Protein AF-0000000080285054 (afdb_homodimer)

Solvent-accessible surface area (backbone atoms only — not comparable to full-atom values): 35432 Å² total; per-residue (Å²): 67,42,48,35,37,36,25,65,48,66,53,20,56,64,43,50,48,55,40,49,53,50,43,46,70,76,44,43,90,63,37,51,90,66,54,36,36,29,26,28,74,86,53,83,69,51,61,36,87,60,41,44,76,26,66,37,70,66,66,45,46,75,79,51,57,35,92,49,28,40,34,37,41,36,55,52,45,91,51,39,63,63,52,51,50,53,40,44,74,71,53,40,32,43,34,37,32,47,64,53,85,34,81,40,68,69,55,38,53,51,47,54,49,51,31,63,75,65,60,46,41,56,43,64,59,55,33,65,79,52,18,51,66,46,50,52,50,45,48,45,57,73,65,39,81,33,41,60,67,50,35,36,42,34,41,46,29,27,57,41,61,54,53,61,71,71,46,93,68,56,84,34,29,64,60,67,56,44,59,60,48,51,47,50,47,37,71,69,55,39,63,65,44,74,74,48,36,46,63,34,59,27,76,48,89,87,44,74,29,71,35,41,16,16,28,37,41,32,35,43,24,81,78,65,31,36,37,42,38,38,32,35,30,70,30,69,39,35,36,29,36,38,36,39,37,31,75,56,28,38,38,42,35,26,45,48,71,49,93,82,25,49,39,24,37,40,35,40,36,42,92,91,41,76,48,78,44,63,37,78,32,58,16,58,53,51,35,54,52,50,50,52,53,40,60,70,68,62,58,78,65,59,64,59,40,54,52,50,49,51,43,44,52,51,51,44,52,34,52,52,54,42,67,45,74,75,73,63,71,69,70,73,79,75,77,79,70,83,116,67,42,48,34,37,34,25,64,48,66,54,21,56,64,43,50,48,56,40,49,53,50,42,47,70,76,44,45,89,63,37,52,90,66,54,36,35,29,27,28,76,85,53,82,68,52,62,36,87,60,44,44,75,26,64,37,71,66,66,44,45,74,80,50,58,35,92,48,29,40,34,36,42,36,55,52,45,91,51,40,65,62,52,52,50,53,40,44,74,70,53,40,34,42,35,36,32,46,64,53,86,32,81,40,69,68,55,38,52,52,46,53,51,49,31,62,75,65,61,44,40,56,42,63,61,54,33,64,79,52,18,52,66,46,51,52,50,44,48,45,58,73,64,38,82,34,41,60,67,50,36,36,43,34,38,46,29,26,60,39,60,54,53,63,71,70,46,91,65,55,84,33,30,64,59,67,58,44,56,60,47,50,45,50,48,36,71,70,54,39,63,65,46,74,73,47,36,45,63,33,59,27,77,48,88,87,43,73,30,71,36,42,17,16,27,37,40,32,36,42,24,80,79,65,32,36,35,40,36,39,31,35,30,70,30,68,40,34,34,30,38,37,34,39,38,31,73,56,30,38,38,42,36,27,45,49,71,50,92,82,25,49,41,24,37,38,36,40,37,41,91,91,41,75,49,77,44,64,38,77,32,59,16,56,52,50,36,52,52,52,52,53,51,40,60,71,69,62,58,78,64,61,63,59,40,53,52,49,50,51,44,44,51,50,50,42,51,33,52,52,54,43,67,46,75,76,72,64,72,70,70,74,79,75,78,75,73,83,115

Sequence (678 aa):
MRSFVVGLGRAGAGLHLPVLAKLRASTPQLFGDAPVVACDPRQNVADRAGLVVEPTLDSAADGLDPAETVVHVCTPPTERLTVLSELAKLGFRKIIVEKPLAADIDDLARIIRLRRKHKLHIEVVEPWLTSTLTWRLVELIRGGRFGAPKSIDIVQNKPRFRRSLMAPGHPTAFDVELPHGVALALRLAGAARVTHASGSDLEVEGNLGPRMGGAVVGLRHNTGVHTEIRSDLTSPVRERRVTVEFEKGGAVGHFAVSGDDHHSQLTLSSNGRSDHDVLRDDAMTEWVFQAYQKFQLGEEQTLGFTFATEVVQLLSVAKNICAEPVSRPEPPVGATRAGMRSFVVGLGRAGAGLHLPVLAKLRASTPQLFGDAPVVACDPRQNVADRAGLVVEPTLDSAADGLDPAETVVHVCTPPTERLTVLSELAKLGFRKIIVEKPLAADIDDLARIIRLRRKHKLHIEVVEPWLTSTLTWRLVELIRGGRFGAPKSIDIVQNKPRFRRSLMAPGHPTAFDVELPHGVALALRLAGAARVTHASGSDLEVEGNLGPRMGGAVVGLRHNTGVHTEIRSDLTSPVRERRVTVEFEKGGAVGHFAVSGDDHHSQLTLSSNGRSDHDVLRDDAMTEWVFQAYQKFQLGEEQTLGFTFATEVVQLLSVAKNICAEPVSRPEPPVGATRAG

pLDDT: mean 90.38, std 13.48, range [22.83, 98.91]

Organism: Amycolatopsis orientalis (NCBI:txid31958)

Structure (mmCIF, N/CA/C/O backbone):
data_AF-0000000080285054-model_v1
#
loop_
_entity.id
_entity.type
_entity.pdbx_description
1 polymer Oxidoreductase
#
loop_
_atom_site.group_PDB
_atom_site.id
_atom_site.type_symbol
_atom_site.label_atom_id
_atom_site.label_alt_id
_atom_site.label_comp_id
_atom_site.label_asym_id
_atom_site.label_entity_id
_atom_site.label_seq_id
_atom_site.pdbx_PDB_ins_code
_atom_site.Cartn_x
_atom_site.Cartn_y
_atom_site.Cartn_z
_atom_site.occupancy
_atom_site.B_iso_or_equiv
_atom_site.auth_seq_id
_atom_site.auth_comp_id
_atom_site.auth_asym_id
_atom_site.auth_atom_id
_atom_site.pdbx_PDB_model_num
ATOM 1 N N . MET A 1 1 ? -20.098 -19.418 -14.706 1 94.28 1 MET A N 1
ATOM 2 C CA . MET A 1 1 ? -19.693 -20.144 -13.506 1 94.28 1 MET A CA 1
ATOM 3 C C . MET A 1 1 ? -20.025 -19.347 -12.249 1 94.28 1 MET A C 1
ATOM 5 O O . MET A 1 1 ? -20.111 -18.118 -12.293 1 94.28 1 MET A O 1
ATOM 9 N N . ARG A 1 2 ? -20.217 -20.053 -11.123 1 96.32 2 ARG A N 1
ATOM 10 C CA . ARG A 1 2 ? -20.415 -19.447 -9.81 1 96.32 2 ARG A CA 1
ATOM 11 C C . ARG A 1 2 ? -19.104 -19.378 -9.035 1 96.32 2 ARG A C 1
ATOM 13 O O . ARG A 1 2 ? -18.155 -20.103 -9.343 1 96.32 2 ARG A O 1
ATOM 20 N N . SER A 1 3 ? -19.051 -18.412 -8.1 1 97.69 3 SER A N 1
ATOM 21 C CA . SER A 1 3 ? -17.846 -18.247 -7.293 1 97.69 3 SER A CA 1
ATOM 22 C C . SER A 1 3 ? -18.144 -18.436 -5.809 1 97.69 3 SER A C 1
ATOM 24 O O . SER A 1 3 ? -19.153 -17.938 -5.305 1 97.69 3 SER A O 1
ATOM 26 N N . PHE A 1 4 ? -17.33 -19.196 -5.21 1 97.91 4 PHE A N 1
ATOM 27 C CA . PHE A 1 4 ? -17.401 -19.491 -3.784 1 97.91 4 PHE A CA 1
ATOM 28 C C . PHE A 1 4 ? -16.074 -19.184 -3.101 1 97.91 4 PHE A C 1
ATOM 30 O O . PHE A 1 4 ? -15.063 -19.834 -3.375 1 97.91 4 PHE A O 1
ATOM 37 N N . VAL A 1 5 ? -16.01 -18.165 -2.174 1 96.98 5 VAL A N 1
ATOM 38 C CA . VAL A 1 5 ? -14.773 -17.739 -1.526 1 96.98 5 VAL A CA 1
ATOM 39 C C . VAL A 1 5 ? -14.748 -18.236 -0.082 1 96.98 5 VAL A C 1
ATOM 41 O O . VAL A 1 5 ? -15.622 -17.889 0.715 1 96.98 5 VAL A O 1
ATOM 44 N N . VAL A 1 6 ? -13.74 -19.019 0.232 1 96.39 6 VAL A N 1
ATOM 45 C CA . VAL A 1 6 ? -13.565 -19.535 1.585 1 96.39 6 VAL A CA 1
ATOM 46 C C . VAL A 1 6 ? -12.436 -18.78 2.284 1 96.39 6 VAL A C 1
ATOM 48 O O . VAL A 1 6 ? -11.27 -18.903 1.902 1 96.39 6 VAL A O 1
ATOM 51 N N . GLY A 1 7 ? -12.744 -18.119 3.264 1 92.58 7 GLY A N 1
ATOM 52 C CA . GLY A 1 7 ? -11.805 -17.243 3.946 1 92.58 7 GLY A CA 1
ATOM 53 C C . GLY A 1 7 ? -11.899 -15.799 3.492 1 92.58 7 GLY A C 1
ATOM 54 O O . GLY A 1 7 ? -11.601 -15.485 2.338 1 92.58 7 GLY A O 1
ATOM 55 N N . LEU A 1 8 ? -12.271 -14.881 4.412 1 90.15 8 LEU A N 1
ATOM 56 C CA . LEU A 1 8 ? -12.461 -13.475 4.071 1 90.15 8 LEU A CA 1
ATOM 57 C C . LEU A 1 8 ? -11.46 -12.596 4.812 1 90.15 8 LEU A C 1
ATOM 59 O O . LEU A 1 8 ? -11.827 -11.553 5.357 1 90.15 8 LEU A O 1
ATOM 63 N N . GLY A 1 9 ? -10.276 -13.127 4.912 1 83.32 9 GLY A N 1
ATOM 64 C CA . GLY A 1 9 ? -9.173 -12.298 5.372 1 83.32 9 GLY A CA 1
ATOM 65 C C . GLY A 1 9 ? -8.641 -11.364 4.301 1 83.32 9 GLY A C 1
ATOM 66 O O . GLY A 1 9 ? -9.391 -10.922 3.427 1 83.32 9 GLY A O 1
ATOM 67 N N . ARG A 1 10 ? -7.428 -11.03 4.4 1 81.31 10 ARG A N 1
ATOM 68 C CA . ARG A 1 10 ? -6.793 -10.112 3.46 1 81.31 10 ARG A CA 1
ATOM 69 C C . ARG A 1 10 ? -6.919 -10.62 2.028 1 81.31 10 ARG A C 1
ATOM 71 O O . ARG A 1 10 ? -7.276 -9.861 1.124 1 81.31 10 ARG A O 1
ATOM 78 N N . ALA A 1 11 ? -6.599 -11.862 1.884 1 89 11 ALA A N 1
ATOM 79 C CA . ALA A 1 11 ? -6.639 -12.404 0.528 1 89 11 ALA A CA 1
ATOM 80 C C . ALA A 1 11 ? -8.072 -12.478 0.009 1 89 11 ALA A C 1
ATOM 82 O O . ALA A 1 11 ? -8.362 -12.014 -1.097 1 89 11 ALA A O 1
ATOM 83 N N . GLY A 1 12 ? -8.962 -13.025 0.754 1 91.69 12 GLY A N 1
ATOM 84 C CA . GLY A 1 12 ? -10.338 -13.187 0.31 1 91.69 12 GLY A CA 1
ATOM 85 C C . GLY A 1 12 ? -11.054 -11.867 0.092 1 91.69 12 GLY A C 1
ATOM 86 O O . GLY A 1 12 ? -11.434 -11.54 -1.034 1 91.69 12 GLY A O 1
ATOM 87 N N . ALA A 1 13 ? -11.145 -11.097 1.081 1 86.78 13 ALA A N 1
ATOM 88 C CA . ALA A 1 13 ? -11.908 -9.851 1.05 1 86.78 13 ALA A CA 1
ATOM 89 C C . ALA A 1 13 ? -11.133 -8.752 0.33 1 86.78 13 ALA A C 1
ATOM 91 O O . ALA A 1 13 ? -11.724 -7.915 -0.356 1 86.78 13 ALA A O 1
ATOM 92 N N . GLY A 1 14 ? -9.88 -8.862 0.463 1 85.22 14 GLY A N 1
ATOM 93 C CA . GLY A 1 14 ? -9.08 -7.748 -0.02 1 85.22 14 GLY A CA 1
ATOM 94 C C . GLY A 1 14 ? -8.588 -7.939 -1.443 1 85.22 14 GLY A C 1
ATOM 95 O O . GLY A 1 14 ? -8.237 -6.97 -2.12 1 85.22 14 GLY A O 1
ATOM 96 N N . LEU A 1 15 ? -8.55 -9.101 -1.861 1 91.37 15 LEU A N 1
ATOM 97 C CA . LEU A 1 15 ? -7.965 -9.354 -3.173 1 91.37 15 LEU A CA 1
ATOM 98 C C . LEU A 1 15 ? -8.942 -10.11 -4.067 1 91.37 15 LEU A C 1
ATOM 100 O O . LEU A 1 15 ? -9.389 -9.584 -5.09 1 91.37 15 LEU A O 1
ATOM 104 N N . HIS A 1 16 ? -9.459 -11.18 -3.689 1 95.84 16 HIS A N 1
ATOM 105 C CA . HIS A 1 16 ? -10.237 -12.054 -4.56 1 95.84 16 HIS A CA 1
ATOM 106 C C . HIS A 1 16 ? -11.618 -11.469 -4.836 1 95.84 16 HIS A C 1
ATOM 108 O O . HIS A 1 16 ? -12.077 -11.462 -5.981 1 95.84 16 HIS A O 1
ATOM 114 N N . LEU A 1 17 ? -12.291 -10.975 -3.851 1 93.07 17 LEU A N 1
ATOM 115 C CA . LEU A 1 17 ? -13.626 -10.425 -4.055 1 93.07 17 LEU A CA 1
ATOM 116 C C . LEU A 1 17 ? -13.582 -9.224 -4.995 1 93.07 17 LEU A C 1
ATOM 118 O O . LEU A 1 17 ? -14.356 -9.151 -5.952 1 93.07 17 LEU A O 1
ATOM 122 N N . PRO A 1 18 ? -12.659 -8.299 -4.753 1 89.55 18 PRO A N 1
ATOM 123 C CA . PRO A 1 18 ? -12.573 -7.179 -5.692 1 89.55 18 PRO A CA 1
ATOM 124 C C . PRO A 1 18 ? -12.283 -7.629 -7.122 1 89.55 18 PRO A C 1
ATOM 126 O O . PRO A 1 18 ? -12.843 -7.077 -8.073 1 89.55 18 PRO A O 1
ATOM 129 N N . VAL A 1 19 ? -11.438 -8.546 -7.294 1 94.73 19 VAL A N 1
ATOM 130 C CA . VAL A 1 19 ? -11.078 -9.044 -8.618 1 94.73 19 VAL A CA 1
ATOM 131 C C . VAL A 1 19 ? -12.29 -9.711 -9.266 1 94.73 19 VAL A C 1
ATOM 133 O O . VAL A 1 19 ? -12.553 -9.513 -10.454 1 94.73 19 VAL A O 1
ATOM 136 N N . LEU A 1 20 ? -13.014 -10.481 -8.49 1 95.98 20 LEU A N 1
ATOM 137 C CA . LEU A 1 20 ? -14.224 -11.116 -9.001 1 95.98 20 LEU A CA 1
ATOM 138 C C . LEU A 1 20 ? -15.245 -10.069 -9.436 1 95.98 20 LEU A C 1
ATOM 140 O O . LEU A 1 20 ? -15.883 -10.215 -10.481 1 95.98 20 LEU A O 1
ATOM 144 N N . ALA A 1 21 ? -15.397 -9.087 -8.635 1 92.12 21 ALA A N 1
ATOM 145 C CA . ALA A 1 21 ? -16.318 -8.012 -8.992 1 92.12 21 ALA A CA 1
ATOM 146 C C . ALA A 1 21 ? -15.92 -7.364 -10.315 1 92.12 21 ALA A C 1
ATOM 148 O O . ALA A 1 21 ? -16.768 -7.127 -11.178 1 92.12 21 ALA A O 1
ATOM 149 N N . LYS A 1 22 ? -14.715 -7.1 -10.399 1 92.02 22 LYS A N 1
ATOM 150 C CA . LYS A 1 22 ? -14.179 -6.499 -11.617 1 92.02 22 LYS A CA 1
ATOM 151 C C . LYS A 1 22 ? -14.431 -7.394 -12.828 1 92.02 22 LYS A C 1
ATOM 153 O O . LYS A 1 22 ? -14.878 -6.92 -13.874 1 92.02 22 LYS A O 1
ATOM 158 N N . LEU A 1 23 ? -14.14 -8.64 -12.726 1 95.75 23 LEU A N 1
ATOM 159 C CA . LEU A 1 23 ? -14.286 -9.584 -13.828 1 95.75 23 LEU A CA 1
ATOM 160 C C . LEU A 1 23 ? -15.756 -9.787 -14.179 1 95.75 23 LEU A C 1
ATOM 162 O O . LEU A 1 23 ? -16.106 -9.924 -15.354 1 95.75 23 LEU A O 1
ATOM 166 N N . ARG A 1 24 ? -16.564 -9.815 -13.18 1 94.42 24 ARG A N 1
ATOM 167 C CA . ARG A 1 24 ? -17.995 -9.961 -13.426 1 94.42 24 ARG A CA 1
ATOM 168 C C . ARG A 1 24 ? -18.541 -8.77 -14.208 1 94.42 24 ARG A C 1
ATOM 170 O O . ARG A 1 24 ? -19.461 -8.919 -15.014 1 94.42 24 ARG A O 1
ATOM 177 N N . ALA A 1 25 ? -17.976 -7.677 -13.965 1 92.32 25 ALA A N 1
ATOM 178 C CA . ALA A 1 25 ? -18.389 -6.473 -14.681 1 92.32 25 ALA A CA 1
ATOM 179 C C . ALA A 1 25 ? -17.848 -6.471 -16.108 1 92.32 25 ALA A C 1
ATOM 181 O O . ALA A 1 25 ? -18.556 -6.098 -17.046 1 92.32 25 ALA A O 1
ATOM 182 N N . SER A 1 26 ? -16.658 -6.88 -16.293 1 93.57 26 SER A N 1
ATOM 183 C CA . SER A 1 26 ? -15.989 -6.726 -17.581 1 93.57 26 SER A CA 1
ATOM 184 C C . SER A 1 26 ? -16.222 -7.941 -18.473 1 93.57 26 SER A C 1
ATOM 186 O O . SER A 1 26 ? -16.171 -7.836 -19.7 1 93.57 26 SER A O 1
ATOM 188 N N . THR A 1 27 ? -16.378 -9.106 -17.869 1 94.27 27 THR A N 1
ATOM 189 C CA . THR A 1 27 ? -16.578 -10.345 -18.612 1 94.27 27 THR A CA 1
ATOM 190 C C . THR A 1 27 ? -17.756 -11.132 -18.044 1 94.27 27 THR A C 1
ATOM 192 O O . THR A 1 27 ? -17.602 -12.287 -17.642 1 94.27 27 THR A O 1
ATOM 195 N N . PRO A 1 28 ? -18.928 -10.646 -18.181 1 92.51 28 PRO A N 1
ATOM 196 C CA . PRO A 1 28 ? -20.094 -11.248 -17.531 1 92.51 28 PRO A CA 1
ATOM 197 C C . PRO A 1 28 ? -20.415 -12.642 -18.065 1 92.51 28 PRO A C 1
ATOM 199 O O . PRO A 1 28 ? -20.992 -13.464 -17.349 1 92.51 28 PRO A O 1
ATOM 202 N N . GLN A 1 29 ? -19.978 -12.977 -19.231 1 92.76 29 GLN A N 1
ATOM 203 C CA . GLN A 1 29 ? -20.308 -14.258 -19.847 1 92.76 29 GLN A CA 1
ATOM 204 C C . GLN A 1 29 ? -19.606 -15.41 -19.132 1 92.76 29 GLN A C 1
ATOM 206 O O . GLN A 1 29 ? -19.985 -16.571 -19.295 1 92.76 29 GLN A O 1
ATOM 211 N N . LEU A 1 30 ? -18.622 -15.078 -18.354 1 93.96 30 LEU A N 1
ATOM 212 C CA . LEU A 1 30 ? -17.843 -16.094 -17.655 1 93.96 30 LEU A CA 1
ATOM 213 C C . LEU A 1 30 ? -18.493 -16.456 -16.323 1 93.96 30 LEU A C 1
ATOM 215 O O . LEU A 1 30 ? -18.157 -17.478 -15.721 1 93.96 30 LEU A O 1
ATOM 219 N N . PHE A 1 31 ? -19.459 -15.589 -15.927 1 94.2 31 PHE A N 1
ATOM 220 C CA . PHE A 1 31 ? -20.005 -15.739 -14.584 1 94.2 31 PHE A CA 1
ATOM 221 C C . PHE A 1 31 ? -21.526 -15.834 -14.625 1 94.2 31 PHE A C 1
ATOM 223 O O . PHE A 1 31 ? -22.164 -15.263 -15.512 1 94.2 31 PHE A O 1
ATOM 230 N N . GLY A 1 32 ? -22.036 -16.57 -13.702 1 90.32 32 GLY A N 1
ATOM 231 C CA . GLY A 1 32 ? -23.479 -16.557 -13.523 1 90.32 32 GLY A CA 1
ATOM 232 C C . GLY A 1 32 ? -23.985 -15.296 -12.849 1 90.32 32 GLY A C 1
ATOM 233 O O . GLY A 1 32 ? -23.197 -14.512 -12.316 1 90.32 32 GLY A O 1
ATOM 234 N N . ASP A 1 33 ? -25.25 -15.11 -12.796 1 89 33 ASP A N 1
ATOM 235 C CA . ASP A 1 33 ? -25.884 -13.899 -12.283 1 89 33 ASP A CA 1
ATOM 236 C C . ASP A 1 33 ? -26.016 -13.95 -10.763 1 89 33 ASP A C 1
ATOM 238 O O . ASP A 1 33 ? -26.233 -12.922 -10.119 1 89 33 ASP A O 1
ATOM 242 N N . ALA A 1 34 ? -25.838 -15.082 -10.24 1 91.6 34 ALA A N 1
ATOM 243 C CA . ALA A 1 34 ? -26.008 -15.248 -8.799 1 91.6 34 ALA A CA 1
ATOM 244 C C . ALA A 1 34 ? -24.887 -14.554 -8.031 1 91.6 34 ALA A C 1
ATOM 246 O O . ALA A 1 34 ? -23.776 -14.402 -8.544 1 91.6 34 ALA A O 1
ATOM 247 N N . PRO A 1 35 ? -25.176 -14.163 -6.858 1 92.88 35 PRO A N 1
ATOM 248 C CA . PRO A 1 35 ? -24.153 -13.521 -6.028 1 92.88 35 PRO A CA 1
ATOM 249 C C . PRO A 1 35 ? -22.982 -14.448 -5.713 1 92.88 35 PRO A C 1
ATOM 251 O O . PRO A 1 35 ? -23.123 -15.672 -5.783 1 92.88 35 PRO A O 1
ATOM 254 N N . VAL A 1 36 ? -21.873 -13.805 -5.429 1 95.02 36 VAL A N 1
ATOM 255 C CA . VAL A 1 36 ? -20.749 -14.563 -4.891 1 95.02 36 VAL A CA 1
ATOM 256 C C . VAL A 1 36 ? -21.088 -15.066 -3.49 1 95.02 36 VAL A C 1
ATOM 258 O O . VAL A 1 36 ? -21.672 -14.336 -2.686 1 95.02 36 VAL A O 1
ATOM 261 N N . VAL A 1 37 ? -20.817 -16.281 -3.278 1 95.22 37 VAL A N 1
ATOM 262 C CA . VAL A 1 37 ? -20.999 -16.839 -1.942 1 95.22 37 VAL A CA 1
ATOM 263 C C . VAL A 1 37 ? -19.659 -16.877 -1.21 1 95.22 37 VAL A C 1
ATOM 265 O O . VAL A 1 37 ? -18.633 -17.223 -1.799 1 95.22 37 VAL A O 1
ATOM 268 N N . ALA A 1 38 ? -19.666 -16.493 0.009 1 94.58 38 ALA A N 1
ATOM 269 C CA . ALA A 1 38 ? -18.453 -16.533 0.822 1 94.58 38 ALA A CA 1
ATOM 270 C C . ALA A 1 38 ? -18.714 -17.214 2.163 1 94.58 38 ALA A C 1
ATOM 272 O O . ALA A 1 38 ? -19.86 -17.303 2.608 1 94.58 38 ALA A O 1
ATOM 273 N N . CYS A 1 39 ? -17.633 -17.742 2.672 1 93.13 39 CYS A N 1
ATOM 274 C CA . CYS A 1 39 ? -17.689 -18.382 3.981 1 93.13 39 CYS A CA 1
ATOM 275 C C . CYS A 1 39 ? -16.5 -17.971 4.841 1 93.13 39 CYS A C 1
ATOM 277 O O . CYS A 1 39 ? -15.348 -18.138 4.436 1 93.13 39 CYS A O 1
ATOM 279 N N . ASP A 1 40 ? -16.783 -17.452 5.922 1 87.54 40 ASP A N 1
ATOM 280 C CA . ASP A 1 40 ? -15.794 -17.19 6.963 1 87.54 40 ASP A CA 1
ATOM 281 C C . ASP A 1 40 ? -16.417 -17.294 8.353 1 87.54 40 ASP A C 1
ATOM 283 O O . ASP A 1 40 ? -17.245 -16.463 8.731 1 87.54 40 ASP A O 1
ATOM 287 N N . PRO A 1 41 ? -15.969 -18.301 9.024 1 77.61 41 PRO A N 1
ATOM 288 C CA . PRO A 1 41 ? -16.602 -18.48 10.333 1 77.61 41 PRO A CA 1
ATOM 289 C C . PRO A 1 41 ? -16.322 -17.321 11.287 1 77.61 41 PRO A C 1
ATOM 291 O O . PRO A 1 41 ? -17.043 -17.14 12.271 1 77.61 41 PRO A O 1
ATOM 294 N N . ARG A 1 42 ? -15.265 -16.575 11.138 1 72.04 42 ARG A N 1
ATOM 295 C CA . ARG A 1 42 ? -14.839 -15.553 12.089 1 72.04 42 ARG A CA 1
ATOM 296 C C . ARG A 1 42 ? -15.414 -14.189 11.722 1 72.04 42 ARG A C 1
ATOM 298 O O . ARG A 1 42 ? -15.385 -13.26 12.531 1 72.04 42 ARG A O 1
ATOM 305 N N . GLN A 1 43 ? -15.747 -14.131 10.541 1 65.18 43 GLN A N 1
ATOM 306 C CA . GLN A 1 43 ? -16.094 -12.794 10.071 1 65.18 43 GLN A CA 1
ATOM 307 C C . GLN A 1 43 ? -17.601 -12.651 9.881 1 65.18 43 GLN A C 1
ATOM 309 O O . GLN A 1 43 ? -18.256 -13.558 9.365 1 65.18 43 GLN A O 1
ATOM 314 N N . ASN A 1 44 ? -18.042 -11.758 10.563 1 56.41 44 ASN A N 1
ATOM 315 C CA . ASN A 1 44 ? -19.406 -11.326 10.278 1 56.41 44 ASN A CA 1
ATOM 316 C C . ASN A 1 44 ? -19.438 -10.237 9.21 1 56.41 44 ASN A C 1
ATOM 318 O O . ASN A 1 44 ? -19.183 -9.067 9.502 1 56.41 44 ASN A O 1
ATOM 322 N N . VAL A 1 45 ? -19.094 -10.775 8.07 1 56.29 45 VAL A N 1
ATOM 323 C CA . VAL A 1 45 ? -19.016 -9.795 6.991 1 56.29 45 VAL A CA 1
ATOM 324 C C . VAL A 1 45 ? -20.401 -9.21 6.723 1 56.29 45 VAL A C 1
ATOM 326 O O . VAL A 1 45 ? -21.398 -9.937 6.715 1 56.29 45 VAL A O 1
ATOM 329 N N . ALA A 1 46 ? -20.466 -8.037 6.792 1 52.71 46 ALA A N 1
ATOM 330 C CA . ALA A 1 46 ? -21.687 -7.29 6.499 1 52.71 46 ALA A CA 1
ATOM 331 C C . ALA A 1 46 ? -22.187 -7.588 5.088 1 52.71 46 ALA A C 1
ATOM 333 O O . ALA A 1 46 ? -21.41 -7.993 4.22 1 52.71 46 ALA A O 1
ATOM 334 N N . ASP A 1 47 ? -23.464 -7.519 4.922 1 57.95 47 ASP A N 1
ATOM 335 C CA . ASP A 1 47 ? -24.175 -7.737 3.666 1 57.95 47 ASP A CA 1
ATOM 336 C C . ASP A 1 47 ? -23.631 -6.832 2.562 1 57.95 47 ASP A C 1
ATOM 338 O O . ASP A 1 47 ? -23.448 -5.631 2.772 1 57.95 47 ASP A O 1
ATOM 342 N N . ARG A 1 48 ? -22.889 -7.254 1.68 1 66.14 48 ARG A N 1
ATOM 343 C CA . ARG A 1 48 ? -22.451 -6.557 0.475 1 66.14 48 ARG A CA 1
ATOM 344 C C . ARG A 1 48 ? -23.255 -7.007 -0.74 1 66.14 48 ARG A C 1
ATOM 346 O O . ARG A 1 48 ? -23.564 -8.192 -0.882 1 66.14 48 ARG A O 1
ATOM 353 N N . ALA A 1 49 ? -23.714 -5.986 -1.489 1 70.78 49 ALA A N 1
ATOM 354 C CA . ALA A 1 49 ? -24.449 -6.34 -2.701 1 70.78 49 ALA A CA 1
ATOM 355 C C . ALA A 1 49 ? -23.671 -7.349 -3.54 1 70.78 49 ALA A C 1
ATOM 357 O O . ALA A 1 49 ? -22.468 -7.188 -3.757 1 70.78 49 ALA A O 1
ATOM 358 N N . GLY A 1 50 ? -24.373 -8.423 -3.888 1 82.15 50 GLY A N 1
ATOM 359 C CA . GLY A 1 50 ? -23.777 -9.425 -4.757 1 82.15 50 GLY A CA 1
ATOM 360 C C . GLY A 1 50 ? -22.941 -10.445 -4.006 1 82.15 50 GLY A C 1
ATOM 361 O O . GLY A 1 50 ? -22.241 -11.253 -4.619 1 82.15 50 GLY A O 1
ATOM 362 N N . LEU A 1 51 ? -22.995 -10.278 -2.683 1 88.29 51 LEU A N 1
ATOM 363 C CA . LEU A 1 51 ? -22.222 -11.19 -1.846 1 88.29 51 LEU A CA 1
ATOM 364 C C . LEU A 1 51 ? -23.092 -11.785 -0.744 1 88.29 51 LEU A C 1
ATOM 366 O O . LEU A 1 51 ? -23.818 -11.06 -0.06 1 88.29 51 LEU A O 1
ATOM 370 N N . VAL A 1 52 ? -23.121 -13.053 -0.68 1 88.86 52 VAL A N 1
ATOM 371 C CA . VAL A 1 52 ? -23.784 -13.758 0.412 1 88.86 52 VAL A CA 1
ATOM 372 C C . VAL A 1 52 ? -22.743 -14.449 1.289 1 88.86 52 VAL A C 1
ATOM 374 O O . VAL A 1 52 ? -21.928 -15.232 0.796 1 88.86 52 VAL A O 1
ATOM 377 N N . VAL A 1 53 ? -22.788 -14.14 2.55 1 89.96 53 VAL A N 1
ATOM 378 C CA . VAL A 1 53 ? -21.816 -14.726 3.466 1 89.96 53 VAL A CA 1
ATOM 379 C C . VAL A 1 53 ? -22.505 -15.748 4.367 1 89.96 53 VAL A C 1
ATOM 381 O O . VAL A 1 53 ? -23.513 -15.441 5.008 1 89.96 53 VAL A O 1
ATOM 384 N N . GLU A 1 54 ? -22.004 -16.957 4.341 1 89.66 54 GLU A N 1
ATOM 385 C CA . GLU A 1 54 ? -22.513 -18.052 5.162 1 89.66 54 GLU A CA 1
ATOM 386 C C . GLU A 1 54 ? -21.543 -18.393 6.29 1 89.66 54 GLU A C 1
ATOM 388 O O . GLU A 1 54 ? -20.327 -18.264 6.13 1 89.66 54 GLU A O 1
ATOM 393 N N . PRO A 1 55 ? -21.978 -18.84 7.363 1 87.41 55 PRO A N 1
ATOM 394 C CA . PRO A 1 55 ? -21.12 -19.074 8.528 1 87.41 55 PRO A CA 1
ATOM 395 C C . PRO A 1 55 ? -20.329 -20.375 8.426 1 87.41 55 PRO A C 1
ATOM 397 O O . PRO A 1 55 ? -19.308 -20.536 9.101 1 87.41 55 PRO A O 1
ATOM 400 N N . THR A 1 56 ? -20.89 -21.346 7.656 1 91.48 56 THR A N 1
ATOM 401 C CA . THR A 1 56 ? -20.203 -22.629 7.556 1 91.48 56 THR A CA 1
ATOM 402 C C . THR A 1 56 ? -20.081 -23.065 6.098 1 91.48 56 THR A C 1
ATOM 404 O O . THR A 1 56 ? -20.834 -22.6 5.241 1 91.48 56 THR A O 1
ATOM 407 N N . LEU A 1 57 ? -19.148 -23.994 5.904 1 93.99 57 LEU A N 1
ATOM 408 C CA . LEU A 1 57 ? -18.956 -24.532 4.562 1 93.99 57 LEU A CA 1
ATOM 409 C C . LEU A 1 57 ? -20.208 -25.259 4.083 1 93.99 57 LEU A C 1
ATOM 411 O O . LEU A 1 57 ? -20.608 -25.119 2.925 1 93.99 57 LEU A O 1
ATOM 415 N N . ASP A 1 58 ? -20.855 -25.945 4.979 1 94.26 58 ASP A N 1
ATOM 416 C CA . ASP A 1 58 ? -22.046 -26.716 4.636 1 94.26 58 ASP A CA 1
ATOM 417 C C . ASP A 1 58 ? -23.189 -25.799 4.206 1 94.26 58 ASP A C 1
ATOM 419 O O . ASP A 1 58 ? -23.841 -26.046 3.189 1 94.26 58 ASP A O 1
ATOM 423 N N . SER A 1 59 ? -23.379 -24.794 4.97 1 93.56 59 SER A N 1
ATOM 424 C CA . SER A 1 59 ? -24.449 -23.856 4.643 1 93.56 59 SER A CA 1
ATOM 425 C C . SER A 1 59 ? -24.166 -23.131 3.332 1 93.56 59 SER A C 1
ATOM 427 O O . SER A 1 59 ? -25.085 -22.86 2.556 1 93.56 59 SER A O 1
ATOM 429 N N . ALA A 1 60 ? -22.95 -22.787 3.121 1 93.17 60 ALA A N 1
ATOM 430 C CA . ALA A 1 60 ? -22.564 -22.121 1.879 1 93.17 60 ALA A CA 1
ATOM 431 C C . ALA A 1 60 ? -22.754 -23.044 0.679 1 93.17 60 ALA A C 1
ATOM 433 O O . ALA A 1 60 ? -23.207 -22.609 -0.382 1 93.17 60 ALA A O 1
ATOM 434 N N . ALA A 1 61 ? -22.45 -24.313 0.836 1 94.78 61 ALA A N 1
ATOM 435 C CA . ALA A 1 61 ? -22.494 -25.306 -0.234 1 94.78 61 ALA A CA 1
ATOM 436 C C . ALA A 1 61 ? -23.933 -25.625 -0.628 1 94.78 61 ALA A C 1
ATOM 438 O O . ALA A 1 61 ? -24.202 -26.001 -1.771 1 94.78 61 ALA A O 1
ATOM 439 N N . ASP A 1 62 ? -24.945 -25.58 0.306 1 92.26 62 ASP A N 1
ATOM 440 C CA . ASP A 1 62 ? -26.334 -25.971 0.086 1 92.26 62 ASP A CA 1
ATOM 441 C C . ASP A 1 62 ? -26.934 -25.222 -1.102 1 92.26 62 ASP A C 1
ATOM 443 O O . ASP A 1 62 ? -27.741 -25.778 -1.85 1 92.26 62 ASP A O 1
ATOM 447 N N . GLY A 1 63 ? -26.475 -24.109 -1.433 1 87.59 63 GLY A N 1
ATOM 448 C CA . GLY A 1 63 ? -27.044 -23.331 -2.521 1 87.59 63 GLY A CA 1
ATOM 449 C C . GLY A 1 63 ? -26.163 -23.298 -3.756 1 87.59 63 GLY A C 1
ATOM 450 O O . GLY A 1 63 ? -26.467 -22.596 -4.723 1 87.59 63 GLY A O 1
ATOM 451 N N . LEU A 1 64 ? -25.179 -24.168 -3.785 1 95.72 64 LEU A N 1
ATOM 452 C CA . LEU A 1 64 ? -24.231 -24.121 -4.893 1 95.72 64 LEU A CA 1
ATOM 453 C C . LEU A 1 64 ? -24.172 -25.463 -5.614 1 95.72 64 LEU A C 1
ATOM 455 O O . LEU A 1 64 ? -24.211 -26.518 -4.976 1 95.72 64 LEU A O 1
ATOM 459 N N . ASP A 1 65 ? -24.197 -25.45 -6.889 1 96.36 65 ASP A N 1
ATOM 460 C CA . ASP A 1 65 ? -23.883 -26.627 -7.693 1 96.36 65 ASP A CA 1
ATOM 461 C C . ASP A 1 65 ? -22.373 -26.811 -7.829 1 96.36 65 ASP A C 1
ATOM 463 O O . ASP A 1 65 ? -21.707 -26.033 -8.515 1 96.36 65 ASP A O 1
ATOM 467 N N . PRO A 1 66 ? -21.816 -27.817 -7.24 1 96.78 66 PRO A N 1
ATOM 468 C CA . PRO A 1 66 ? -20.361 -27.99 -7.253 1 96.78 66 PRO A CA 1
ATOM 469 C C . PRO A 1 66 ? -19.786 -28.048 -8.666 1 96.78 66 PRO A C 1
ATOM 471 O O . PRO A 1 66 ? -18.669 -27.581 -8.901 1 96.78 66 PRO A O 1
ATOM 474 N N . ALA A 1 67 ? -20.466 -28.583 -9.575 1 94.32 67 ALA A N 1
ATOM 475 C CA . ALA A 1 67 ? -19.978 -28.752 -10.941 1 94.32 67 ALA A CA 1
ATOM 476 C C . ALA A 1 67 ? -19.834 -27.405 -11.643 1 94.32 67 ALA A C 1
ATOM 478 O O . ALA A 1 67 ? -19.042 -27.266 -12.578 1 94.32 67 ALA A O 1
ATOM 479 N N . GLU A 1 68 ? -20.531 -26.453 -11.136 1 95.42 68 GLU A N 1
ATOM 480 C CA . GLU A 1 68 ? -20.552 -25.154 -11.802 1 95.42 68 GLU A CA 1
ATOM 481 C C . GLU A 1 68 ? -19.919 -24.075 -10.927 1 95.42 68 GLU A C 1
ATOM 483 O O . GLU A 1 68 ? -20.048 -22.883 -11.212 1 95.42 68 GLU A O 1
ATOM 488 N N . THR A 1 69 ? -19.249 -24.501 -9.887 1 97.49 69 THR A N 1
ATOM 489 C CA . THR A 1 69 ? -18.75 -23.536 -8.914 1 97.49 69 THR A CA 1
ATOM 490 C C . THR A 1 69 ? -17.229 -23.613 -8.808 1 97.49 69 THR A C 1
ATOM 492 O O . THR A 1 69 ? -16.663 -24.703 -8.705 1 97.49 69 THR A O 1
ATOM 495 N N . VAL A 1 70 ? -16.598 -22.486 -8.936 1 97.57 70 VAL A N 1
ATOM 496 C CA . VAL A 1 70 ? -15.172 -22.361 -8.651 1 97.57 70 VAL A CA 1
ATOM 497 C C . VAL A 1 70 ? -14.972 -21.885 -7.214 1 97.57 70 VAL A C 1
ATOM 499 O O . VAL A 1 70 ? -15.525 -20.859 -6.811 1 97.57 70 VAL A O 1
ATOM 502 N N . VAL A 1 71 ? -14.197 -22.618 -6.467 1 98.23 71 VAL A N 1
ATOM 503 C CA . VAL A 1 71 ? -13.976 -22.276 -5.066 1 98.23 71 VAL A CA 1
ATOM 504 C C . VAL A 1 71 ? -12.617 -21.598 -4.908 1 98.23 71 VAL A C 1
ATOM 506 O O . VAL A 1 71 ? -11.605 -22.098 -5.406 1 98.23 71 VAL A O 1
ATOM 509 N N . HIS A 1 72 ? -12.611 -20.451 -4.301 1 98.18 72 HIS A N 1
ATOM 510 C CA . HIS A 1 72 ? -11.392 -19.758 -3.898 1 98.18 72 HIS A CA 1
ATOM 511 C C . HIS A 1 72 ? -11.045 -20.055 -2.443 1 98.18 72 HIS A C 1
ATOM 513 O O . HIS A 1 72 ? -11.757 -19.628 -1.531 1 98.18 72 HIS A O 1
ATOM 519 N N . VAL A 1 73 ? -10 -20.79 -2.233 1 97.14 73 VAL A N 1
ATOM 520 C CA . VAL A 1 73 ? -9.54 -21.1 -0.883 1 97.14 73 VAL A CA 1
ATOM 521 C C . VAL A 1 73 ? -8.49 -20.081 -0.448 1 97.14 73 VAL A C 1
ATOM 523 O O . VAL A 1 73 ? -7.325 -20.173 -0.844 1 97.14 73 VAL A O 1
ATOM 526 N N . CYS A 1 74 ? -8.879 -19.195 0.419 1 94.17 74 CYS A N 1
ATOM 527 C CA . CYS A 1 74 ? -8.048 -18.072 0.838 1 94.17 74 CYS A CA 1
ATOM 528 C C . CYS A 1 74 ? -7.693 -18.177 2.316 1 94.17 74 CYS A C 1
ATOM 530 O O . CYS A 1 74 ? -7.414 -17.168 2.966 1 94.17 74 CYS A O 1
ATOM 532 N N . THR A 1 75 ? -7.743 -19.345 2.832 1 89.06 75 THR A N 1
ATOM 533 C CA . THR A 1 75 ? -7.364 -19.6 4.218 1 89.06 75 THR A CA 1
ATOM 534 C C . THR A 1 75 ? -5.849 -19.731 4.349 1 89.06 75 THR A C 1
ATOM 536 O O . THR A 1 75 ? -5.153 -19.964 3.359 1 89.06 75 THR A O 1
ATOM 539 N N . PRO A 1 76 ? -5.342 -19.591 5.54 1 81.86 76 PRO A N 1
ATOM 540 C CA . PRO A 1 76 ? -3.908 -19.815 5.737 1 81.86 76 PRO A CA 1
ATOM 541 C C . PRO A 1 76 ? -3.471 -21.224 5.341 1 81.86 76 PRO A C 1
ATOM 543 O O . PRO A 1 76 ? -4.283 -22.152 5.354 1 81.86 76 PRO A O 1
ATOM 546 N N . PRO A 1 77 ? -2.17 -21.361 5.044 1 78.33 77 PRO A N 1
ATOM 547 C CA . PRO A 1 77 ? -1.676 -22.661 4.584 1 78.33 77 PRO A CA 1
ATOM 548 C C . PRO A 1 77 ? -1.851 -23.762 5.627 1 78.33 77 PRO A C 1
ATOM 550 O O . PRO A 1 77 ? -2.019 -24.932 5.273 1 78.33 77 PRO A O 1
ATOM 553 N N . THR A 1 78 ? -1.9 -23.426 6.864 1 79.03 78 THR A N 1
ATOM 554 C CA . THR A 1 78 ? -1.995 -24.413 7.934 1 79.03 78 THR A CA 1
ATOM 555 C C . THR A 1 78 ? -3.387 -25.037 7.972 1 79.03 78 THR A C 1
ATOM 557 O O . THR A 1 78 ? -3.573 -26.12 8.53 1 79.03 78 THR A O 1
ATOM 560 N N . GLU A 1 79 ? -4.366 -24.43 7.376 1 84.98 79 GLU A N 1
ATOM 561 C CA . GLU A 1 79 ? -5.743 -24.914 7.388 1 84.98 79 GLU A CA 1
ATOM 562 C C . GLU A 1 79 ? -6.133 -25.503 6.035 1 84.98 79 GLU A C 1
ATOM 564 O O . GLU A 1 79 ? -7.216 -26.074 5.89 1 84.98 79 GLU A O 1
ATOM 569 N N . ARG A 1 80 ? -5.297 -25.501 5.136 1 89.6 80 ARG A N 1
ATOM 570 C CA . ARG A 1 80 ? -5.612 -25.734 3.73 1 89.6 80 ARG A CA 1
ATOM 571 C C . ARG A 1 80 ? -6.048 -27.177 3.499 1 89.6 80 ARG A C 1
ATOM 573 O O . ARG A 1 80 ? -7.055 -27.428 2.833 1 89.6 80 ARG A O 1
ATOM 580 N N . LEU A 1 81 ? -5.27 -28.097 4.105 1 92.35 81 LEU A N 1
ATOM 581 C CA . LEU A 1 81 ? -5.58 -29.506 3.89 1 92.35 81 LEU A CA 1
ATOM 582 C C . LEU A 1 81 ? -6.986 -29.834 4.383 1 92.35 81 LEU A C 1
ATOM 584 O O . LEU A 1 81 ? -7.744 -30.522 3.696 1 92.35 81 LEU A O 1
ATOM 588 N N . THR A 1 82 ? -7.298 -29.331 5.55 1 93.97 82 THR A N 1
ATOM 589 C CA . THR A 1 82 ? -8.61 -29.579 6.138 1 93.97 82 THR A CA 1
ATOM 590 C C . THR A 1 82 ? -9.715 -28.996 5.263 1 93.97 82 THR A C 1
ATOM 592 O O . THR A 1 82 ? -10.702 -29.672 4.966 1 93.97 82 THR A O 1
ATOM 595 N N . VAL A 1 83 ? -9.564 -27.849 4.785 1 95.46 83 VAL A N 1
ATOM 596 C CA . VAL A 1 83 ? -10.563 -27.152 3.982 1 95.46 83 VAL A CA 1
ATOM 597 C C . VAL A 1 83 ? -10.725 -27.855 2.636 1 95.46 83 VAL A C 1
ATOM 599 O O . VAL A 1 83 ? -11.848 -28.081 2.178 1 95.46 83 VAL A O 1
ATOM 602 N N . LEU A 1 84 ? -9.618 -28.215 2.029 1 96.8 84 LEU A N 1
ATOM 603 C CA . LEU A 1 84 ? -9.66 -28.906 0.745 1 96.8 84 LEU A CA 1
ATOM 604 C C . LEU A 1 84 ? -10.37 -30.249 0.874 1 96.8 84 LEU A C 1
ATOM 606 O O . LEU A 1 84 ? -11.147 -30.632 -0.004 1 96.8 84 LEU A O 1
ATOM 610 N N . SER A 1 85 ? -10.084 -30.898 1.979 1 97.25 85 SER A N 1
ATOM 611 C CA . SER A 1 85 ? -10.72 -32.19 2.22 1 97.25 85 SER A CA 1
ATOM 612 C C . SER A 1 85 ? -12.232 -32.046 2.348 1 97.25 85 SER A C 1
ATOM 614 O O . SER A 1 85 ? -12.987 -32.831 1.77 1 97.25 85 SER A O 1
ATOM 616 N N . GLU A 1 86 ? -12.65 -31.104 3.049 1 97.34 86 GLU A N 1
ATOM 617 C CA . GLU A 1 86 ? -14.076 -30.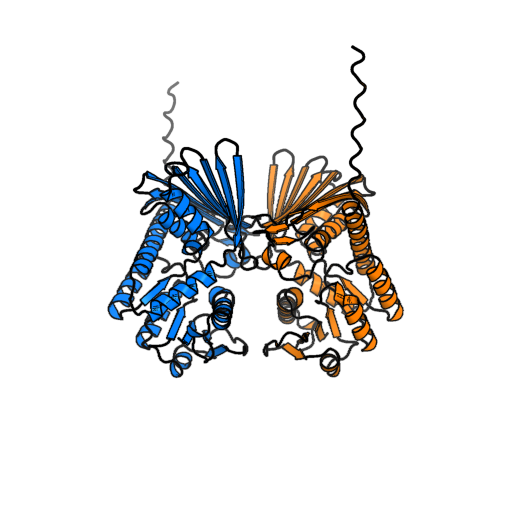861 3.242 1 97.34 86 GLU A CA 1
ATOM 618 C C . GLU A 1 86 ? -14.754 -30.481 1.929 1 97.34 86 GLU A C 1
ATOM 620 O O . GLU A 1 86 ? -15.844 -30.97 1.623 1 97.34 86 GLU A O 1
ATOM 625 N N . LEU A 1 87 ? -14.161 -29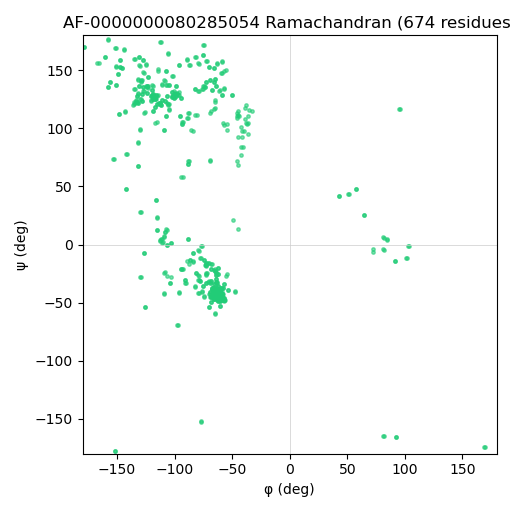.663 1.194 1 97.66 87 LEU A N 1
ATOM 626 C CA . LEU A 1 87 ? -14.708 -29.234 -0.089 1 97.66 87 LEU A CA 1
ATOM 627 C C . LEU A 1 87 ? -14.839 -30.413 -1.046 1 97.66 87 LEU A C 1
ATOM 629 O O . LEU A 1 87 ? -15.839 -30.533 -1.758 1 97.66 87 LEU A O 1
ATOM 633 N N . ALA A 1 88 ? -13.799 -31.256 -1.045 1 97.44 88 ALA A N 1
ATOM 634 C CA . ALA A 1 88 ? -13.821 -32.444 -1.893 1 97.44 88 ALA A CA 1
ATOM 635 C C . ALA A 1 88 ? -14.995 -33.351 -1.536 1 97.44 88 ALA A C 1
ATOM 637 O O . ALA A 1 88 ? -15.68 -33.868 -2.422 1 97.44 88 ALA A O 1
ATOM 638 N N . LYS A 1 89 ? -15.221 -33.51 -0.247 1 97.3 89 LYS A N 1
ATOM 639 C CA . LYS A 1 89 ? -16.33 -34.335 0.224 1 97.3 89 LYS A CA 1
ATOM 640 C C . LYS A 1 89 ? -17.672 -33.746 -0.202 1 97.3 89 LYS A C 1
ATOM 642 O O . LYS A 1 89 ? -18.629 -34.483 -0.447 1 97.3 89 LYS A O 1
ATOM 647 N N . LEU A 1 90 ? -17.713 -32.451 -0.332 1 97.5 90 LEU A N 1
ATOM 648 C CA . LEU A 1 90 ? -18.938 -31.756 -0.711 1 97.5 90 LEU A CA 1
ATOM 649 C C . LEU A 1 90 ? -19.116 -31.754 -2.225 1 97.5 90 LEU A C 1
ATOM 651 O O . LEU A 1 90 ? -20.133 -31.277 -2.734 1 97.5 90 LEU A O 1
ATOM 655 N N . GLY A 1 91 ? -18.107 -32.227 -2.94 1 97.36 91 GLY A N 1
ATOM 656 C CA . GLY A 1 91 ? -18.241 -32.461 -4.369 1 97.36 91 GLY A CA 1
ATOM 657 C C . GLY A 1 91 ? -17.578 -31.39 -5.214 1 97.36 91 GLY A C 1
ATOM 658 O O . GLY A 1 91 ? -17.582 -31.471 -6.444 1 97.36 91 GLY A O 1
ATOM 659 N N . PHE A 1 92 ? -16.991 -30.378 -4.62 1 97.69 92 PHE A N 1
ATOM 660 C CA . PHE A 1 92 ? -16.329 -29.327 -5.382 1 97.69 92 PHE A CA 1
ATOM 661 C C . PHE A 1 92 ? -15.02 -29.832 -5.977 1 97.69 92 PHE A C 1
ATOM 663 O O . PHE A 1 92 ? -14.275 -30.563 -5.321 1 97.69 92 PHE A O 1
ATOM 670 N N . ARG A 1 93 ? -14.765 -29.408 -7.222 1 95.95 93 ARG A N 1
ATOM 671 C CA . ARG A 1 93 ? -13.575 -29.929 -7.886 1 95.95 93 ARG A CA 1
ATOM 672 C C . ARG A 1 93 ? -12.73 -28.798 -8.462 1 95.95 93 ARG A C 1
ATOM 674 O O . ARG A 1 93 ? -11.529 -28.965 -8.686 1 95.95 93 ARG A O 1
ATOM 681 N N . LYS A 1 94 ? -13.286 -27.68 -8.831 1 96.76 94 LYS A N 1
ATOM 682 C CA . LYS A 1 94 ? -12.583 -26.515 -9.36 1 96.76 94 LYS A CA 1
ATOM 683 C C . LYS A 1 94 ? -12.138 -25.584 -8.235 1 96.76 94 LYS A C 1
ATOM 685 O O . LYS A 1 94 ? -12.96 -24.89 -7.635 1 96.76 94 LYS A O 1
ATOM 690 N N . ILE A 1 95 ? -10.815 -25.567 -8.006 1 97.13 95 ILE A N 1
ATOM 691 C CA . ILE A 1 95 ? -10.357 -24.905 -6.789 1 97.13 95 ILE A CA 1
ATOM 692 C C . ILE A 1 95 ? -9.189 -23.976 -7.115 1 97.13 95 ILE A C 1
ATOM 694 O O . ILE A 1 95 ? -8.261 -24.363 -7.829 1 97.13 95 ILE A O 1
ATOM 698 N N . ILE A 1 96 ? -9.297 -22.777 -6.703 1 97.04 96 ILE A N 1
ATOM 699 C CA . ILE A 1 96 ? -8.194 -21.822 -6.673 1 97.04 96 ILE A CA 1
ATOM 700 C C . ILE A 1 96 ? -7.634 -21.726 -5.256 1 97.04 96 ILE A C 1
ATOM 702 O O . ILE A 1 96 ? -8.384 -21.52 -4.298 1 97.04 96 ILE A O 1
ATOM 706 N N . VAL A 1 97 ? -6.366 -21.921 -5.114 1 96.13 97 VAL A N 1
ATOM 707 C CA . VAL A 1 97 ? -5.741 -21.885 -3.796 1 96.13 97 VAL A CA 1
ATOM 708 C C . VAL A 1 97 ? -4.693 -20.775 -3.75 1 96.13 97 VAL A C 1
ATOM 710 O O . VAL A 1 97 ? -3.929 -20.595 -4.701 1 96.13 97 VAL A O 1
ATOM 713 N N . GLU A 1 98 ? -4.707 -20.058 -2.659 1 93.09 98 GLU A N 1
ATOM 714 C CA . GLU A 1 98 ? -3.667 -19.056 -2.443 1 93.09 98 GLU A CA 1
ATOM 715 C C . GLU A 1 98 ? -2.297 -19.708 -2.284 1 93.09 98 GLU A C 1
ATOM 717 O O . GLU A 1 98 ? -2.194 -20.844 -1.816 1 93.09 98 GLU A O 1
ATOM 722 N N . LYS A 1 99 ? -1.291 -18.97 -2.659 1 89.55 99 LYS A N 1
ATOM 723 C CA . LYS A 1 99 ? 0.079 -19.441 -2.476 1 89.55 99 LYS A CA 1
ATOM 724 C C . LYS A 1 99 ? 0.537 -19.254 -1.033 1 89.55 99 LYS A C 1
ATOM 726 O O . LYS A 1 99 ? 0.074 -18.344 -0.342 1 89.55 99 LYS A O 1
ATOM 731 N N . PRO A 1 100 ? 1.503 -20.023 -0.564 1 88.15 100 PRO A N 1
ATOM 732 C CA . PRO A 1 100 ? 1.981 -21.252 -1.201 1 88.15 100 PRO A CA 1
ATOM 733 C C . PRO A 1 100 ? 0.99 -22.407 -1.071 1 88.15 100 PRO A C 1
ATOM 735 O O . PRO A 1 100 ? 0.133 -22.394 -0.184 1 88.15 100 PRO A O 1
ATOM 738 N N . LEU A 1 101 ? 1.12 -23.374 -1.976 1 91.03 101 LEU A N 1
ATOM 739 C CA . LEU A 1 101 ? 0.201 -24.506 -2.018 1 91.03 101 LEU A CA 1
ATOM 740 C C . LEU A 1 101 ? 0.192 -25.249 -0.686 1 91.03 101 LEU A C 1
ATOM 742 O O . LEU A 1 101 ? -0.86 -25.705 -0.232 1 91.03 101 LEU A O 1
ATOM 746 N N . ALA A 1 102 ? 1.351 -25.342 -0.079 1 89.49 102 ALA A N 1
ATOM 747 C CA . ALA A 1 102 ? 1.522 -25.997 1.215 1 89.49 102 ALA A CA 1
ATOM 748 C C . ALA A 1 102 ? 2.629 -25.331 2.026 1 89.49 102 ALA A C 1
ATOM 750 O O . ALA A 1 102 ? 3.514 -24.681 1.464 1 89.49 102 ALA A O 1
ATOM 751 N N . ALA A 1 103 ? 2.52 -25.569 3.346 1 82.32 103 ALA A N 1
ATOM 752 C CA . ALA A 1 103 ? 3.528 -24.977 4.222 1 82.32 103 ALA A CA 1
ATOM 753 C C . ALA A 1 103 ? 4.82 -25.788 4.199 1 82.32 103 ALA A C 1
ATOM 755 O O . ALA A 1 103 ? 5.904 -25.249 4.435 1 82.32 103 ALA A O 1
ATOM 756 N N . ASP A 1 104 ? 4.678 -27.077 3.992 1 85.78 104 ASP A N 1
ATOM 757 C CA . ASP A 1 104 ? 5.842 -27.958 3.958 1 85.78 104 ASP A CA 1
ATOM 758 C C . ASP A 1 104 ? 5.587 -29.17 3.065 1 85.78 104 ASP A C 1
ATOM 760 O O . ASP A 1 104 ? 4.517 -29.292 2.465 1 85.78 104 ASP A O 1
ATOM 764 N N . ILE A 1 105 ? 6.632 -30.047 3.045 1 91.87 105 ILE A N 1
ATOM 765 C CA . ILE A 1 105 ? 6.632 -31.154 2.094 1 91.87 105 ILE A CA 1
ATOM 766 C C . ILE A 1 105 ? 5.614 -32.206 2.527 1 91.87 105 ILE A C 1
ATOM 768 O O . ILE A 1 105 ? 5.01 -32.877 1.687 1 91.87 105 ILE A O 1
ATOM 772 N N . ASP A 1 106 ? 5.422 -32.371 3.797 1 92.6 106 ASP A N 1
ATOM 773 C CA . ASP A 1 106 ? 4.456 -33.353 4.28 1 92.6 106 ASP A CA 1
ATOM 774 C C . ASP A 1 106 ? 3.034 -32.968 3.882 1 92.6 106 ASP A C 1
ATOM 776 O O . ASP A 1 106 ? 2.279 -33.799 3.373 1 92.6 106 ASP A O 1
ATOM 780 N N . ASP A 1 107 ? 2.72 -31.768 4.097 1 91.44 107 ASP A N 1
ATOM 781 C CA . ASP A 1 107 ? 1.41 -31.264 3.697 1 91.44 107 ASP A CA 1
ATOM 782 C C . ASP A 1 107 ? 1.239 -31.323 2.18 1 91.44 107 ASP A C 1
ATOM 784 O O . ASP A 1 107 ? 0.145 -31.6 1.684 1 91.44 107 ASP A O 1
ATOM 788 N N . LEU A 1 108 ? 2.31 -31.029 1.524 1 94.44 108 LEU A N 1
ATOM 789 C CA . LEU A 1 108 ? 2.268 -31.095 0.068 1 94.44 108 LEU A CA 1
ATOM 790 C C . LEU A 1 108 ? 1.908 -32.501 -0.402 1 94.44 108 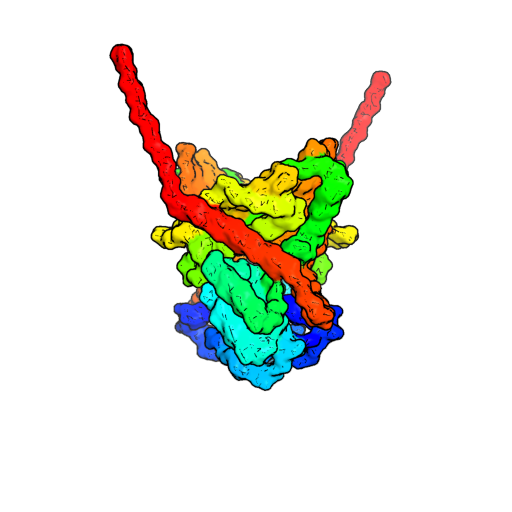LEU A C 1
ATOM 792 O O . LEU A 1 108 ? 1.043 -32.67 -1.264 1 94.44 108 LEU A O 1
ATOM 796 N N . ALA A 1 109 ? 2.524 -33.462 0.168 1 96.47 109 ALA A N 1
ATOM 797 C CA . ALA A 1 109 ? 2.251 -34.85 -0.198 1 96.47 109 ALA A CA 1
ATOM 798 C C . ALA A 1 109 ? 0.789 -35.205 0.054 1 96.47 109 ALA A C 1
ATOM 800 O O . ALA A 1 109 ? 0.165 -35.901 -0.752 1 96.47 109 ALA A O 1
ATOM 801 N N . ARG A 1 110 ? 0.282 -34.774 1.11 1 96.18 110 ARG A N 1
ATOM 802 C CA . ARG A 1 110 ? -1.108 -35.052 1.458 1 96.18 110 ARG A CA 1
ATOM 803 C C . ARG A 1 110 ? -2.063 -34.371 0.483 1 96.18 110 ARG A C 1
ATOM 805 O O . ARG A 1 110 ? -3.09 -34.943 0.112 1 96.18 110 ARG A O 1
ATOM 812 N N . ILE A 1 111 ? -1.713 -33.22 0.074 1 95.63 111 ILE A N 1
ATOM 813 C CA . ILE A 1 111 ? -2.544 -32.493 -0.878 1 95.63 111 ILE A CA 1
ATOM 814 C C . ILE A 1 111 ? -2.498 -33.186 -2.238 1 95.63 111 ILE A C 1
ATOM 816 O O . ILE A 1 111 ? -3.52 -33.301 -2.918 1 95.63 111 ILE A O 1
ATOM 820 N N . ILE A 1 112 ? -1.313 -33.633 -2.621 1 96.27 112 ILE A N 1
ATOM 821 C CA . ILE A 1 112 ? -1.16 -34.359 -3.878 1 96.27 112 ILE A CA 1
ATOM 822 C C . ILE A 1 112 ? -2.044 -35.604 -3.866 1 96.27 112 ILE A C 1
ATOM 824 O O . ILE A 1 112 ? -2.741 -35.887 -4.843 1 96.27 112 ILE A O 1
ATOM 828 N N . ARG A 1 113 ? -2.053 -36.296 -2.744 1 97.04 113 ARG A N 1
ATOM 829 C CA . ARG A 1 113 ? -2.881 -37.49 -2.607 1 97.04 113 ARG A CA 1
ATOM 830 C C . ARG A 1 113 ? -4.363 -37.138 -2.671 1 97.04 113 ARG A C 1
ATOM 832 O O . ARG A 1 113 ? -5.143 -37.832 -3.328 1 97.04 113 ARG A O 1
ATOM 839 N N . LEU A 1 114 ? -4.693 -36.152 -1.991 1 96.87 114 LEU A N 1
ATOM 840 C CA . LEU A 1 114 ? -6.079 -35.696 -1.972 1 96.87 114 LEU A CA 1
ATOM 841 C C . LEU A 1 114 ? -6.545 -35.316 -3.373 1 96.87 114 LEU A C 1
ATOM 843 O O . LEU A 1 114 ? -7.659 -35.659 -3.775 1 96.87 114 LEU A O 1
ATOM 847 N N . ARG A 1 115 ? -5.724 -34.566 -4.088 1 96.2 115 ARG A N 1
ATOM 848 C CA . ARG A 1 115 ? -6.018 -34.149 -5.456 1 96.2 115 ARG A CA 1
ATOM 849 C C . ARG A 1 115 ? -6.274 -35.355 -6.353 1 96.2 115 ARG A C 1
ATOM 851 O O . ARG A 1 115 ? -7.235 -35.368 -7.125 1 96.2 115 ARG A O 1
ATOM 858 N N . ARG A 1 116 ? -5.427 -36.351 -6.249 1 95.27 116 ARG A N 1
ATOM 859 C CA . ARG A 1 116 ? -5.555 -37.556 -7.063 1 95.27 116 ARG A CA 1
ATOM 860 C C . ARG A 1 116 ? -6.817 -38.332 -6.698 1 95.27 116 ARG A C 1
ATOM 862 O O . ARG A 1 116 ? -7.574 -38.745 -7.579 1 95.27 116 ARG A O 1
ATOM 869 N N . LYS A 1 117 ? -7.016 -38.473 -5.471 1 96.58 117 LYS A N 1
ATOM 870 C CA . LYS A 1 117 ? -8.136 -39.262 -4.965 1 96.58 117 LYS A CA 1
ATOM 871 C C . LYS A 1 117 ? -9.47 -38.673 -5.414 1 96.58 117 LYS A C 1
ATOM 873 O O . LYS A 1 117 ? -10.383 -39.41 -5.793 1 96.58 117 LYS A O 1
ATOM 878 N N . HIS A 1 118 ? -9.57 -37.421 -5.423 1 95.92 118 HIS A N 1
ATOM 879 C CA . HIS A 1 118 ? -10.859 -36.785 -5.666 1 95.92 118 HIS A CA 1
ATOM 880 C C . HIS A 1 118 ? -10.881 -36.086 -7.021 1 95.92 118 HIS A C 1
ATOM 882 O O . HIS A 1 118 ? -11.848 -35.395 -7.353 1 95.92 118 HIS A O 1
ATOM 888 N N . LYS A 1 119 ? -9.775 -36.172 -7.801 1 93.75 119 LYS A N 1
ATOM 889 C CA . LYS A 1 119 ? -9.649 -35.571 -9.126 1 93.75 119 LYS A CA 1
ATOM 890 C C . LYS A 1 119 ? -9.885 -34.064 -9.071 1 93.75 119 LYS A C 1
ATOM 892 O O . LYS A 1 119 ? -10.666 -33.524 -9.857 1 93.75 119 LYS A O 1
ATOM 897 N N . LEU A 1 120 ? -9.24 -33.484 -8.133 1 95.59 120 LEU A N 1
ATOM 898 C CA . LEU A 1 120 ? -9.363 -32.039 -7.975 1 95.59 120 LEU A CA 1
ATOM 899 C C . LEU A 1 120 ? -8.6 -31.305 -9.073 1 95.59 120 LEU A C 1
ATOM 901 O O . LEU A 1 120 ? -7.493 -31.705 -9.438 1 95.59 120 LEU A O 1
ATOM 905 N N . HIS A 1 121 ? -9.212 -30.285 -9.657 1 95.73 121 HIS A N 1
ATOM 906 C CA . HIS A 1 121 ? -8.525 -29.307 -10.493 1 95.73 121 HIS A CA 1
ATOM 907 C C . HIS A 1 121 ? -8.094 -28.092 -9.68 1 95.73 121 HIS A C 1
ATOM 909 O O . HIS A 1 121 ? -8.895 -27.186 -9.437 1 95.73 121 HIS A O 1
ATOM 915 N N . ILE A 1 122 ? -6.808 -28.004 -9.356 1 96.05 122 ILE A N 1
ATOM 916 C CA . ILE A 1 122 ? -6.309 -26.977 -8.448 1 96.05 122 ILE A CA 1
ATOM 917 C C . ILE A 1 122 ? -5.416 -26.002 -9.211 1 96.05 122 ILE A C 1
ATOM 919 O O . ILE A 1 122 ? -4.466 -26.415 -9.881 1 96.05 122 ILE A O 1
ATOM 923 N N . GLU A 1 123 ? -5.785 -24.808 -9.174 1 95.72 123 GLU A N 1
ATOM 924 C CA . GLU A 1 123 ? -4.932 -23.719 -9.639 1 95.72 123 GLU A CA 1
ATOM 925 C C . GLU A 1 123 ? -4.374 -22.916 -8.468 1 95.72 123 GLU A C 1
ATOM 927 O O . GLU A 1 123 ? -5.121 -22.507 -7.577 1 95.72 123 GLU A O 1
ATOM 932 N N . VAL A 1 124 ? -3.075 -22.734 -8.437 1 95.75 124 VAL A N 1
ATOM 933 C CA . VAL A 1 124 ? -2.422 -22.002 -7.357 1 95.75 124 VAL A CA 1
ATOM 934 C C . VAL A 1 124 ? -2.137 -20.569 -7.803 1 95.75 124 VAL A C 1
ATOM 936 O O . VAL A 1 124 ? -1.537 -20.348 -8.858 1 95.75 124 VAL A O 1
ATOM 939 N N . VAL A 1 125 ? -2.521 -19.633 -7.003 1 95.61 125 VAL A N 1
ATOM 940 C CA . VAL A 1 125 ? -2.446 -18.22 -7.358 1 95.61 125 VAL A CA 1
ATOM 941 C C . VAL A 1 125 ? -0.986 -17.806 -7.528 1 95.61 125 VAL A C 1
ATOM 943 O O . VAL A 1 125 ? -0.221 -17.793 -6.561 1 95.61 125 VAL A O 1
ATOM 946 N N . GLU A 1 126 ? -0.645 -17.383 -8.744 1 95.08 126 GLU A N 1
ATOM 947 C CA . GLU A 1 126 ? 0.671 -16.87 -9.113 1 95.08 126 GLU A CA 1
ATOM 948 C C . GLU A 1 126 ? 0.555 -15.708 -10.095 1 95.08 126 GLU A C 1
ATOM 950 O O . GLU A 1 126 ? 0.879 -15.852 -11.276 1 95.08 126 GLU A O 1
ATOM 955 N N . PRO A 1 127 ? 0.215 -14.572 -9.519 1 94.87 127 PRO A N 1
ATOM 956 C CA . PRO A 1 127 ? -0.124 -13.464 -10.415 1 94.87 127 PRO A CA 1
ATOM 957 C C . PRO A 1 127 ? 1.06 -13.01 -11.266 1 94.87 127 PRO A C 1
ATOM 959 O O . PRO A 1 127 ? 0.876 -12.579 -12.407 1 94.87 127 PRO A O 1
ATOM 962 N N . TRP A 1 128 ? 2.299 -13.079 -10.811 1 96.26 128 TRP A N 1
ATOM 963 C CA . TRP A 1 128 ? 3.451 -12.577 -11.554 1 96.26 128 TRP A CA 1
ATOM 964 C C . TRP A 1 128 ? 3.655 -13.368 -12.842 1 96.26 128 TRP A C 1
ATOM 966 O O . TRP A 1 128 ? 4.3 -12.887 -13.777 1 96.26 128 TRP A O 1
ATOM 976 N N . LEU A 1 129 ? 3.138 -14.582 -12.871 1 95.85 129 LEU A N 1
ATOM 977 C CA . LEU A 1 129 ? 3.329 -15.418 -14.051 1 95.85 129 LEU A CA 1
ATOM 978 C C . LEU A 1 129 ? 2.469 -14.927 -15.21 1 95.85 129 LEU A C 1
ATOM 980 O O . LEU A 1 129 ? 2.702 -15.299 -16.362 1 95.85 129 LEU A O 1
ATOM 984 N N . THR A 1 130 ? 1.469 -14.116 -14.929 1 95.36 130 THR A N 1
ATOM 985 C CA . THR A 1 130 ? 0.617 -13.558 -15.973 1 95.36 130 THR A CA 1
ATOM 986 C C . THR A 1 130 ? 0.874 -12.063 -16.139 1 95.36 130 THR A C 1
ATOM 988 O O . THR A 1 130 ? 0.108 -11.366 -16.808 1 95.36 130 THR A O 1
ATOM 991 N N . SER A 1 131 ? 1.839 -11.576 -15.494 1 97.17 131 SER A N 1
ATOM 992 C CA . SER A 1 131 ? 2.225 -10.171 -15.576 1 97.17 131 SER A CA 1
ATOM 993 C C . SER A 1 131 ? 2.74 -9.82 -16.968 1 97.17 131 SER A C 1
ATOM 995 O O . SER A 1 131 ? 3.474 -10.599 -17.579 1 97.17 131 SER A O 1
ATOM 997 N N . THR A 1 132 ? 2.366 -8.632 -17.464 1 97.3 132 THR A N 1
ATOM 998 C CA . THR A 1 132 ? 2.908 -8.119 -18.718 1 97.3 132 THR A CA 1
ATOM 999 C C . THR A 1 132 ? 4.426 -7.984 -18.635 1 97.3 132 THR A C 1
ATOM 1001 O O . THR A 1 132 ? 5.131 -8.24 -19.614 1 97.3 132 THR A O 1
ATOM 1004 N N . LEU A 1 133 ? 4.891 -7.583 -17.5 1 98.3 133 LEU A N 1
ATOM 1005 C CA . LEU A 1 133 ? 6.331 -7.472 -17.298 1 98.3 133 LEU A CA 1
ATOM 1006 C C . LEU A 1 133 ? 7.012 -8.824 -17.479 1 98.3 133 LEU A C 1
ATOM 1008 O O . LEU A 1 133 ? 8.029 -8.925 -18.17 1 98.3 133 LEU A O 1
ATOM 1012 N N . THR A 1 134 ? 6.459 -9.849 -16.827 1 98.59 134 THR A N 1
ATOM 1013 C CA . THR A 1 134 ? 7.024 -11.188 -16.955 1 98.59 134 THR A CA 1
ATOM 1014 C C . THR A 1 134 ? 7.033 -11.634 -18.414 1 98.59 134 THR A C 1
ATOM 1016 O O . THR A 1 134 ? 8.021 -12.197 -18.891 1 98.59 134 THR A O 1
ATOM 1019 N N . TRP A 1 135 ? 5.989 -11.377 -19.121 1 98.03 135 TRP A N 1
ATOM 1020 C CA . TRP A 1 135 ? 5.92 -11.729 -20.535 1 98.03 135 TRP A CA 1
ATOM 1021 C C . TRP A 1 135 ? 7.022 -11.03 -21.324 1 98.03 135 TRP A C 1
ATOM 1023 O O . TRP A 1 135 ? 7.675 -11.646 -22.17 1 98.03 135 TRP A O 1
ATOM 1033 N N . ARG A 1 136 ? 7.189 -9.751 -21.066 1 98.03 136 ARG A N 1
ATOM 1034 C CA . ARG A 1 136 ? 8.232 -9.001 -21.758 1 98.03 136 ARG A CA 1
ATOM 1035 C C . ARG A 1 136 ? 9.611 -9.586 -21.469 1 98.03 136 ARG A C 1
ATOM 1037 O O . ARG A 1 136 ? 10.466 -9.643 -22.355 1 98.03 136 ARG A O 1
ATOM 1044 N N . LEU A 1 137 ? 9.828 -9.973 -20.261 1 98.49 137 LEU A N 1
ATOM 1045 C CA . LEU A 1 137 ? 11.11 -10.557 -19.881 1 98.49 137 LEU A CA 1
ATOM 1046 C C . LEU A 1 137 ? 11.315 -11.906 -20.561 1 98.49 137 LEU A C 1
ATOM 1048 O O . LEU A 1 137 ? 12.415 -12.209 -21.029 1 98.49 137 LEU A O 1
ATOM 1052 N N . VAL A 1 138 ? 10.278 -12.735 -20.586 1 98.21 138 VAL A N 1
ATOM 1053 C CA . VAL A 1 138 ? 10.353 -14.021 -21.27 1 98.21 138 VAL A CA 1
ATOM 1054 C C . VAL A 1 138 ? 10.703 -13.805 -22.741 1 98.21 138 VAL A C 1
ATOM 1056 O O . VAL A 1 138 ? 11.561 -14.499 -23.29 1 98.21 138 VAL A O 1
ATOM 1059 N N . GLU A 1 139 ? 10.023 -12.848 -23.354 1 97.55 139 GLU A N 1
ATOM 1060 C CA . GLU A 1 139 ? 10.295 -12.535 -24.754 1 97.55 139 GLU A CA 1
ATOM 1061 C C . GLU A 1 139 ? 11.741 -12.087 -24.949 1 97.55 139 GLU A C 1
ATOM 1063 O O . GLU A 1 139 ? 12.381 -12.45 -25.938 1 97.55 139 GLU A O 1
ATOM 1068 N N . LEU A 1 140 ? 12.182 -11.301 -24.042 1 97.05 140 LEU A N 1
ATOM 1069 C CA . LEU A 1 140 ? 13.556 -10.816 -24.115 1 97.05 140 LEU A CA 1
ATOM 1070 C C . LEU A 1 140 ? 14.546 -11.972 -24.017 1 97.05 140 LEU A C 1
ATOM 1072 O O . LEU A 1 140 ? 15.537 -12.009 -24.749 1 97.05 140 LEU A O 1
ATOM 1076 N N . ILE A 1 141 ? 14.31 -12.902 -23.159 1 97.1 141 ILE A N 1
ATOM 1077 C CA . ILE A 1 141 ? 15.184 -14.048 -22.935 1 97.1 141 ILE A CA 1
ATOM 1078 C C . ILE A 1 141 ? 15.13 -14.981 -24.142 1 97.1 141 ILE A C 1
ATOM 1080 O O . ILE A 1 141 ? 16.169 -15.42 -24.642 1 97.1 141 ILE A O 1
ATOM 1084 N N . ARG A 1 142 ? 13.979 -15.21 -24.664 1 95.91 142 ARG A N 1
ATOM 1085 C CA . ARG A 1 142 ? 13.795 -16.129 -25.783 1 95.91 142 ARG A CA 1
ATOM 1086 C C . ARG A 1 142 ? 14.282 -15.508 -27.088 1 95.91 142 ARG A C 1
ATOM 1088 O O . ARG A 1 142 ? 14.796 -16.21 -27.961 1 95.91 142 ARG A O 1
ATOM 1095 N N . GLY A 1 143 ? 14.07 -14.211 -27.204 1 94.84 143 GLY A N 1
ATOM 1096 C CA . GLY A 1 143 ? 14.408 -13.52 -28.438 1 94.84 143 GLY A CA 1
ATOM 1097 C C . GLY A 1 143 ? 15.902 -13.355 -28.639 1 94.84 143 GLY A C 1
ATOM 1098 O O . GLY A 1 143 ? 16.359 -13.098 -29.755 1 94.84 143 GLY A O 1
ATOM 1099 N N . GLY A 1 144 ? 16.688 -13.335 -27.59 1 93.22 144 GLY A N 1
ATOM 1100 C CA . GLY A 1 144 ? 18.138 -13.33 -27.697 1 93.22 144 GLY A CA 1
ATOM 1101 C C . GLY A 1 144 ? 18.712 -11.954 -27.975 1 93.22 144 GLY A C 1
ATOM 1102 O O . GLY A 1 144 ? 19.895 -11.822 -28.295 1 93.22 144 GLY A O 1
ATOM 1103 N N . ARG A 1 145 ? 17.833 -10.972 -27.949 1 92.13 145 ARG A N 1
ATOM 1104 C CA . ARG A 1 145 ? 18.231 -9.604 -28.264 1 92.13 145 ARG A CA 1
ATOM 1105 C C . ARG A 1 145 ? 19.505 -9.218 -27.519 1 92.13 145 ARG A C 1
ATOM 1107 O O . ARG A 1 145 ? 20.389 -8.571 -28.084 1 92.13 145 ARG A O 1
ATOM 1114 N N . PHE A 1 146 ? 19.636 -9.6 -26.272 1 96.37 146 PHE A N 1
ATOM 1115 C CA . PHE A 1 146 ? 20.76 -9.2 -25.434 1 96.37 146 PHE A CA 1
ATOM 1116 C C . PHE A 1 146 ? 21.699 -10.376 -25.189 1 96.37 146 PHE A C 1
ATOM 1118 O O . PHE A 1 146 ? 22.569 -10.311 -24.319 1 96.37 146 PHE A O 1
ATOM 1125 N N . GLY A 1 147 ? 21.507 -11.532 -25.929 1 96 147 GLY A N 1
ATOM 1126 C CA . GLY A 1 147 ? 22.275 -12.737 -25.658 1 96 147 GLY A CA 1
ATOM 1127 C C . GLY A 1 147 ? 21.721 -13.549 -24.502 1 96 147 GLY A C 1
ATOM 1128 O O . GLY A 1 147 ? 20.587 -13.331 -24.07 1 96 147 GLY A O 1
ATOM 1129 N N . ALA A 1 148 ? 22.528 -14.46 -24.021 1 96.34 148 ALA A N 1
ATOM 1130 C CA . ALA A 1 148 ? 22.086 -15.389 -22.984 1 96.34 148 ALA A CA 1
ATOM 1131 C C . ALA A 1 148 ? 21.999 -14.695 -21.627 1 96.34 148 ALA A C 1
ATOM 1133 O O . ALA A 1 148 ? 22.854 -13.874 -21.287 1 96.34 148 ALA A O 1
ATOM 1134 N N . PRO A 1 149 ? 20.917 -14.977 -20.912 1 97.92 149 PRO A N 1
ATOM 1135 C CA . PRO A 1 149 ? 20.887 -14.472 -19.538 1 97.92 149 PRO A CA 1
ATOM 1136 C C . PRO A 1 149 ? 21.96 -15.103 -18.653 1 97.92 149 PRO A C 1
ATOM 1138 O O . PRO A 1 149 ? 22.257 -16.293 -18.79 1 97.92 149 PRO A O 1
ATOM 1141 N N . LYS A 1 150 ? 22.528 -14.296 -17.768 1 97.97 150 LYS A N 1
ATOM 1142 C CA . LYS A 1 150 ? 23.594 -14.762 -16.886 1 97.97 150 LYS A CA 1
ATOM 1143 C C . LYS A 1 150 ? 23.108 -14.866 -15.443 1 97.97 150 LYS A C 1
ATOM 1145 O O . LYS A 1 150 ? 23.44 -15.82 -14.738 1 97.97 150 LYS A O 1
ATOM 1150 N N . SER A 1 151 ? 22.384 -13.923 -15.038 1 98.74 151 SER A N 1
ATOM 1151 C CA . SER A 1 151 ? 21.92 -13.915 -13.654 1 98.74 151 SER A CA 1
ATOM 1152 C C . SER A 1 151 ? 20.582 -13.195 -13.523 1 98.74 151 SER A C 1
ATOM 1154 O O . SER A 1 151 ? 20.241 -12.352 -14.356 1 98.74 151 SER A O 1
ATOM 1156 N N . ILE A 1 152 ? 19.844 -13.561 -12.549 1 98.87 152 ILE A N 1
ATOM 1157 C CA . ILE A 1 152 ? 18.571 -12.947 -12.188 1 98.87 152 ILE A CA 1
ATOM 1158 C C . ILE A 1 152 ? 18.577 -12.579 -10.706 1 98.87 152 ILE A C 1
ATOM 1160 O O . ILE A 1 152 ? 18.893 -13.413 -9.854 1 98.87 152 ILE A O 1
ATOM 1164 N N . ASP A 1 153 ? 18.349 -11.345 -10.406 1 98.9 153 ASP A N 1
ATOM 1165 C CA . ASP A 1 153 ? 18.213 -10.855 -9.038 1 98.9 153 ASP A CA 1
ATOM 1166 C C . ASP A 1 153 ? 16.788 -10.38 -8.764 1 98.9 153 ASP A C 1
ATOM 1168 O O . ASP A 1 153 ? 16.271 -9.513 -9.472 1 98.9 153 ASP A O 1
ATOM 1172 N N . ILE A 1 154 ? 16.162 -10.996 -7.786 1 98.9 154 ILE A N 1
ATOM 1173 C CA . ILE A 1 154 ? 14.79 -10.647 -7.436 1 98.9 154 ILE A CA 1
ATOM 1174 C C . ILE A 1 154 ? 14.746 -10.089 -6.015 1 98.9 154 ILE A C 1
ATOM 1176 O O . ILE A 1 154 ? 15.214 -10.734 -5.073 1 98.9 154 ILE A O 1
ATOM 1180 N N . VAL A 1 155 ? 14.208 -8.911 -5.871 1 98.8 155 VAL A N 1
ATOM 1181 C CA . VAL A 1 155 ? 14.099 -8.235 -4.582 1 98.8 155 VAL A CA 1
ATOM 1182 C C . VAL A 1 155 ? 12.631 -7.956 -4.267 1 98.8 155 VAL A C 1
ATOM 1184 O O . VAL A 1 155 ? 11.904 -7.41 -5.1 1 98.8 155 VAL A O 1
ATOM 1187 N N . GLN A 1 156 ? 12.183 -8.359 -3.1 1 98.14 156 GLN A N 1
ATOM 1188 C CA . GLN A 1 156 ? 10.833 -8.114 -2.604 1 98.14 156 GLN A CA 1
ATOM 1189 C C . GLN A 1 156 ? 10.861 -7.575 -1.176 1 98.14 156 GLN A C 1
ATOM 1191 O O . GLN A 1 156 ? 10.67 -8.328 -0.219 1 98.14 156 GLN A O 1
ATOM 1196 N N . ASN A 1 157 ? 10.97 -6.284 -1.045 1 97.68 157 ASN A N 1
ATOM 1197 C CA . ASN A 1 157 ? 11.128 -5.652 0.261 1 97.68 157 ASN A CA 1
ATOM 1198 C C . ASN A 1 157 ? 9.867 -4.899 0.675 1 97.68 157 ASN A C 1
ATOM 1200 O O . ASN A 1 157 ? 9.22 -4.259 -0.157 1 97.68 157 ASN A O 1
ATOM 1204 N N . LYS A 1 158 ? 9.574 -5.006 1.885 1 96.49 158 LYS A N 1
ATOM 1205 C CA . LYS A 1 158 ? 8.523 -4.197 2.497 1 96.49 158 LYS A CA 1
ATOM 1206 C C . LYS A 1 158 ? 8.594 -4.265 4.02 1 96.49 158 LYS A C 1
ATOM 1208 O O . LYS A 1 158 ? 9.084 -5.247 4.581 1 96.49 158 LYS A O 1
ATOM 1213 N N . PRO A 1 159 ? 8.037 -3.227 4.711 1 94.6 159 PRO A N 1
ATOM 1214 C CA . PRO A 1 159 ? 7.854 -3.386 6.155 1 94.6 159 PRO A CA 1
ATOM 1215 C C . PRO A 1 159 ? 6.673 -4.287 6.506 1 94.6 159 PRO A C 1
ATOM 1217 O O . PRO A 1 159 ? 5.604 -4.174 5.899 1 94.6 159 PRO A O 1
ATOM 1220 N N . ARG A 1 160 ? 6.865 -5.149 7.371 1 93.57 160 ARG A N 1
ATOM 1221 C CA . ARG A 1 160 ? 5.803 -6.049 7.81 1 93.57 160 ARG A CA 1
ATOM 1222 C C . ARG A 1 160 ? 5.887 -6.306 9.311 1 93.57 160 ARG A C 1
ATOM 1224 O O . ARG A 1 160 ? 5.799 -7.452 9.756 1 93.57 160 ARG A O 1
ATOM 1231 N N . PHE A 1 161 ? 6.023 -5.341 10.104 1 92.9 161 PHE A N 1
ATOM 1232 C CA . PHE A 1 161 ? 6.229 -5.445 11.544 1 92.9 161 PHE A CA 1
ATOM 1233 C C . PHE A 1 161 ? 4.961 -5.929 12.238 1 92.9 161 PHE A C 1
ATOM 1235 O O . PHE A 1 161 ? 4.975 -6.953 12.925 1 92.9 161 PHE A O 1
ATOM 1242 N N . ARG A 1 162 ? 3.885 -5.221 11.972 1 87.93 162 ARG A N 1
ATOM 1243 C CA . ARG A 1 162 ? 2.632 -5.504 12.664 1 87.93 162 ARG A CA 1
ATOM 1244 C C . ARG A 1 162 ? 2.159 -6.926 12.382 1 87.93 162 ARG A C 1
ATOM 1246 O O . ARG A 1 162 ? 1.892 -7.693 13.309 1 87.93 162 ARG A O 1
ATOM 1253 N N . ARG A 1 163 ? 2.067 -7.286 11.179 1 85.29 163 ARG A N 1
ATOM 1254 C CA . ARG A 1 163 ? 1.541 -8.591 10.792 1 85.29 163 ARG A CA 1
ATOM 1255 C C . ARG A 1 163 ? 2.46 -9.713 11.264 1 85.29 163 ARG A C 1
ATOM 1257 O O . ARG A 1 163 ? 1.992 -10.792 11.633 1 85.29 163 ARG A O 1
ATOM 1264 N N . SER A 1 164 ? 3.739 -9.445 11.207 1 87.24 164 SER A N 1
ATOM 1265 C CA . SER A 1 164 ? 4.702 -10.463 11.613 1 87.24 164 SER A CA 1
ATOM 1266 C C . SER A 1 164 ? 4.635 -10.72 13.115 1 87.24 164 SER A C 1
ATOM 1268 O O . SER A 1 164 ? 4.852 -11.846 13.568 1 87.24 164 SER A O 1
ATOM 1270 N N . LEU A 1 165 ? 4.298 -9.693 13.836 1 83.8 165 LEU A N 1
ATOM 1271 C CA . LEU A 1 165 ? 4.309 -9.828 15.288 1 83.8 165 LEU A CA 1
ATOM 1272 C C . LEU A 1 165 ? 2.948 -10.285 15.802 1 83.8 165 LEU A C 1
ATOM 1274 O O . LEU A 1 165 ? 2.861 -10.934 16.847 1 83.8 165 LEU A O 1
ATOM 1278 N N . MET A 1 166 ? 1.835 -9.924 15.209 1 75.28 166 MET A N 1
ATOM 1279 C CA . MET A 1 166 ? 0.503 -10.173 15.751 1 75.28 166 MET A CA 1
ATOM 1280 C C . MET A 1 166 ? -0.096 -11.445 15.162 1 75.28 166 MET A C 1
ATOM 1282 O O . MET A 1 166 ? -0.949 -12.081 15.783 1 75.28 166 MET A O 1
ATOM 1286 N N . ALA A 1 167 ? 0.035 -11.733 13.954 1 63.68 167 ALA A N 1
ATOM 1287 C CA . ALA A 1 167 ? -0.755 -12.786 13.322 1 63.68 167 ALA A CA 1
ATOM 1288 C C . ALA A 1 167 ? 0.139 -13.915 12.819 1 63.68 167 ALA A C 1
ATOM 1290 O O . ALA A 1 167 ? 0.863 -13.751 11.834 1 63.68 167 ALA A O 1
ATOM 1291 N N . PRO A 1 168 ? 0.043 -14.969 13.623 1 62.08 168 PRO A N 1
ATOM 1292 C CA . PRO A 1 168 ? 0.855 -16.108 13.191 1 62.08 168 PRO A CA 1
ATOM 1293 C C . PRO A 1 168 ? 0.329 -16.757 11.912 1 62.08 168 PRO A C 1
ATOM 1295 O O . PRO A 1 168 ? -0.766 -17.325 11.91 1 62.08 168 PRO A O 1
ATOM 1298 N N . GLY A 1 169 ? 0.471 -16.078 10.674 1 63.67 169 GLY A N 1
ATOM 1299 C CA . GLY A 1 169 ? 0.01 -16.772 9.482 1 63.67 169 GLY A CA 1
ATOM 1300 C C . GLY A 1 169 ? 1.141 -17.348 8.652 1 63.67 169 GLY A C 1
ATOM 1301 O O . GLY A 1 169 ? 0.946 -18.319 7.917 1 63.67 169 GLY A O 1
ATOM 1302 N N . HIS A 1 170 ? 2.205 -16.714 8.781 1 76.06 170 HIS A N 1
ATOM 1303 C CA . HIS A 1 170 ? 3.379 -17.245 8.097 1 76.06 170 HIS A CA 1
ATOM 1304 C C . HIS A 1 170 ? 4.491 -17.574 9.087 1 76.06 170 HIS A C 1
ATOM 1306 O O . HIS A 1 170 ? 4.954 -16.698 9.821 1 76.06 170 HIS A O 1
ATOM 1312 N N . PRO A 1 171 ? 4.941 -18.79 9.044 1 79.09 171 PRO A N 1
ATOM 1313 C CA . PRO A 1 171 ? 5.926 -19.211 10.044 1 79.09 171 PRO A CA 1
ATOM 1314 C C . PRO A 1 171 ? 7.282 -18.534 9.858 1 79.09 171 PRO A C 1
ATOM 1316 O O . PRO A 1 171 ? 8.007 -18.32 10.832 1 79.09 171 PRO A O 1
ATOM 1319 N N . THR A 1 172 ? 7.628 -18.269 8.624 1 89.4 172 THR A N 1
ATOM 1320 C CA . THR A 1 172 ? 8.923 -17.651 8.362 1 89.4 172 THR A CA 1
ATOM 1321 C C . THR A 1 172 ? 8.83 -16.672 7.196 1 89.4 172 THR A C 1
ATOM 1323 O O . THR A 1 172 ? 7.841 -16.669 6.458 1 89.4 172 THR A O 1
ATOM 1326 N N . ALA A 1 173 ? 9.886 -15.881 7.068 1 93.92 173 ALA A N 1
ATOM 1327 C CA . ALA A 1 173 ? 9.966 -14.933 5.96 1 93.92 173 ALA A CA 1
ATOM 1328 C C . ALA A 1 173 ? 9.969 -15.657 4.617 1 93.92 173 ALA A C 1
ATOM 1330 O O . ALA A 1 173 ? 9.592 -15.082 3.593 1 93.92 173 ALA A O 1
ATOM 1331 N N . PHE A 1 174 ? 10.305 -16.95 4.547 1 94.25 174 PHE A N 1
ATOM 1332 C CA . PHE A 1 174 ? 10.327 -17.75 3.328 1 94.25 174 PHE A CA 1
ATOM 1333 C C . PHE A 1 174 ? 8.916 -17.956 2.79 1 94.25 174 PHE A C 1
ATOM 1335 O O . PHE A 1 174 ? 8.734 -18.259 1.609 1 94.25 174 PHE A O 1
ATOM 1342 N N . ASP A 1 175 ? 7.945 -17.718 3.623 1 90.51 175 ASP A N 1
ATOM 1343 C CA . ASP A 1 175 ? 6.568 -18.05 3.272 1 90.51 175 ASP A CA 1
ATOM 1344 C C . ASP A 1 175 ? 5.788 -16.8 2.867 1 90.51 175 ASP A C 1
ATOM 1346 O O . ASP A 1 175 ? 4.605 -16.883 2.531 1 90.51 175 ASP A O 1
ATOM 1350 N N . VAL A 1 176 ? 6.452 -15.68 2.877 1 91.39 176 VAL A N 1
ATOM 1351 C CA . VAL A 1 176 ? 5.716 -14.435 2.683 1 91.39 176 VAL A CA 1
ATOM 1352 C C . VAL A 1 176 ? 5.811 -14.001 1.222 1 91.39 176 VAL A C 1
ATOM 1354 O O . VAL A 1 176 ? 4.852 -14.15 0.46 1 91.39 176 VAL A O 1
ATOM 1357 N N . GLU A 1 177 ? 6.998 -13.589 0.787 1 94.17 177 GLU A N 1
ATOM 1358 C CA . GLU A 1 177 ? 7.133 -13.039 -0.558 1 94.17 177 GLU A CA 1
ATOM 1359 C C . GLU A 1 177 ? 7.886 -14 -1.474 1 94.17 177 GLU A C 1
ATOM 1361 O O . GLU A 1 177 ? 7.682 -13.996 -2.689 1 94.17 177 GLU A O 1
ATOM 1366 N N . LEU A 1 178 ? 8.701 -14.875 -0.963 1 96.18 178 LEU A N 1
ATOM 1367 C CA . LEU A 1 178 ? 9.657 -15.664 -1.732 1 96.18 178 LEU A CA 1
ATOM 1368 C C . LEU A 1 178 ? 8.938 -16.612 -2.686 1 96.18 178 LEU A C 1
ATOM 1370 O O . LEU A 1 178 ? 9.432 -16.89 -3.781 1 96.18 178 LEU A O 1
ATOM 1374 N N . PRO A 1 179 ? 7.791 -17.126 -2.321 1 95.6 179 PRO A N 1
ATOM 1375 C CA . PRO A 1 179 ? 7.113 -17.982 -3.298 1 95.6 179 PRO A CA 1
ATOM 1376 C C . PRO A 1 179 ? 6.928 -17.3 -4.652 1 95.6 179 PRO A C 1
ATOM 1378 O O . PRO A 1 179 ? 7.11 -17.932 -5.696 1 95.6 179 PRO A O 1
ATOM 1381 N N . HIS A 1 180 ? 6.616 -16.007 -4.689 1 96.27 180 HIS A N 1
ATOM 1382 C CA . HIS A 1 180 ? 6.489 -15.273 -5.943 1 96.27 180 HIS A CA 1
ATOM 1383 C C . HIS A 1 180 ? 7.82 -15.215 -6.684 1 96.27 180 HIS A C 1
ATOM 1385 O O . HIS A 1 180 ? 7.861 -15.364 -7.908 1 96.27 180 HIS A O 1
ATOM 1391 N N . GLY A 1 181 ? 8.834 -14.986 -5.93 1 98.1 181 GLY A N 1
ATOM 1392 C CA . GLY A 1 181 ? 10.154 -14.887 -6.53 1 98.1 181 GLY A CA 1
ATOM 1393 C C . GLY A 1 181 ? 10.641 -16.196 -7.121 1 98.1 181 GLY A C 1
ATOM 1394 O O . GLY A 1 181 ? 11.202 -16.218 -8.219 1 98.1 181 GLY A O 1
ATOM 1395 N N . VAL A 1 182 ? 10.456 -17.251 -6.364 1 98.23 182 VAL A N 1
ATOM 1396 C CA . VAL A 1 182 ? 10.881 -18.563 -6.839 1 98.23 182 VAL A CA 1
ATOM 1397 C C . VAL A 1 182 ? 10.105 -18.933 -8.101 1 98.23 182 VAL A C 1
ATOM 1399 O O . VAL A 1 182 ? 10.688 -19.406 -9.08 1 98.23 182 VAL A O 1
ATOM 1402 N N . ALA A 1 183 ? 8.829 -18.691 -8.066 1 97.89 183 ALA A N 1
ATOM 1403 C CA . ALA A 1 183 ? 8.009 -18.969 -9.243 1 97.89 183 ALA A CA 1
ATOM 1404 C C . ALA A 1 183 ? 8.493 -18.171 -10.45 1 97.89 183 ALA A C 1
ATOM 1406 O O . ALA A 1 183 ? 8.598 -18.707 -11.555 1 97.89 183 ALA A O 1
ATOM 1407 N N . LEU A 1 184 ? 8.747 -16.919 -10.244 1 98.55 184 LEU A N 1
ATOM 1408 C CA . LEU A 1 184 ? 9.23 -16.068 -11.326 1 98.55 184 LEU A CA 1
ATOM 1409 C C . LEU A 1 184 ? 10.552 -16.59 -11.879 1 98.55 184 LEU A C 1
ATOM 1411 O O . LEU A 1 184 ? 10.735 -16.663 -13.097 1 98.55 184 LEU A O 1
ATOM 1415 N N . ALA A 1 185 ? 11.454 -16.949 -11.005 1 98.7 185 ALA A N 1
ATOM 1416 C CA . ALA A 1 185 ? 12.755 -17.471 -11.414 1 98.7 185 ALA A CA 1
ATOM 1417 C C . ALA A 1 185 ? 12.598 -18.72 -12.278 1 98.7 185 ALA A C 1
ATOM 1419 O O . ALA A 1 185 ? 13.246 -18.848 -13.319 1 98.7 185 ALA A O 1
ATOM 1420 N N . LEU A 1 186 ? 11.768 -19.612 -11.825 1 98.2 186 LEU A N 1
ATOM 1421 C CA . LEU A 1 186 ? 11.542 -20.848 -12.566 1 98.2 186 LEU A CA 1
ATOM 1422 C C . LEU A 1 186 ? 10.915 -20.559 -13.926 1 98.2 186 LEU A C 1
ATOM 1424 O O . LEU A 1 186 ? 11.226 -21.23 -14.913 1 98.2 186 LEU A O 1
ATOM 1428 N N . ARG A 1 187 ? 10.032 -19.62 -13.986 1 97.84 187 ARG A N 1
ATOM 1429 C CA . ARG A 1 187 ? 9.409 -19.238 -15.249 1 97.84 187 ARG A CA 1
ATOM 1430 C C . ARG A 1 187 ? 10.441 -18.673 -16.219 1 97.84 187 ARG A C 1
ATOM 1432 O O . ARG A 1 187 ? 10.393 -18.953 -17.419 1 97.84 187 ARG A O 1
ATOM 1439 N N . LEU A 1 188 ? 11.352 -17.895 -15.718 1 98.31 188 LEU A N 1
ATOM 1440 C CA . LEU A 1 188 ? 12.294 -17.174 -16.567 1 98.31 188 LEU A CA 1
ATOM 1441 C C . LEU A 1 188 ? 13.462 -18.069 -16.966 1 98.31 188 LEU A C 1
ATOM 1443 O O . LEU A 1 188 ? 13.958 -17.984 -18.092 1 98.31 188 LEU A O 1
ATOM 1447 N N . ALA A 1 189 ? 13.908 -18.978 -16.003 1 98.13 189 ALA A N 1
ATOM 1448 C CA . ALA A 1 189 ? 15.186 -19.641 -16.249 1 98.13 189 ALA A CA 1
ATOM 1449 C C . ALA A 1 189 ? 15.044 -21.158 -16.154 1 98.13 189 ALA A C 1
ATOM 1451 O O . ALA A 1 189 ? 16.006 -21.894 -16.385 1 98.13 189 ALA A O 1
ATOM 1452 N N . GLY A 1 190 ? 13.868 -21.639 -15.723 1 97 190 GLY A N 1
ATOM 1453 C CA . GLY A 1 190 ? 13.628 -23.073 -15.723 1 97 190 GLY A CA 1
ATOM 1454 C C . GLY A 1 190 ? 13.989 -23.738 -14.408 1 97 190 GLY A C 1
ATOM 1455 O O . GLY A 1 190 ? 14.216 -23.059 -13.405 1 97 190 GLY A O 1
ATOM 1456 N N . ALA A 1 191 ? 14.078 -25.059 -14.406 1 97.34 191 ALA A N 1
ATOM 1457 C CA . ALA A 1 191 ? 14.305 -25.889 -13.226 1 97.34 191 ALA A CA 1
ATOM 1458 C C . ALA A 1 191 ? 15.619 -25.523 -12.543 1 97.34 191 ALA A C 1
ATOM 1460 O O . ALA A 1 191 ? 16.588 -25.147 -13.207 1 97.34 191 ALA A O 1
ATOM 1461 N N . ALA A 1 192 ? 15.607 -25.679 -11.194 1 98.49 192 ALA A N 1
ATOM 1462 C CA . ALA A 1 192 ? 16.765 -25.224 -10.429 1 98.49 192 ALA A CA 1
ATOM 1463 C C . ALA A 1 192 ? 16.933 -26.04 -9.151 1 98.49 192 ALA A C 1
ATOM 1465 O O . ALA A 1 192 ? 16.056 -26.828 -8.79 1 98.49 192 ALA A O 1
ATOM 1466 N N . ARG A 1 193 ? 18.075 -25.855 -8.51 1 98.45 193 ARG A N 1
ATOM 1467 C CA . ARG A 1 193 ? 18.346 -26.357 -7.167 1 98.45 193 ARG A CA 1
ATOM 1468 C C . ARG A 1 193 ? 18.771 -25.227 -6.235 1 98.45 193 ARG A C 1
ATOM 1470 O O . ARG A 1 193 ? 19.342 -24.229 -6.681 1 98.45 193 ARG A O 1
ATOM 1477 N N . VAL A 1 194 ? 18.534 -25.441 -4.972 1 98.61 194 VAL A N 1
ATOM 1478 C CA . VAL A 1 194 ? 18.909 -24.44 -3.979 1 98.61 194 VAL A CA 1
ATOM 1479 C C . VAL A 1 194 ? 20.405 -24.536 -3.687 1 98.61 194 VAL A C 1
ATOM 1481 O O . VAL A 1 194 ? 20.929 -25.626 -3.449 1 98.61 194 VAL A O 1
ATOM 1484 N N . THR A 1 195 ? 21.076 -23.386 -3.699 1 98.6 195 THR A N 1
ATOM 1485 C CA . THR A 1 195 ? 22.511 -23.384 -3.432 1 98.6 195 THR A CA 1
ATOM 1486 C C . THR A 1 195 ? 22.798 -22.871 -2.024 1 98.6 195 THR A C 1
ATOM 1488 O O . THR A 1 195 ? 23.779 -23.278 -1.397 1 98.6 195 THR A O 1
ATOM 1491 N N . HIS A 1 196 ? 22.036 -21.972 -1.521 1 97.96 196 HIS A N 1
ATOM 1492 C CA . HIS A 1 196 ? 22.159 -21.447 -0.166 1 97.96 196 HIS A CA 1
ATOM 1493 C C . HIS A 1 196 ? 20.866 -20.773 0.283 1 97.96 196 HIS A C 1
ATOM 1495 O O . HIS A 1 196 ? 20.02 -20.431 -0.546 1 97.96 196 HIS A O 1
ATOM 1501 N N . ALA A 1 197 ? 20.711 -20.602 1.544 1 98.36 197 ALA A N 1
ATOM 1502 C CA . ALA A 1 197 ? 19.561 -19.936 2.15 1 98.36 197 ALA A CA 1
ATOM 1503 C C . ALA A 1 197 ? 19.917 -19.368 3.521 1 98.36 197 ALA A C 1
ATOM 1505 O O . ALA A 1 197 ? 20.672 -19.983 4.278 1 98.36 197 ALA A O 1
ATOM 1506 N N . SER A 1 198 ? 19.435 -18.208 3.799 1 97.44 198 SER A N 1
ATOM 1507 C CA . SER A 1 198 ? 19.619 -17.582 5.105 1 97.44 198 SER A CA 1
ATOM 1508 C C . SER A 1 198 ? 18.403 -16.749 5.494 1 97.44 198 SER A C 1
ATOM 1510 O O . SER A 1 198 ? 17.634 -16.322 4.631 1 97.44 198 SER A O 1
ATOM 1512 N N . GLY A 1 199 ? 18.163 -16.616 6.763 1 96.05 199 GLY A N 1
ATOM 1513 C CA . GLY A 1 199 ? 17.083 -15.815 7.316 1 96.05 199 GLY A CA 1
ATOM 1514 C C . GLY A 1 199 ? 17.52 -14.945 8.48 1 96.05 199 GLY A C 1
ATOM 1515 O O . GLY A 1 199 ? 18.614 -15.125 9.019 1 96.05 199 GLY A O 1
ATOM 1516 N N . SER A 1 200 ? 16.785 -13.959 8.741 1 95.47 200 SER A N 1
ATOM 1517 C CA . SER A 1 200 ? 17.025 -13.088 9.887 1 95.47 200 SER A CA 1
ATOM 1518 C C . SER A 1 200 ? 15.772 -12.946 10.745 1 95.47 200 SER A C 1
ATOM 1520 O O . SER A 1 200 ? 14.664 -13.231 10.286 1 95.47 200 SER A O 1
ATOM 1522 N N . ASP A 1 201 ? 16.028 -12.559 11.978 1 93.97 201 ASP A N 1
ATOM 1523 C CA . ASP A 1 201 ? 14.922 -12.342 12.906 1 93.97 201 ASP A CA 1
ATOM 1524 C C . ASP A 1 201 ? 14.383 -10.918 12.793 1 93.97 201 ASP A C 1
ATOM 1526 O O . ASP A 1 201 ? 15.067 -10.028 12.282 1 93.97 201 ASP A O 1
ATOM 1530 N N . LEU A 1 202 ? 13.139 -10.816 13.154 1 93.54 202 LEU A N 1
ATOM 1531 C CA . LEU A 1 202 ? 12.508 -9.51 13.313 1 93.54 202 LEU A CA 1
ATOM 1532 C C . LEU A 1 202 ? 12.5 -9.085 14.777 1 93.54 202 LEU A C 1
ATOM 1534 O O . LEU A 1 202 ? 12.117 -9.865 15.652 1 93.54 202 LEU A O 1
ATOM 1538 N N . GLU A 1 203 ? 12.959 -7.851 15.034 1 88.58 203 GLU A N 1
ATOM 1539 C CA . GLU A 1 203 ? 12.946 -7.329 16.397 1 88.58 203 GLU A CA 1
ATOM 1540 C C . GLU A 1 203 ? 12.344 -5.928 16.445 1 88.58 203 GLU A C 1
ATOM 1542 O O . GLU A 1 203 ? 12.778 -5.034 15.715 1 88.58 203 GLU A O 1
ATOM 1547 N N . VAL A 1 204 ? 11.299 -5.798 17.227 1 88.84 204 VAL A N 1
ATOM 1548 C CA . VAL A 1 204 ? 10.682 -4.495 17.453 1 88.84 204 VAL A CA 1
ATOM 1549 C C . VAL A 1 204 ? 10.419 -4.299 18.944 1 88.84 204 VAL A C 1
ATOM 1551 O O . VAL A 1 204 ? 9.639 -5.041 19.546 1 88.84 204 VAL A O 1
ATOM 1554 N N . GLU A 1 205 ? 10.947 -3.233 19.494 1 83.4 205 GLU A N 1
ATOM 1555 C CA . GLU A 1 205 ? 10.718 -2.85 20.884 1 83.4 205 GLU A CA 1
ATOM 1556 C C . GLU A 1 205 ? 10.796 -4.061 21.81 1 83.4 205 GLU A C 1
ATOM 1558 O O . GLU A 1 205 ? 9.902 -4.28 22.63 1 83.4 205 GLU A O 1
ATOM 1563 N N . GLY A 1 206 ? 11.75 -4.934 21.599 1 82.64 206 GLY A N 1
ATOM 1564 C CA . GLY A 1 206 ? 11.981 -6.072 22.474 1 82.64 206 GLY A CA 1
ATOM 1565 C C . GLY A 1 206 ? 11.227 -7.317 22.047 1 82.64 206 GLY A C 1
ATOM 1566 O O . GLY A 1 206 ? 11.46 -8.404 22.581 1 82.64 206 GLY A O 1
ATOM 1567 N N . ASN A 1 207 ? 10.246 -7.175 21.152 1 87.98 207 ASN A N 1
ATOM 1568 C CA . ASN A 1 207 ? 9.551 -8.337 20.61 1 87.98 207 ASN A CA 1
ATOM 1569 C C . ASN A 1 207 ? 10.332 -8.975 19.465 1 87.98 207 ASN A C 1
ATOM 1571 O O . ASN A 1 207 ? 10.886 -8.271 18.619 1 87.98 207 ASN A O 1
ATOM 1575 N N . LEU A 1 208 ? 10.397 -10.259 19.566 1 87.94 208 LEU A N 1
ATOM 1576 C CA . LEU A 1 208 ? 11.187 -10.996 18.585 1 87.94 208 LEU A CA 1
ATOM 1577 C C . LEU A 1 208 ? 10.298 -11.907 17.746 1 87.94 208 LEU A C 1
ATOM 1579 O O . LEU A 1 208 ? 9.449 -12.622 18.285 1 87.94 208 LEU A O 1
ATOM 1583 N N . GLY A 1 209 ? 10.363 -11.857 16.475 1 89.82 209 GLY A N 1
ATOM 1584 C CA . GLY A 1 209 ? 9.828 -12.82 15.526 1 89.82 209 GLY A CA 1
ATOM 1585 C C . GLY A 1 209 ? 10.904 -13.628 14.825 1 89.82 209 GLY A C 1
ATOM 1586 O O . GLY A 1 209 ? 11.5 -13.165 13.851 1 89.82 209 GLY A O 1
ATOM 1587 N N . PRO A 1 210 ? 11.115 -14.817 15.337 1 88.84 210 PRO A N 1
ATOM 1588 C CA . PRO A 1 210 ? 12.197 -15.618 14.758 1 88.84 210 PRO A CA 1
ATOM 1589 C C . PRO A 1 210 ? 11.998 -15.889 13.269 1 88.84 210 PRO A C 1
ATOM 1591 O O . PRO A 1 210 ? 10.911 -16.299 12.852 1 88.84 210 PRO A O 1
ATOM 1594 N N . ARG A 1 211 ? 13.019 -15.595 12.529 1 91.51 211 ARG A N 1
ATOM 1595 C CA . ARG A 1 211 ? 13.1 -15.88 11.1 1 91.51 211 ARG A CA 1
ATOM 1596 C C . ARG A 1 211 ? 12.047 -15.095 10.325 1 91.51 211 ARG A C 1
ATOM 1598 O O . ARG A 1 211 ? 11.63 -15.509 9.241 1 91.51 211 ARG A O 1
ATOM 1605 N N . MET A 1 212 ? 11.615 -13.964 10.888 1 93.94 212 MET A N 1
ATOM 1606 C CA . MET A 1 212 ? 10.568 -13.173 10.248 1 93.94 212 MET A CA 1
ATOM 1607 C C . MET A 1 212 ? 11.116 -11.835 9.762 1 93.94 212 MET A C 1
ATOM 1609 O O . MET A 1 212 ? 10.38 -11.029 9.191 1 93.94 212 MET A O 1
ATOM 1613 N N . GLY A 1 213 ? 12.393 -11.667 9.944 1 95.83 213 GLY A N 1
ATOM 1614 C CA . GLY A 1 213 ? 12.984 -10.406 9.522 1 95.83 213 GLY A CA 1
ATOM 1615 C C . GLY A 1 213 ? 13.23 -10.333 8.027 1 95.83 213 GLY A C 1
ATOM 1616 O O . GLY A 1 213 ? 13.042 -9.281 7.413 1 95.83 213 GLY A O 1
ATOM 1617 N N . GLY A 1 214 ? 13.701 -11.381 7.487 1 97.31 214 GLY A N 1
ATOM 1618 C CA . GLY A 1 214 ? 14.016 -11.484 6.071 1 97.31 214 GLY A CA 1
ATOM 1619 C C . GLY A 1 214 ? 14.535 -12.853 5.674 1 97.31 214 GLY A C 1
ATOM 1620 O O . GLY A 1 214 ? 14.755 -13.712 6.531 1 97.31 214 GLY A O 1
ATOM 1621 N N . ALA A 1 215 ? 14.634 -13.062 4.368 1 98.08 215 ALA A N 1
ATOM 1622 C CA . ALA A 1 215 ? 15.125 -14.328 3.831 1 98.08 215 ALA A CA 1
ATOM 1623 C C . ALA A 1 215 ? 15.847 -14.119 2.503 1 98.08 215 ALA A C 1
ATOM 1625 O O . ALA A 1 215 ? 15.515 -13.203 1.747 1 98.08 215 ALA A O 1
ATOM 1626 N N . VAL A 1 216 ? 16.819 -14.914 2.295 1 98.42 216 VAL A N 1
ATOM 1627 C CA . VAL A 1 216 ? 17.575 -14.954 1.048 1 98.42 216 VAL A CA 1
ATOM 1628 C C . VAL A 1 216 ? 17.698 -16.397 0.563 1 98.42 216 VAL A C 1
ATOM 1630 O O . VAL A 1 216 ? 17.929 -17.308 1.361 1 98.42 216 VAL A O 1
ATOM 1633 N N . VAL A 1 217 ? 17.509 -16.627 -0.724 1 98.61 217 VAL A N 1
ATOM 1634 C CA . VAL A 1 217 ? 17.686 -17.941 -1.334 1 98.61 217 VAL A CA 1
ATOM 1635 C C . VAL A 1 217 ? 18.473 -17.805 -2.635 1 98.61 217 VAL A C 1
ATOM 1637 O O . VAL A 1 217 ? 18.216 -16.899 -3.432 1 98.61 217 VAL A O 1
ATOM 1640 N N . GLY A 1 218 ? 19.428 -18.646 -2.793 1 98.78 218 GLY A N 1
ATOM 1641 C CA . GLY A 1 218 ? 20.135 -18.776 -4.056 1 98.78 218 GLY A CA 1
ATOM 1642 C C . GLY A 1 218 ? 19.739 -20.014 -4.838 1 98.78 218 GLY A C 1
ATOM 1643 O O . GLY A 1 218 ? 19.549 -21.085 -4.259 1 98.78 218 GLY A O 1
ATOM 1644 N N . LEU A 1 219 ? 19.565 -19.864 -6.145 1 98.84 219 LEU A N 1
ATOM 1645 C CA . LEU A 1 219 ? 19.222 -20.974 -7.026 1 98.84 219 LEU A CA 1
ATOM 1646 C C . LEU A 1 219 ? 20.244 -21.113 -8.149 1 98.84 219 LEU A C 1
ATOM 1648 O O . LEU A 1 219 ? 20.768 -20.113 -8.645 1 98.84 219 LEU A O 1
ATOM 1652 N N . ARG A 1 220 ? 20.516 -22.323 -8.534 1 98.78 220 ARG A N 1
ATOM 1653 C CA . ARG A 1 220 ? 21.227 -22.65 -9.766 1 98.78 220 ARG A CA 1
ATOM 1654 C C . ARG A 1 220 ? 20.326 -23.414 -10.731 1 98.78 220 ARG A C 1
ATOM 1656 O O . ARG A 1 220 ? 19.859 -24.51 -10.416 1 98.78 220 ARG A O 1
ATOM 1663 N N . HIS A 1 221 ? 20.154 -22.832 -11.872 1 98.58 221 HIS A N 1
ATOM 1664 C CA . HIS A 1 221 ? 19.261 -23.429 -12.858 1 98.58 221 HIS A CA 1
ATOM 1665 C C . HIS A 1 221 ? 20.011 -24.401 -13.763 1 98.58 221 HIS A C 1
ATOM 1667 O O . HIS A 1 221 ? 21.232 -24.302 -13.911 1 98.58 221 HIS A O 1
ATOM 1673 N N . ASN A 1 222 ? 19.303 -25.321 -14.407 1 97.35 222 ASN A N 1
ATOM 1674 C CA . ASN A 1 222 ? 19.9 -26.269 -15.342 1 97.35 222 ASN A CA 1
ATOM 1675 C C . ASN A 1 222 ? 20.493 -25.561 -16.556 1 97.35 222 ASN A C 1
ATOM 1677 O O . ASN A 1 222 ? 21.434 -26.062 -17.174 1 97.35 222 ASN A O 1
ATOM 1681 N N . THR A 1 223 ? 19.998 -24.395 -16.915 1 95.41 223 THR A N 1
ATOM 1682 C CA . THR A 1 223 ? 20.457 -23.603 -18.052 1 95.41 223 THR A CA 1
ATOM 1683 C C . THR A 1 223 ? 21.8 -22.946 -17.747 1 95.41 223 THR A C 1
ATOM 1685 O O . THR A 1 223 ? 22.431 -22.371 -18.636 1 95.41 223 THR A O 1
ATOM 1688 N N . GLY A 1 224 ? 22.136 -22.978 -16.451 1 96.26 224 GLY A N 1
ATOM 1689 C CA . GLY A 1 224 ? 23.373 -22.323 -16.056 1 96.26 224 GLY A CA 1
ATOM 1690 C C . GLY A 1 224 ? 23.152 -20.961 -15.425 1 96.26 224 GLY A C 1
ATOM 1691 O O . GLY A 1 224 ? 24.058 -20.406 -14.8 1 96.26 224 GLY A O 1
ATOM 1692 N N . VAL A 1 225 ? 22.015 -20.434 -15.495 1 98.16 225 VAL A N 1
ATOM 1693 C CA . VAL A 1 225 ? 21.677 -19.139 -14.913 1 98.16 225 VAL A CA 1
ATOM 1694 C C . VAL A 1 225 ? 21.686 -19.239 -13.39 1 98.16 225 VAL A C 1
ATOM 1696 O O . VAL A 1 225 ? 21.276 -20.257 -12.826 1 98.16 225 VAL A O 1
ATOM 1699 N N . HIS A 1 226 ? 22.161 -18.205 -12.75 1 98.48 226 HIS A N 1
ATOM 1700 C CA . HIS A 1 226 ? 22.093 -18.099 -11.297 1 98.48 226 HIS A CA 1
ATOM 1701 C C . HIS A 1 226 ? 21.056 -17.068 -10.867 1 98.48 226 HIS A C 1
ATOM 1703 O O . HIS A 1 226 ? 20.963 -15.99 -11.46 1 98.48 226 HIS A O 1
ATOM 1709 N N . THR A 1 227 ? 20.285 -17.43 -9.852 1 98.77 227 THR A N 1
ATOM 1710 C CA . THR A 1 227 ? 19.268 -16.517 -9.342 1 98.77 227 THR A CA 1
ATOM 1711 C C . THR A 1 227 ? 19.459 -16.276 -7.847 1 98.77 227 THR A C 1
ATOM 1713 O O . THR A 1 227 ? 19.769 -17.205 -7.098 1 98.77 227 THR A O 1
ATOM 1716 N N . GLU A 1 228 ? 19.356 -15.089 -7.425 1 98.86 228 GLU A N 1
ATOM 1717 C CA . GLU A 1 228 ? 19.252 -14.733 -6.013 1 98.86 228 GLU A CA 1
ATOM 1718 C C . GLU A 1 228 ? 17.934 -14.021 -5.718 1 98.86 228 GLU A C 1
ATOM 1720 O O . GLU A 1 228 ? 17.55 -13.094 -6.434 1 98.86 228 GLU A O 1
ATOM 1725 N N . ILE A 1 229 ? 17.222 -14.487 -4.715 1 98.87 229 ILE A N 1
ATOM 1726 C CA . ILE A 1 229 ? 15.946 -13.923 -4.285 1 98.87 229 ILE A CA 1
ATOM 1727 C C . ILE A 1 229 ? 16.062 -13.42 -2.848 1 98.87 229 ILE A C 1
ATOM 1729 O O . ILE A 1 229 ? 16.46 -14.168 -1.952 1 98.87 229 ILE A O 1
ATOM 1733 N N . ARG A 1 230 ? 15.745 -12.215 -2.635 1 98.72 230 ARG A N 1
ATOM 1734 C CA . ARG A 1 230 ? 15.85 -11.614 -1.309 1 98.72 230 ARG A CA 1
ATOM 1735 C C . ARG A 1 230 ? 14.553 -10.913 -0.921 1 98.72 230 ARG A C 1
ATOM 1737 O O . ARG A 1 230 ? 13.911 -10.275 -1.758 1 98.72 230 ARG A O 1
ATOM 1744 N N . SER A 1 231 ? 14.189 -11.061 0.295 1 98.48 231 SER A N 1
ATOM 1745 C CA . SER A 1 231 ? 13.075 -10.325 0.885 1 98.48 231 SER A CA 1
ATOM 1746 C C . SER A 1 231 ? 13.44 -9.781 2.262 1 98.48 231 SER A C 1
ATOM 1748 O O . SER A 1 231 ? 13.881 -10.532 3.135 1 98.48 231 SER A O 1
ATOM 1750 N N . ASP A 1 232 ? 13.386 -8.517 2.451 1 97.88 232 ASP A N 1
ATOM 1751 C CA . ASP A 1 232 ? 13.566 -7.852 3.738 1 97.88 232 ASP A CA 1
ATOM 1752 C C . ASP A 1 232 ? 12.239 -7.309 4.265 1 97.88 232 ASP A C 1
ATOM 1754 O O . ASP A 1 232 ? 11.725 -6.31 3.757 1 97.88 232 ASP A O 1
ATOM 1758 N N . LEU A 1 233 ? 11.722 -7.919 5.333 1 96.83 233 LEU A N 1
ATOM 1759 C CA . LEU A 1 233 ? 10.42 -7.556 5.881 1 96.83 233 LEU A CA 1
ATOM 1760 C C . LEU A 1 233 ? 10.553 -6.431 6.903 1 96.83 233 LEU A C 1
ATOM 1762 O O . LEU A 1 233 ? 9.565 -6.026 7.519 1 96.83 233 LEU A O 1
ATOM 1766 N N . THR A 1 234 ? 11.77 -5.911 7.045 1 96.39 234 THR A N 1
ATOM 1767 C CA . THR A 1 234 ? 12.022 -4.773 7.921 1 96.39 234 THR A CA 1
ATOM 1768 C C . THR A 1 234 ? 12.384 -3.534 7.108 1 96.39 234 THR A C 1
ATOM 1770 O O . THR A 1 234 ? 12.747 -2.499 7.671 1 96.39 234 THR A O 1
ATOM 1773 N N . SER A 1 235 ? 12.319 -3.675 5.82 1 96.81 235 SER A N 1
ATOM 1774 C CA . SER A 1 235 ? 12.719 -2.584 4.937 1 96.81 235 SER A CA 1
ATOM 1775 C C . SER A 1 235 ? 11.806 -1.374 5.104 1 96.81 235 SER A C 1
ATOM 1777 O O . SER A 1 235 ? 10.581 -1.514 5.132 1 96.81 235 SER A O 1
ATOM 1779 N N . PRO A 1 236 ? 12.382 -0.177 5.164 1 96.12 236 PRO A N 1
ATOM 1780 C CA . PRO A 1 236 ? 11.532 1.011 5.258 1 96.12 236 PRO A CA 1
ATOM 1781 C C . PRO A 1 236 ? 10.909 1.399 3.919 1 96.12 236 PRO A C 1
ATOM 1783 O O . PRO A 1 236 ? 10.035 2.269 3.869 1 96.12 236 PRO A O 1
ATOM 1786 N N . VAL A 1 237 ? 11.355 0.815 2.855 1 96.88 237 VAL A N 1
ATOM 1787 C CA . VAL A 1 237 ? 10.845 1.095 1.517 1 96.88 237 VAL A CA 1
ATOM 1788 C C . VAL A 1 237 ? 10.16 -0.148 0.954 1 96.88 237 VAL A C 1
ATOM 1790 O O . VAL A 1 237 ? 10.503 -1.274 1.322 1 96.88 237 VAL A O 1
ATOM 1793 N N . ARG A 1 238 ? 9.199 0.021 0.106 1 97.2 238 ARG A N 1
ATOM 1794 C CA . ARG A 1 238 ? 8.553 -1.082 -0.599 1 97.2 238 ARG A CA 1
ATOM 1795 C C . ARG A 1 238 ? 9.054 -1.18 -2.036 1 97.2 238 ARG A C 1
ATOM 1797 O O . ARG A 1 238 ? 9.07 -0.184 -2.763 1 97.2 238 ARG A O 1
ATOM 1804 N N . GLU A 1 239 ? 9.458 -2.348 -2.322 1 97.25 239 GLU A N 1
ATOM 1805 C CA . GLU A 1 239 ? 10.056 -2.575 -3.634 1 97.25 239 GLU A CA 1
ATOM 1806 C C . GLU A 1 239 ? 9.827 -4.008 -4.106 1 97.25 239 GLU A C 1
ATOM 1808 O O . GLU A 1 239 ? 9.929 -4.95 -3.317 1 97.25 239 GLU A O 1
ATOM 1813 N N . ARG A 1 240 ? 9.49 -4.175 -5.367 1 98.23 240 ARG A N 1
ATOM 1814 C CA . ARG A 1 240 ? 9.422 -5.447 -6.08 1 98.23 240 ARG A CA 1
ATOM 1815 C C . ARG A 1 240 ? 10.175 -5.374 -7.404 1 98.23 240 ARG A C 1
ATOM 1817 O O . ARG A 1 240 ? 9.616 -4.957 -8.42 1 98.23 240 ARG A O 1
ATOM 1824 N N . ARG A 1 241 ? 11.36 -5.849 -7.399 1 98.72 241 ARG A N 1
ATOM 1825 C CA . ARG A 1 241 ? 12.248 -5.612 -8.532 1 98.72 241 ARG A CA 1
ATOM 1826 C C . ARG A 1 241 ? 12.853 -6.917 -9.036 1 98.72 241 ARG A C 1
ATOM 1828 O O . ARG A 1 241 ? 13.216 -7.787 -8.242 1 98.72 241 ARG A O 1
ATOM 1835 N N . VAL A 1 242 ? 12.983 -7.047 -10.28 1 98.86 242 VAL A N 1
ATOM 1836 C CA . VAL A 1 242 ? 13.748 -8.111 -10.924 1 98.86 242 VAL A CA 1
ATOM 1837 C C . VAL A 1 242 ? 14.802 -7.503 -11.846 1 98.86 242 VAL A C 1
ATOM 1839 O O . VAL A 1 242 ? 14.516 -6.565 -12.593 1 98.86 242 VAL A O 1
ATOM 1842 N N . THR A 1 243 ? 15.948 -7.91 -11.734 1 98.91 243 THR A N 1
ATOM 1843 C CA . THR A 1 243 ? 17.04 -7.536 -12.627 1 98.91 243 THR A CA 1
ATOM 1844 C C . THR A 1 243 ? 17.57 -8.756 -13.374 1 98.91 243 THR A C 1
ATOM 1846 O O . THR A 1 243 ? 17.906 -9.77 -12.758 1 98.91 243 THR A O 1
ATOM 1849 N N . VAL A 1 244 ? 17.626 -8.707 -14.607 1 98.81 244 VAL A N 1
ATOM 1850 C CA . VAL A 1 244 ? 18.226 -9.746 -15.436 1 98.81 244 VAL A CA 1
ATOM 1851 C C . VAL A 1 244 ? 19.472 -9.199 -16.129 1 98.81 244 VAL A C 1
ATOM 1853 O O . VAL A 1 244 ? 19.4 -8.206 -16.857 1 98.81 244 VAL A O 1
ATOM 1856 N N . GLU A 1 245 ? 20.55 -9.831 -15.883 1 98.63 245 GLU A N 1
ATOM 1857 C CA . GLU A 1 245 ? 21.788 -9.503 -16.584 1 98.63 245 GLU A CA 1
ATOM 1858 C C . GLU A 1 245 ? 22.013 -10.433 -17.773 1 98.63 245 GLU A C 1
ATOM 1860 O O . GLU A 1 245 ? 21.969 -11.656 -17.628 1 98.63 245 GLU A O 1
ATOM 1865 N N . PHE A 1 246 ? 22.252 -9.801 -18.889 1 98.05 246 PHE A N 1
ATOM 1866 C CA . PHE A 1 246 ? 22.543 -10.548 -20.107 1 98.05 246 PHE A CA 1
ATOM 1867 C C . PHE A 1 246 ? 23.99 -10.341 -20.537 1 98.05 246 PHE A C 1
ATOM 1869 O O . PHE A 1 246 ? 24.71 -9.534 -19.944 1 98.05 246 PHE A O 1
ATOM 1876 N N . GLU A 1 247 ? 24.375 -11.061 -21.551 1 97.09 247 GLU A N 1
ATOM 1877 C CA . GLU A 1 247 ? 25.711 -10.921 -22.123 1 97.09 247 GLU A CA 1
ATOM 1878 C C . GLU A 1 247 ? 25.947 -9.503 -22.635 1 97.09 247 GLU A C 1
ATOM 1880 O O . GLU A 1 247 ? 27.044 -8.959 -22.489 1 97.09 247 GLU A O 1
ATOM 1885 N N . LYS A 1 248 ? 24.911 -8.885 -23.216 1 96.77 248 LYS A N 1
ATOM 1886 C CA . LYS A 1 248 ? 25.114 -7.616 -23.909 1 96.77 248 LYS A CA 1
ATOM 1887 C C . LYS A 1 248 ? 24.107 -6.568 -23.444 1 96.77 248 LYS A C 1
ATOM 1889 O O . LYS A 1 248 ? 23.722 -5.685 -24.213 1 96.77 248 LYS A O 1
ATOM 1894 N N . GLY A 1 249 ? 23.692 -6.722 -22.279 1 97.32 249 GLY A N 1
ATOM 1895 C CA . GLY A 1 249 ? 22.736 -5.746 -21.781 1 97.32 249 GLY A CA 1
ATOM 1896 C C . GLY A 1 249 ? 22.1 -6.151 -20.465 1 97.32 249 GLY A C 1
ATOM 1897 O O . GLY A 1 249 ? 22.566 -7.082 -19.805 1 97.32 249 GLY A O 1
ATOM 1898 N N . GLY A 1 250 ? 21.134 -5.329 -20.046 1 98.36 250 GLY A N 1
ATOM 1899 C CA . GLY A 1 250 ? 20.428 -5.58 -18.799 1 98.36 250 GLY A CA 1
ATOM 1900 C C . GLY A 1 250 ? 18.981 -5.126 -18.831 1 98.36 250 GLY A C 1
ATOM 1901 O O . GLY A 1 250 ? 18.606 -4.29 -19.656 1 98.36 250 GLY A O 1
ATOM 1902 N N . ALA A 1 251 ? 18.232 -5.785 -18.036 1 98.73 251 ALA A N 1
ATOM 1903 C CA . ALA A 1 251 ? 16.83 -5.423 -17.844 1 98.73 251 ALA A CA 1
ATOM 1904 C C . ALA A 1 251 ? 16.498 -5.283 -16.361 1 98.73 251 ALA A C 1
ATOM 1906 O O . ALA A 1 251 ? 16.867 -6.138 -15.552 1 98.73 251 ALA A O 1
ATOM 1907 N N . VAL A 1 252 ? 15.899 -4.19 -16.03 1 98.84 252 VAL A N 1
ATOM 1908 C CA . VAL A 1 252 ? 15.387 -3.984 -14.679 1 98.84 252 VAL A CA 1
ATOM 1909 C C . VAL A 1 252 ? 13.872 -3.795 -14.725 1 98.84 252 VAL A C 1
ATOM 1911 O O . VAL A 1 252 ? 13.376 -2.86 -15.357 1 98.84 252 VAL A O 1
ATOM 1914 N N . GLY A 1 253 ? 13.197 -4.705 -14.144 1 98.73 253 GLY A N 1
ATOM 1915 C CA . GLY A 1 253 ? 11.747 -4.638 -14.054 1 98.73 253 GLY A CA 1
ATOM 1916 C C . GLY A 1 253 ? 11.247 -4.395 -12.642 1 98.73 253 GLY A C 1
ATOM 1917 O O . GLY A 1 253 ? 11.792 -4.945 -11.682 1 98.73 253 GLY A O 1
ATOM 1918 N N . HIS A 1 254 ? 10.268 -3.534 -12.538 1 98.66 254 HIS A N 1
ATOM 1919 C CA . HIS A 1 254 ? 9.582 -3.313 -11.27 1 98.66 254 HIS A CA 1
ATOM 1920 C C . HIS A 1 254 ? 8.112 -3.709 -11.363 1 98.66 254 HIS A C 1
ATOM 1922 O O . HIS A 1 254 ? 7.356 -3.126 -12.143 1 98.66 254 HIS A O 1
ATOM 1928 N N . PHE A 1 255 ? 7.75 -4.687 -10.547 1 98.06 255 PHE A N 1
ATOM 1929 C CA . PHE A 1 255 ? 6.34 -5.044 -10.457 1 98.06 255 PHE A CA 1
ATOM 1930 C C . PHE A 1 255 ? 5.569 -4.005 -9.65 1 98.06 255 PHE A C 1
ATOM 1932 O O . PHE A 1 255 ? 6.166 -3.201 -8.932 1 98.06 255 PHE A O 1
ATOM 1939 N N . ALA A 1 256 ? 4.28 -4.061 -9.817 1 94.93 256 ALA A N 1
ATOM 1940 C CA . ALA A 1 256 ? 3.446 -3.16 -9.026 1 94.93 256 ALA A CA 1
ATOM 1941 C C . ALA A 1 256 ? 3.696 -3.351 -7.533 1 94.93 256 ALA A C 1
ATOM 1943 O O . ALA A 1 256 ? 3.724 -4.481 -7.041 1 94.93 256 ALA A O 1
ATOM 1944 N N . VAL A 1 257 ? 3.847 -2.287 -6.801 1 92.01 257 VAL A N 1
ATOM 1945 C CA . VAL A 1 257 ? 4.28 -2.38 -5.41 1 92.01 257 VAL A CA 1
ATOM 1946 C C . VAL A 1 257 ? 3.068 -2.574 -4.503 1 92.01 257 VAL A C 1
ATOM 1948 O O . VAL A 1 257 ? 3.214 -2.914 -3.326 1 92.01 257 VAL A O 1
ATOM 1951 N N . SER A 1 258 ? 1.887 -2.303 -5 1 85.59 258 SER A N 1
ATOM 1952 C CA . SER A 1 258 ? 0.662 -2.501 -4.231 1 85.59 258 SER A CA 1
ATOM 1953 C C . SER A 1 258 ? -0.548 -2.651 -5.146 1 85.59 258 SER A C 1
ATOM 1955 O O . SER A 1 258 ? -0.433 -2.503 -6.365 1 85.59 258 SER A O 1
ATOM 1957 N N . GLY A 1 259 ? -1.672 -2.901 -4.535 1 82.18 259 GLY A N 1
ATOM 1958 C CA . GLY A 1 259 ? -2.915 -3.013 -5.281 1 82.18 259 GLY A CA 1
ATOM 1959 C C . GLY A 1 259 ? -3.474 -1.672 -5.714 1 82.18 259 GLY A C 1
ATOM 1960 O O . GLY A 1 259 ? -4.404 -1.612 -6.522 1 82.18 259 GLY A O 1
ATOM 1961 N N . ASP A 1 260 ? -2.798 -0.599 -5.357 1 80.68 260 ASP A N 1
ATOM 1962 C CA . ASP A 1 260 ? -3.313 0.738 -5.636 1 80.68 260 ASP A CA 1
ATOM 1963 C C . ASP A 1 260 ? -3.009 1.155 -7.073 1 80.68 260 ASP A C 1
ATOM 1965 O O . ASP A 1 260 ? -3.636 2.074 -7.604 1 80.68 260 ASP A O 1
ATOM 1969 N N . ASP A 1 261 ? -1.966 0.532 -7.598 1 87.39 261 ASP A N 1
ATOM 1970 C CA . ASP A 1 261 ? -1.535 0.914 -8.94 1 87.39 261 ASP A CA 1
ATOM 1971 C C . ASP A 1 261 ? -1.049 -0.302 -9.727 1 87.39 261 ASP A C 1
ATOM 1973 O O . ASP A 1 261 ? 0.024 -0.841 -9.446 1 87.39 261 ASP A O 1
ATOM 1977 N N . HIS A 1 262 ? -1.767 -0.659 -10.769 1 91.65 262 HIS A N 1
ATOM 1978 C CA . HIS A 1 262 ? -1.449 -1.844 -11.557 1 91.65 262 HIS A CA 1
ATOM 1979 C C . HIS A 1 262 ? -0.554 -1.495 -12.742 1 91.65 262 HIS A C 1
ATOM 1981 O O . HIS A 1 262 ? -0.946 -1.678 -13.896 1 91.65 262 HIS A O 1
ATOM 1987 N N . HIS A 1 263 ? 0.519 -0.97 -12.519 1 95.11 263 HIS A N 1
ATOM 1988 C CA . HIS A 1 263 ? 1.518 -0.695 -13.547 1 95.11 263 HIS A CA 1
ATOM 1989 C C . HIS A 1 263 ? 2.879 -1.263 -13.158 1 95.11 263 HIS A C 1
ATOM 1991 O O . HIS A 1 263 ? 3.256 -1.233 -11.985 1 95.11 263 HIS A O 1
ATOM 1997 N N . SER A 1 264 ? 3.478 -1.84 -14.012 1 96.89 264 SER A N 1
ATOM 1998 C CA . SER A 1 264 ? 4.875 -2.245 -13.891 1 96.89 264 SER A CA 1
ATOM 1999 C C . SER A 1 264 ? 5.784 -1.355 -14.732 1 96.89 264 SER A C 1
ATOM 2001 O O . SER A 1 264 ? 5.305 -0.565 -15.548 1 96.89 264 SER A O 1
ATOM 2003 N N . GLN A 1 265 ? 7.024 -1.406 -14.476 1 97.83 265 GLN A N 1
ATOM 2004 C CA . GLN A 1 265 ? 7.994 -0.613 -15.224 1 97.83 265 GLN A CA 1
ATOM 2005 C C . GLN A 1 265 ? 9.17 -1.471 -15.681 1 97.83 265 GLN A C 1
ATOM 2007 O O . GLN A 1 265 ? 9.635 -2.341 -14.942 1 97.83 265 GLN A O 1
ATOM 2012 N N . LEU A 1 266 ? 9.653 -1.224 -16.839 1 98.16 266 LEU A N 1
ATOM 2013 C CA . LEU A 1 266 ? 10.774 -1.961 -17.413 1 98.16 266 LEU A CA 1
ATOM 2014 C C . LEU A 1 266 ? 11.804 -1.007 -18.008 1 98.16 266 LEU A C 1
ATOM 2016 O O . LEU A 1 266 ? 11.461 -0.141 -18.816 1 98.16 266 LEU A O 1
ATOM 2020 N N . THR A 1 267 ? 12.949 -1.09 -17.56 1 98.41 267 THR A N 1
ATOM 2021 C CA . THR A 1 267 ? 14.067 -0.353 -18.138 1 98.41 267 THR A CA 1
ATOM 2022 C C . THR A 1 267 ? 15.057 -1.305 -18.802 1 98.41 267 THR A C 1
ATOM 2024 O O . THR A 1 267 ? 15.563 -2.23 -18.161 1 98.41 267 THR A O 1
ATOM 2027 N N . LEU A 1 268 ? 15.286 -1.159 -20.033 1 98.19 268 LEU A N 1
ATOM 2028 C CA . LEU A 1 268 ? 16.29 -1.905 -20.784 1 98.19 268 LEU A CA 1
ATOM 2029 C C . LEU A 1 268 ? 17.536 -1.058 -21.017 1 98.19 268 LEU A C 1
ATOM 2031 O O . LEU A 1 268 ? 17.435 0.136 -21.307 1 98.19 268 LEU A O 1
ATOM 2035 N N . SER A 1 269 ? 18.601 -1.639 -20.738 1 98.06 269 SER A N 1
ATOM 2036 C CA . SER A 1 269 ? 19.855 -0.924 -20.951 1 98.06 269 SER A CA 1
ATOM 2037 C C . SER A 1 269 ? 20.822 -1.745 -21.798 1 98.06 269 SER A C 1
ATOM 2039 O O . SER A 1 269 ? 20.987 -2.946 -21.573 1 98.06 269 SER A O 1
ATOM 2041 N N . SER A 1 270 ? 21.415 -1.141 -22.803 1 95.7 270 SER A N 1
ATOM 2042 C CA . SER A 1 270 ? 22.438 -1.742 -23.653 1 95.7 270 SER A CA 1
ATOM 2043 C C . SER A 1 270 ? 23.288 -0.674 -24.333 1 95.7 270 SER A C 1
ATOM 2045 O O . SER A 1 270 ? 22.761 0.322 -24.832 1 95.7 270 SER A O 1
ATOM 2047 N N . ASN A 1 271 ? 24.61 -0.88 -24.341 1 93.04 271 ASN A N 1
ATOM 2048 C CA . ASN A 1 271 ? 25.546 -0.01 -25.045 1 93.04 271 ASN A CA 1
ATOM 2049 C C . ASN A 1 271 ? 25.322 1.457 -24.69 1 93.04 271 ASN A C 1
ATOM 2051 O O . ASN A 1 271 ? 25.226 2.307 -25.577 1 93.04 271 ASN A O 1
ATOM 2055 N N . GLY A 1 272 ? 25.138 1.723 -23.503 1 90.8 272 GLY A N 1
ATOM 2056 C CA . GLY A 1 272 ? 25.036 3.09 -23.017 1 90.8 272 GLY A CA 1
ATOM 2057 C C . GLY A 1 272 ? 23.657 3.692 -23.214 1 90.8 272 GLY A C 1
ATOM 2058 O O . GLY A 1 272 ? 23.415 4.84 -22.836 1 90.8 272 GLY A O 1
ATOM 2059 N N . ARG A 1 273 ? 22.78 3.031 -23.832 1 94.15 273 ARG A N 1
ATOM 2060 C CA . ARG A 1 273 ? 21.415 3.508 -24.029 1 94.15 273 ARG A CA 1
ATOM 2061 C C . ARG A 1 273 ? 20.454 2.836 -23.054 1 94.15 273 ARG A C 1
ATOM 2063 O O . ARG A 1 273 ? 20.659 1.684 -22.666 1 94.15 273 ARG A O 1
ATOM 2070 N N . SER A 1 274 ? 19.455 3.655 -22.643 1 95.88 274 SER A N 1
ATOM 2071 C CA . SER A 1 274 ? 18.437 3.134 -21.737 1 95.88 274 SER A CA 1
ATOM 2072 C C . SER A 1 274 ? 17.034 3.484 -22.222 1 95.88 274 SER A C 1
ATOM 2074 O O . SER A 1 274 ? 16.784 4.611 -22.655 1 95.88 274 SER A O 1
ATOM 2076 N N . ASP A 1 275 ? 16.223 2.466 -22.263 1 95.27 275 ASP A N 1
ATOM 2077 C CA . ASP A 1 275 ? 14.815 2.628 -22.613 1 95.27 275 ASP A CA 1
ATOM 2078 C C . ASP A 1 275 ? 13.911 2.239 -21.446 1 95.27 275 ASP A C 1
ATOM 2080 O O . ASP A 1 275 ? 14.045 1.148 -20.887 1 95.27 275 ASP A O 1
ATOM 2084 N N . HIS A 1 276 ? 13.001 3.139 -21.113 1 96 276 HIS A N 1
ATOM 2085 C CA . HIS A 1 276 ? 12.115 2.926 -19.974 1 96 276 HIS A CA 1
ATOM 2086 C C . HIS A 1 276 ? 10.655 2.893 -20.411 1 96 276 HIS A C 1
ATOM 2088 O O . HIS A 1 276 ? 10.18 3.816 -21.076 1 96 276 HIS A O 1
ATOM 2094 N N . ASP A 1 277 ? 10 1.849 -20.004 1 95.65 277 ASP A N 1
ATOM 2095 C CA . ASP A 1 277 ? 8.59 1.671 -20.34 1 95.65 277 ASP A CA 1
ATOM 2096 C C . ASP A 1 277 ? 7.745 1.489 -19.081 1 95.65 277 ASP A C 1
ATOM 2098 O O . ASP A 1 277 ? 8.158 0.805 -18.143 1 95.65 277 ASP A O 1
ATOM 2102 N N . VAL A 1 278 ? 6.647 2.15 -19.053 1 96.25 278 VAL A N 1
ATOM 2103 C CA . VAL A 1 278 ? 5.604 1.901 -18.062 1 96.25 278 VAL A CA 1
ATOM 2104 C C . VAL A 1 278 ? 4.512 1.024 -18.67 1 96.25 278 VAL A C 1
ATOM 2106 O O . VAL A 1 278 ? 3.968 1.344 -19.729 1 96.25 278 VAL A O 1
ATOM 2109 N N . LEU A 1 279 ? 4.197 -0.061 -17.977 1 95.24 279 LEU A N 1
ATOM 2110 C CA . LEU A 1 279 ? 3.305 -1.082 -18.515 1 95.24 279 LEU A CA 1
ATOM 2111 C C . LEU A 1 279 ? 2.048 -1.21 -17.661 1 95.24 279 LEU A C 1
ATOM 2113 O O . LEU A 1 279 ? 2.134 -1.408 -16.447 1 95.24 279 LEU A O 1
ATOM 2117 N N . ARG A 1 280 ? 0.911 -1.094 -18.275 1 93.11 280 ARG A N 1
ATOM 2118 C CA . ARG A 1 280 ? -0.281 -1.524 -17.551 1 93.11 280 ARG A CA 1
ATOM 2119 C C . ARG A 1 280 ? -0.208 -3.009 -17.211 1 93.11 280 ARG A C 1
ATOM 2121 O O . ARG A 1 280 ? 0.075 -3.837 -18.079 1 93.11 280 ARG A O 1
ATOM 2128 N N . ASP A 1 281 ? -0.502 -3.311 -15.951 1 94.62 281 ASP A N 1
ATOM 2129 C CA . ASP A 1 281 ? -0.182 -4.666 -15.513 1 94.62 281 ASP A CA 1
ATOM 2130 C C . ASP A 1 281 ? -1.102 -5.107 -14.376 1 94.62 281 ASP A C 1
ATOM 2132 O O . ASP A 1 281 ? -0.649 -5.312 -13.248 1 94.62 281 ASP A O 1
ATOM 2136 N N . ASP A 1 282 ? -2.312 -5.402 -14.661 1 93.77 282 ASP A N 1
ATOM 2137 C CA . ASP A 1 282 ? -3.258 -5.959 -13.699 1 93.77 282 ASP A CA 1
ATOM 2138 C C . ASP A 1 282 ? -3.168 -7.483 -13.659 1 93.77 282 ASP A C 1
ATOM 2140 O O . ASP A 1 282 ? -4.124 -8.175 -14.016 1 93.77 282 ASP A O 1
ATOM 2144 N N . ALA A 1 283 ? -2.099 -7.923 -13.096 1 95.31 283 ALA A N 1
ATOM 2145 C CA . ALA A 1 283 ? -1.673 -9.317 -13.189 1 95.31 283 ALA A CA 1
ATOM 2146 C C . ALA A 1 283 ? -2.64 -10.236 -12.447 1 95.31 283 ALA A C 1
ATOM 2148 O O . ALA A 1 283 ? -2.915 -11.351 -12.897 1 95.31 283 ALA A O 1
ATOM 2149 N N . MET A 1 284 ? -3.161 -9.836 -11.306 1 95.45 284 MET A N 1
ATOM 2150 C CA . MET A 1 284 ? -4.056 -10.677 -10.517 1 95.45 284 MET A CA 1
ATOM 2151 C C . MET A 1 284 ? -5.366 -10.924 -11.259 1 95.45 284 MET A C 1
ATOM 2153 O O . MET A 1 284 ? -5.836 -12.061 -11.336 1 95.45 284 MET A O 1
ATOM 2157 N N . THR A 1 285 ? -5.95 -9.911 -11.818 1 96.03 285 THR A N 1
ATOM 2158 C CA . THR A 1 285 ? -7.189 -10.037 -12.577 1 96.03 285 THR A CA 1
ATOM 2159 C C . THR A 1 285 ? -6.992 -10.943 -13.789 1 96.03 285 THR A C 1
ATOM 2161 O O . THR A 1 285 ? -7.814 -11.823 -14.053 1 96.03 285 THR A O 1
ATOM 2164 N N . GLU A 1 286 ? -5.889 -10.671 -14.444 1 95.97 286 GLU A N 1
ATOM 2165 C CA . GLU A 1 286 ? -5.583 -11.502 -15.604 1 95.97 286 GLU A CA 1
ATOM 2166 C C . GLU A 1 286 ? -5.413 -12.965 -15.206 1 95.97 286 GLU A C 1
ATOM 2168 O O . GLU A 1 286 ? -5.887 -13.863 -15.904 1 95.97 286 GLU A O 1
ATOM 2173 N N . TRP A 1 287 ? -4.783 -13.232 -14.162 1 96.46 287 TRP A N 1
ATOM 2174 C CA . TRP A 1 287 ? -4.566 -14.603 -13.712 1 96.46 287 TRP A CA 1
ATOM 2175 C C . TRP A 1 287 ? -5.892 -15.291 -13.404 1 96.46 287 TRP A C 1
ATOM 2177 O O . TRP A 1 287 ? -6.129 -16.419 -13.842 1 96.46 287 TRP A O 1
ATOM 2187 N N . VAL A 1 288 ? -6.749 -14.666 -12.655 1 97.17 288 VAL A N 1
ATOM 2188 C CA . VAL A 1 288 ? -8.036 -15.249 -12.29 1 97.17 288 VAL A CA 1
ATOM 2189 C C . VAL A 1 288 ? -8.866 -15.497 -13.547 1 97.17 288 VAL A C 1
ATOM 2191 O O . VAL A 1 288 ? -9.511 -16.54 -13.677 1 97.17 288 VAL A O 1
ATOM 2194 N N . PHE A 1 289 ? -8.819 -14.593 -14.456 1 97.02 289 PHE A N 1
ATOM 2195 C CA . PHE A 1 289 ? -9.525 -14.745 -15.723 1 97.02 289 PHE A CA 1
ATOM 2196 C C . PHE A 1 289 ? -9.083 -16.015 -16.44 1 97.02 289 PHE A C 1
ATOM 2198 O O . PHE A 1 289 ? -9.917 -16.815 -16.869 1 97.02 289 PHE A O 1
ATOM 2205 N N . GLN A 1 290 ? -7.818 -16.171 -16.515 1 94.97 290 GLN A N 1
ATOM 2206 C CA . GLN A 1 290 ? -7.287 -17.351 -17.19 1 94.97 290 GLN A CA 1
ATOM 2207 C C . GLN A 1 290 ? -7.667 -18.627 -16.445 1 94.97 290 GLN A C 1
ATOM 2209 O O . GLN A 1 290 ? -7.938 -19.657 -17.066 1 94.97 290 GLN A O 1
ATOM 2214 N N . ALA A 1 291 ? -7.605 -18.562 -15.145 1 95.53 291 ALA A N 1
ATOM 2215 C CA . ALA A 1 291 ? -8.001 -19.731 -14.364 1 95.53 291 ALA A CA 1
ATOM 2216 C C . ALA A 1 291 ? -9.444 -20.126 -14.662 1 95.53 291 ALA A C 1
ATOM 2218 O O . ALA A 1 291 ? -9.739 -21.304 -14.881 1 95.53 291 ALA A O 1
ATOM 2219 N N . TYR A 1 292 ? -10.351 -19.201 -14.727 1 96.11 292 TYR A N 1
ATOM 2220 C CA . TYR A 1 292 ? -11.755 -19.476 -15.009 1 96.11 292 TYR A CA 1
ATOM 2221 C C . TYR A 1 292 ? -11.93 -20.037 -16.415 1 96.11 292 TYR A C 1
ATOM 2223 O O . TYR A 1 292 ? -12.75 -20.931 -16.636 1 96.11 292 TYR A O 1
ATOM 2231 N N . GLN A 1 293 ? -11.16 -19.506 -17.319 1 93.97 293 GLN A N 1
ATOM 2232 C CA . GLN A 1 293 ? -11.209 -20.039 -18.676 1 93.97 293 GLN A CA 1
ATOM 2233 C C . GLN A 1 293 ? -10.789 -21.505 -18.707 1 93.97 293 GLN A C 1
ATOM 2235 O O . GLN A 1 293 ? -11.399 -22.317 -19.407 1 93.97 293 GLN A O 1
ATOM 2240 N N . LYS A 1 294 ? -9.754 -21.796 -17.95 1 93.49 294 LYS A N 1
ATOM 2241 C CA . LYS A 1 294 ? -9.299 -23.181 -17.871 1 93.49 294 LYS A CA 1
ATOM 2242 C C . LYS A 1 294 ? -10.385 -24.085 -17.296 1 93.49 294 LYS A C 1
ATOM 2244 O O . LYS A 1 294 ? -10.595 -25.198 -17.782 1 93.49 294 LYS A O 1
ATOM 2249 N N . PHE A 1 295 ? -10.997 -23.661 -16.262 1 94.4 295 PHE A N 1
ATOM 2250 C CA . PHE A 1 295 ? -12.05 -24.45 -15.632 1 94.4 295 PHE A CA 1
ATOM 2251 C C . PHE A 1 295 ? -13.212 -24.666 -16.594 1 94.4 295 PHE A C 1
ATOM 2253 O O . PHE A 1 295 ? -13.834 -25.731 -16.595 1 94.4 295 PHE A O 1
ATOM 2260 N N . GLN A 1 296 ? -13.533 -23.684 -17.356 1 91.41 296 GLN A N 1
ATOM 2261 C CA . GLN A 1 296 ? -14.626 -23.776 -18.318 1 91.41 296 GLN A CA 1
ATOM 2262 C C . GLN A 1 296 ? -14.317 -24.802 -19.405 1 91.41 296 GLN A C 1
ATOM 2264 O O . GLN A 1 296 ? -15.208 -25.524 -19.856 1 91.41 296 GLN A O 1
ATOM 2269 N N . LEU A 1 297 ? -13.112 -24.827 -19.793 1 87.61 297 LEU A N 1
ATOM 2270 C CA . LEU A 1 297 ? -12.702 -25.76 -20.837 1 87.61 297 LEU A CA 1
ATOM 2271 C C . LEU A 1 297 ? -12.665 -27.189 -20.304 1 87.61 297 LEU A C 1
ATOM 2273 O O . LEU A 1 297 ? -12.743 -28.146 -21.077 1 87.61 297 LEU A O 1
ATOM 2277 N N . GLY A 1 298 ? -12.674 -27.37 -19.015 1 78.44 298 GLY A N 1
ATOM 2278 C CA . GLY A 1 298 ? -12.717 -28.687 -18.399 1 78.44 298 GLY A CA 1
ATOM 2279 C C . GLY A 1 298 ? -11.411 -29.448 -18.527 1 78.44 298 GLY A C 1
ATOM 2280 O O . GLY A 1 298 ? -11.322 -30.611 -18.128 1 78.44 298 GLY A O 1
ATOM 2281 N N . GLU A 1 299 ? -10.446 -29.021 -19.205 1 66.32 299 GLU A N 1
ATOM 2282 C CA . GLU A 1 299 ? -9.186 -29.742 -19.362 1 66.32 299 GLU A CA 1
ATOM 2283 C C . GLU A 1 299 ? -8.249 -29.48 -18.187 1 66.32 299 GLU A C 1
ATOM 2285 O O . GLU A 1 299 ? -7.939 -28.328 -17.879 1 66.32 299 GLU A O 1
ATOM 2290 N N . GLU A 1 300 ? -8.326 -30.504 -17.272 1 64.96 300 GLU A N 1
ATOM 2291 C CA . GLU A 1 300 ? -7.346 -30.337 -16.203 1 64.96 300 GLU A CA 1
ATOM 2292 C C . GLU A 1 300 ? -5.929 -30.252 -16.762 1 64.96 300 GLU A C 1
ATOM 2294 O O . GLU A 1 300 ? -5.468 -31.171 -17.443 1 64.96 300 GLU A O 1
ATOM 2299 N N . GLN A 1 301 ? -5.433 -29.031 -16.79 1 66.93 301 GLN A N 1
ATOM 2300 C CA . GLN A 1 301 ? -4.01 -28.9 -17.084 1 66.93 301 GLN A CA 1
ATOM 2301 C C . GLN A 1 301 ? -3.174 -28.995 -15.811 1 66.93 301 GLN A C 1
ATOM 2303 O O . GLN A 1 301 ? -3.44 -28.292 -14.834 1 66.93 301 GLN A O 1
ATOM 2308 N N . THR A 1 302 ? -2.38 -30.065 -15.681 1 78.89 302 THR A N 1
ATOM 2309 C CA . THR A 1 302 ? -1.611 -30.383 -14.483 1 78.89 302 THR A CA 1
ATOM 2310 C C . THR A 1 302 ? -0.334 -29.549 -14.424 1 78.89 302 THR A C 1
ATOM 2312 O O . THR A 1 302 ? 0.344 -29.515 -13.394 1 78.89 302 THR A O 1
ATOM 2315 N N . LEU A 1 303 ? -0.16 -28.839 -15.447 1 82.2 303 LEU A N 1
ATOM 2316 C CA . LEU A 1 303 ? 1.109 -28.126 -15.537 1 82.2 303 LEU A CA 1
ATOM 2317 C C . LEU A 1 303 ? 1.212 -27.061 -14.451 1 82.2 303 LEU A C 1
ATOM 2319 O O . LEU A 1 303 ? 2.266 -26.901 -13.83 1 82.2 303 LEU A O 1
ATOM 2323 N N . GLY A 1 304 ? 0.101 -26.433 -14.247 1 87.31 304 GLY A N 1
ATOM 2324 C CA . GLY A 1 304 ? 0.106 -25.408 -13.215 1 87.31 304 GLY A CA 1
ATOM 2325 C C . GLY A 1 304 ? 0.311 -25.967 -11.82 1 87.31 304 GLY A C 1
ATOM 2326 O O . GLY A 1 304 ? 1.075 -25.41 -11.029 1 87.31 304 GLY A O 1
ATOM 2327 N N . PHE A 1 305 ? -0.265 -27.099 -11.548 1 93.1 305 PHE A N 1
ATOM 2328 C CA . PHE A 1 305 ? -0.138 -27.739 -10.244 1 93.1 305 PHE A CA 1
ATOM 2329 C C . PHE A 1 305 ? 1.28 -28.253 -10.029 1 93.1 305 PHE A C 1
ATOM 2331 O O . PHE A 1 305 ? 1.858 -28.064 -8.957 1 93.1 305 PHE A O 1
ATOM 2338 N N . THR A 1 306 ? 1.833 -28.894 -11.025 1 93.11 306 THR A N 1
ATOM 2339 C CA . THR A 1 306 ? 3.195 -29.411 -10.949 1 93.11 306 THR A CA 1
ATOM 2340 C C . THR A 1 306 ? 4.19 -28.28 -10.703 1 93.11 306 THR A C 1
ATOM 2342 O O . THR A 1 306 ? 5.115 -28.423 -9.901 1 93.11 306 THR A O 1
ATOM 2345 N N . PHE A 1 307 ? 4.001 -27.246 -11.407 1 93.79 307 PHE A N 1
ATOM 2346 C CA . PHE A 1 307 ? 4.835 -26.063 -11.234 1 93.79 307 PHE A CA 1
ATOM 2347 C C . PHE A 1 307 ? 4.783 -25.568 -9.794 1 93.79 307 PHE A C 1
ATOM 2349 O O . PHE A 1 307 ? 5.821 -25.295 -9.188 1 93.79 307 PHE A O 1
ATOM 2356 N N . ALA A 1 308 ? 3.574 -25.457 -9.223 1 94.01 308 ALA A N 1
ATOM 2357 C CA . ALA A 1 308 ? 3.392 -24.995 -7.85 1 94.01 308 ALA A CA 1
ATOM 2358 C C . ALA A 1 308 ? 4.059 -25.944 -6.858 1 94.01 308 ALA A C 1
ATOM 2360 O O . ALA A 1 308 ? 4.579 -25.51 -5.828 1 94.01 308 ALA A O 1
ATOM 2361 N N . THR A 1 309 ? 4.026 -27.207 -7.158 1 95.51 309 THR A N 1
ATOM 2362 C CA . THR A 1 309 ? 4.685 -28.206 -6.325 1 95.51 309 THR A CA 1
ATOM 2363 C C . THR A 1 309 ? 6.194 -27.977 -6.298 1 95.51 309 THR A C 1
ATOM 2365 O O . THR A 1 309 ? 6.823 -28.076 -5.242 1 95.51 309 THR A O 1
ATOM 2368 N N . GLU A 1 310 ? 6.741 -27.679 -7.452 1 95.88 310 GLU A N 1
ATOM 2369 C CA . GLU A 1 310 ? 8.174 -27.415 -7.541 1 95.88 310 GLU A CA 1
ATOM 2370 C C . GLU A 1 310 ? 8.567 -26.209 -6.693 1 95.88 310 GLU A C 1
ATOM 2372 O O . GLU A 1 310 ? 9.61 -26.218 -6.036 1 95.88 310 GLU A O 1
ATOM 2377 N N . VAL A 1 311 ? 7.784 -25.218 -6.664 1 96.21 311 VAL A N 1
ATOM 2378 C CA . VAL A 1 311 ? 8.035 -24.02 -5.868 1 96.21 311 VAL A CA 1
ATOM 2379 C C . VAL A 1 311 ? 8.1 -24.388 -4.387 1 96.21 311 VAL A C 1
ATOM 2381 O O . VAL A 1 311 ? 9.036 -23.997 -3.685 1 96.21 311 VAL A O 1
ATOM 2384 N N . VAL A 1 312 ? 7.138 -25.18 -3.896 1 95.34 312 VAL A N 1
ATOM 2385 C CA . VAL A 1 312 ? 7.081 -25.579 -2.494 1 95.34 312 VAL A CA 1
ATOM 2386 C C . VAL A 1 312 ? 8.306 -26.422 -2.147 1 95.34 312 VAL A C 1
ATOM 2388 O O . VAL A 1 312 ? 8.889 -26.268 -1.071 1 95.34 312 VAL A O 1
ATOM 2391 N N . GLN A 1 313 ? 8.695 -27.268 -3.052 1 96.72 313 GLN A N 1
ATOM 2392 C CA . GLN A 1 313 ? 9.845 -28.134 -2.816 1 96.72 313 GLN A CA 1
ATOM 2393 C C . GLN A 1 313 ? 11.123 -27.318 -2.646 1 96.72 313 GLN A C 1
ATOM 2395 O O . GLN A 1 313 ? 11.894 -27.549 -1.712 1 96.72 313 GLN A O 1
ATOM 2400 N N . LEU A 1 314 ? 11.356 -26.364 -3.502 1 97.32 314 LEU A N 1
ATOM 2401 C CA . LEU A 1 314 ? 12.545 -25.523 -3.413 1 97.32 314 LEU A CA 1
ATOM 2402 C C . LEU A 1 314 ? 12.539 -24.708 -2.124 1 97.32 314 LEU A C 1
ATOM 2404 O O . LEU A 1 314 ? 13.567 -24.589 -1.455 1 97.32 314 LEU A O 1
ATOM 2408 N N . LEU A 1 315 ? 11.395 -24.197 -1.773 1 96.32 315 LEU A N 1
ATOM 2409 C CA . LEU A 1 315 ? 11.284 -23.41 -0.55 1 96.32 315 LEU A CA 1
ATOM 2410 C C . LEU A 1 315 ? 11.528 -24.279 0.679 1 96.32 315 LEU A C 1
ATOM 2412 O O . LEU A 1 315 ? 12.145 -23.832 1.649 1 96.32 315 LEU A O 1
ATOM 2416 N N . SER A 1 316 ? 10.993 -25.47 0.628 1 95.26 316 SER A N 1
ATOM 2417 C CA . SER A 1 316 ? 11.207 -26.392 1.738 1 95.26 316 SER A CA 1
ATOM 2418 C C . SER A 1 316 ? 12.689 -26.693 1.929 1 95.26 316 SER A C 1
ATOM 2420 O O . SER A 1 316 ? 13.181 -26.724 3.059 1 95.26 316 SER A O 1
ATOM 2422 N N . VAL A 1 317 ? 13.39 -26.935 0.85 1 96.24 317 VAL A N 1
ATOM 2423 C CA . VAL A 1 317 ? 14.828 -27.172 0.917 1 96.24 317 VAL A CA 1
ATOM 2424 C C . VAL A 1 317 ? 15.527 -25.949 1.505 1 96.24 317 VAL A C 1
ATOM 2426 O O . VAL A 1 317 ? 16.393 -26.079 2.374 1 96.24 317 VAL A O 1
ATOM 2429 N N . ALA A 1 318 ? 15.164 -24.763 1.059 1 96.87 318 ALA A N 1
ATOM 2430 C CA . ALA A 1 318 ? 15.76 -23.523 1.55 1 96.87 318 ALA A CA 1
ATOM 2431 C C . ALA A 1 318 ? 15.549 -23.372 3.054 1 96.87 318 ALA A C 1
ATOM 2433 O O . ALA A 1 318 ? 16.48 -23.026 3.786 1 96.87 318 ALA A O 1
ATOM 2434 N N . LYS A 1 319 ? 14.369 -23.623 3.505 1 94.91 319 LYS A N 1
ATOM 2435 C CA . LYS A 1 319 ? 14.053 -23.529 4.928 1 94.91 319 LYS A CA 1
ATOM 2436 C C . LYS A 1 319 ? 14.889 -24.511 5.743 1 94.91 319 LYS A C 1
ATOM 2438 O O . LYS A 1 319 ? 15.345 -24.185 6.841 1 94.91 319 LYS A O 1
ATOM 2443 N N . ASN A 1 320 ? 15.036 -25.709 5.219 1 93.85 320 ASN A N 1
ATOM 2444 C CA . ASN A 1 320 ? 15.844 -26.72 5.895 1 93.85 320 ASN A CA 1
ATOM 2445 C C . ASN A 1 320 ? 17.307 -26.297 5.989 1 93.85 320 ASN A C 1
ATOM 2447 O O . ASN A 1 320 ? 17.95 -26.498 7.021 1 93.85 320 ASN A O 1
ATOM 2451 N N . ILE A 1 321 ? 17.814 -25.715 4.94 1 94.43 321 ILE A N 1
ATOM 2452 C CA . ILE A 1 321 ? 19.191 -25.235 4.935 1 94.43 321 ILE A CA 1
ATOM 2453 C C . ILE A 1 321 ? 19.366 -24.158 6.004 1 94.43 321 ILE A C 1
ATOM 2455 O O . ILE A 1 321 ? 20.356 -24.16 6.74 1 94.43 321 ILE A O 1
ATOM 2459 N N . CYS A 1 322 ? 18.453 -23.277 6.106 1 91.67 322 CYS A N 1
ATOM 2460 C CA . CYS A 1 322 ? 18.516 -22.16 7.041 1 91.67 322 CYS A CA 1
ATOM 2461 C C . CYS A 1 322 ? 18.429 -22.648 8.482 1 91.67 322 CYS A C 1
ATOM 2463 O O . CYS A 1 322 ? 19.003 -22.037 9.385 1 91.67 322 CYS A O 1
ATOM 2465 N N . ALA A 1 323 ? 17.646 -23.634 8.736 1 85.77 323 ALA A N 1
ATOM 2466 C CA . ALA A 1 323 ? 17.429 -24.162 10.081 1 85.77 323 ALA A CA 1
ATOM 2467 C C . ALA A 1 323 ? 18.656 -24.923 10.575 1 85.77 323 ALA A C 1
ATOM 2469 O O . ALA A 1 323 ? 18.825 -25.126 11.78 1 85.77 323 ALA A O 1
ATOM 2470 N N . GLU A 1 324 ? 19.449 -25.421 9.692 1 75.07 324 GLU A N 1
ATOM 2471 C CA . GLU A 1 324 ? 20.634 -26.174 10.092 1 75.07 324 GLU A CA 1
ATOM 2472 C C . GLU A 1 324 ? 21.673 -25.265 10.742 1 75.07 324 GLU A C 1
ATOM 2474 O O . GLU A 1 324 ? 21.941 -24.168 10.247 1 75.07 324 GLU A O 1
ATOM 2479 N N . PRO A 1 325 ? 21.916 -25.485 12.063 1 61.48 325 PRO A N 1
ATOM 2480 C CA . PRO A 1 325 ? 22.94 -24.674 12.726 1 61.48 325 PRO A CA 1
ATOM 2481 C C . PRO A 1 325 ? 24.205 -24.518 11.885 1 61.48 325 PRO A C 1
ATOM 2483 O O . PRO A 1 325 ? 24.576 -25.433 11.145 1 61.48 325 PRO A O 1
ATOM 2486 N N . VAL A 1 326 ? 24.425 -23.302 11.396 1 52.53 326 VAL A N 1
ATOM 2487 C CA . VAL A 1 326 ? 25.688 -23.064 10.706 1 52.53 326 VAL A CA 1
ATOM 2488 C C . VAL A 1 326 ? 26.826 -23.752 11.457 1 52.53 326 VAL A C 1
ATOM 2490 O O . VAL A 1 326 ? 27.061 -23.469 12.634 1 52.53 326 VAL A O 1
ATOM 2493 N N . SER A 1 327 ? 27.02 -24.952 11.222 1 42.14 327 SER A N 1
ATOM 2494 C CA . SER A 1 327 ? 28.249 -25.504 11.782 1 42.14 327 SER A CA 1
ATOM 2495 C C . SER A 1 327 ? 29.433 -24.574 11.543 1 42.14 327 SER A C 1
ATOM 2497 O O . SER A 1 327 ? 29.872 -24.399 10.405 1 42.14 327 SER A O 1
ATOM 2499 N N . ARG A 1 328 ? 29.358 -23.464 12.22 1 42.68 328 ARG A N 1
ATOM 2500 C CA . ARG A 1 328 ? 30.593 -22.688 12.168 1 42.68 328 ARG A CA 1
ATOM 2501 C C . ARG A 1 328 ? 31.813 -23.602 12.161 1 42.68 328 ARG A C 1
ATOM 2503 O O . ARG A 1 328 ? 31.957 -24.461 13.033 1 42.68 328 ARG A O 1
ATOM 2510 N N . PRO A 1 329 ? 32.306 -23.664 11.03 1 39.44 329 PRO A N 1
ATOM 2511 C CA . PRO A 1 329 ? 33.564 -24.402 11.164 1 39.44 329 PRO A CA 1
ATOM 2512 C C . PRO A 1 329 ? 34.406 -23.923 12.345 1 39.44 329 PRO A C 1
ATOM 2514 O O . PRO A 1 329 ? 34.422 -22.728 12.651 1 39.44 329 PRO A O 1
ATOM 2517 N N . GLU A 1 330 ? 34.512 -24.695 13.374 1 43.59 330 GLU A N 1
ATOM 2518 C CA . GLU A 1 330 ? 35.473 -24.388 14.429 1 43.59 330 GLU A CA 1
ATOM 2519 C C . GLU A 1 330 ? 36.768 -23.828 13.85 1 43.59 330 GLU A C 1
ATOM 2521 O O . GLU A 1 330 ? 37.309 -24.37 12.884 1 43.59 330 GLU A O 1
ATOM 2526 N N . PRO A 1 331 ? 36.844 -22.543 14.034 1 43 331 PRO A N 1
ATOM 2527 C CA . PRO A 1 331 ? 38.16 -22.086 13.581 1 43 331 PRO A CA 1
ATOM 2528 C C . PRO A 1 331 ? 39.275 -23.073 13.917 1 43 331 PRO A C 1
ATOM 2530 O O . PRO A 1 331 ? 39.193 -23.784 14.922 1 43 331 PRO A O 1
ATOM 2533 N N . PRO A 1 332 ? 39.898 -23.514 12.934 1 37.8 332 PRO A N 1
ATOM 2534 C CA . PRO A 1 332 ? 41.01 -24.39 13.31 1 37.8 332 PRO A CA 1
ATOM 2535 C C . PRO A 1 332 ? 41.855 -23.816 14.446 1 37.8 332 PRO A C 1
ATOM 2537 O O . PRO A 1 332 ? 41.965 -22.595 14.582 1 37.8 332 PRO A O 1
ATOM 2540 N N . VAL A 1 333 ? 41.816 -24.484 15.61 1 41.86 333 VAL A N 1
ATOM 2541 C CA . VAL A 1 333 ? 42.683 -24.141 16.733 1 41.86 333 VAL A CA 1
ATOM 2542 C C . VAL A 1 333 ? 44.087 -23.822 16.224 1 41.86 333 VAL A C 1
ATOM 2544 O O . VAL A 1 333 ? 44.696 -24.629 15.518 1 41.86 333 VAL A O 1
ATOM 2547 N N . GLY A 1 334 ? 44.311 -22.511 15.975 1 35.33 334 GLY A N 1
ATOM 2548 C CA . GLY A 1 334 ? 45.632 -22.008 15.634 1 35.33 334 GLY A CA 1
ATOM 2549 C C . GLY A 1 334 ? 46.751 -22.736 16.354 1 35.33 334 GLY A C 1
ATOM 2550 O O . GLY A 1 334 ? 46.598 -23.132 17.511 1 35.33 334 GLY A O 1
ATOM 2551 N N . ALA A 1 335 ? 47.607 -23.423 15.612 1 42.6 335 ALA A N 1
ATOM 2552 C CA . ALA A 1 335 ? 48.913 -23.99 15.939 1 42.6 335 ALA A CA 1
ATOM 2553 C C . ALA A 1 335 ? 49.732 -23.025 16.791 1 42.6 335 ALA A C 1
ATOM 2555 O O . ALA A 1 335 ? 49.863 -21.846 16.453 1 42.6 335 ALA A O 1
ATOM 2556 N N . THR A 1 336 ? 49.735 -23.229 18.155 1 35.49 336 THR A N 1
ATOM 2557 C CA . THR A 1 336 ? 50.661 -22.627 19.108 1 35.49 336 THR A CA 1
ATOM 2558 C C . THR A 1 336 ? 52.054 -22.497 18.499 1 35.49 336 THR A C 1
ATOM 2560 O O . THR A 1 336 ? 52.637 -23.488 18.053 1 35.49 336 THR A O 1
ATOM 2563 N N . ARG A 1 337 ? 52.336 -21.319 17.939 1 25.43 337 ARG A N 1
ATOM 2564 C CA . ARG A 1 337 ? 53.709 -20.946 17.617 1 25.43 337 ARG A CA 1
ATOM 2565 C C . ARG A 1 337 ? 54.653 -21.287 18.766 1 25.43 337 ARG A C 1
ATOM 2567 O O . ARG A 1 337 ? 54.447 -20.844 19.897 1 25.43 337 ARG A O 1
ATOM 2574 N N . ALA A 1 338 ? 55.249 -22.49 18.715 1 31.42 338 ALA A N 1
ATOM 2575 C CA . ALA A 1 338 ? 56.5 -22.826 19.388 1 31.42 338 ALA A CA 1
ATOM 2576 C C . ALA A 1 338 ? 57.541 -21.727 19.193 1 31.42 338 ALA A C 1
ATOM 2578 O O . ALA A 1 338 ? 58.676 -21.848 19.661 1 31.42 338 ALA A O 1
ATOM 2579 N N . GLY A 1 339 ? 57.258 -20.343 18.663 1 22.83 339 GLY A N 1
ATOM 2580 C CA . GLY A 1 339 ? 58.446 -19.596 19.044 1 22.83 339 GLY A CA 1
ATOM 2581 C C . GLY A 1 339 ? 58.505 -19.284 20.528 1 22.83 339 GLY A C 1
ATOM 2582 O O . GLY A 1 339 ? 57.478 -19.288 21.209 1 22.83 339 GLY A O 1
ATOM 2583 N N . MET B 1 1 ? -19.488 11.66 21.529 1 94.23 1 MET B N 1
ATOM 2584 C CA . MET B 1 1 ? -19.773 12.407 20.307 1 94.23 1 MET B CA 1
ATOM 2585 C C . MET B 1 1 ? -20.203 11.47 19.184 1 94.23 1 MET B C 1
ATOM 2587 O O . MET B 1 1 ? -19.845 10.29 19.183 1 94.23 1 MET B O 1
ATOM 2591 N N . ARG B 1 2 ? -20.978 11.995 18.22 1 96.27 2 ARG B N 1
ATOM 2592 C CA . ARG B 1 2 ? -21.372 11.282 17.009 1 96.27 2 ARG B CA 1
ATOM 2593 C C . ARG B 1 2 ? -20.444 11.623 15.848 1 96.27 2 ARG B C 1
ATOM 2595 O O . ARG B 1 2 ? -19.763 12.65 15.871 1 96.27 2 ARG B O 1
ATOM 2602 N N . SER B 1 3 ? -20.372 10.672 14.903 1 97.7 3 SER B N 1
ATOM 2603 C CA . SER B 1 3 ? -19.522 10.886 13.736 1 97.7 3 SER B CA 1
ATOM 2604 C C . SER B 1 3 ? -20.337 10.865 12.447 1 97.7 3 SER B C 1
ATOM 2606 O O . SER B 1 3 ? -21.219 10.02 12.278 1 97.7 3 SER B O 1
ATOM 2608 N N . PHE B 1 4 ? -20.074 11.832 11.652 1 97.85 4 PHE B N 1
ATOM 2609 C CA . PHE B 1 4 ? -20.711 11.994 10.35 1 97.85 4 PHE B CA 1
ATOM 2610 C C . PHE B 1 4 ? -19.666 12.128 9.249 1 97.85 4 PHE B C 1
ATOM 2612 O O . PHE B 1 4 ? -18.919 13.108 9.211 1 97.85 4 PHE B O 1
ATOM 2619 N N . VAL B 1 5 ? -19.556 11.128 8.296 1 96.97 5 VAL B N 1
ATOM 2620 C CA . VAL B 1 5 ? -18.537 11.122 7.252 1 96.97 5 VAL B CA 1
ATOM 2621 C C . VAL B 1 5 ? -19.165 11.505 5.914 1 96.97 5 VAL B C 1
ATOM 2623 O O . VAL B 1 5 ? -20.079 10.83 5.434 1 96.97 5 VAL B O 1
ATOM 2626 N N . VAL B 1 6 ? -18.656 12.579 5.332 1 96.37 6 VAL B N 1
ATOM 2627 C CA . VAL B 1 6 ? -19.129 13.037 4.03 1 96.37 6 VAL B CA 1
ATOM 2628 C C . VAL B 1 6 ? -18.107 12.679 2.954 1 96.37 6 VAL B C 1
ATOM 2630 O O . VAL B 1 6 ? -17.002 13.226 2.931 1 96.37 6 VAL B O 1
ATOM 2633 N N . GLY B 1 7 ? -18.478 11.896 2.083 1 92.5 7 GLY B N 1
ATOM 2634 C CA . GLY B 1 7 ? -17.574 11.357 1.079 1 92.5 7 GLY B CA 1
ATOM 2635 C C . GLY B 1 7 ? -17.006 10.001 1.453 1 92.5 7 GLY B C 1
ATOM 2636 O O . GLY B 1 7 ? -16.256 9.883 2.424 1 92.5 7 GLY B O 1
ATOM 2637 N N . LEU B 1 8 ? -17.312 8.955 0.663 1 90.06 8 LEU B N 1
ATOM 2638 C CA . LEU B 1 8 ? -16.88 7.595 0.965 1 90.06 8 LEU B CA 1
ATOM 2639 C C . LEU B 1 8 ? -15.939 7.072 -0.115 1 90.06 8 LEU B C 1
ATOM 2641 O O . LEU B 1 8 ? -16.08 5.935 -0.57 1 90.06 8 LEU B O 1
ATOM 2645 N N . GLY B 1 9 ? -15.123 7.976 -0.572 1 83.36 9 GLY B N 1
ATOM 2646 C CA . GLY B 1 9 ? -14.019 7.553 -1.42 1 83.36 9 GLY B CA 1
ATOM 2647 C C . GLY B 1 9 ? -12.872 6.935 -0.642 1 83.36 9 GLY B C 1
ATOM 2648 O O . GLY B 1 9 ? -13.086 6.314 0.401 1 83.36 9 GLY B O 1
ATOM 2649 N N . ARG B 1 10 ? -11.722 7.039 -1.157 1 81.31 10 ARG B N 1
ATOM 2650 C CA . ARG B 1 10 ? -10.533 6.462 -0.538 1 81.31 10 ARG B CA 1
ATOM 2651 C C . ARG B 1 10 ? -10.346 6.987 0.882 1 81.31 10 ARG B C 1
ATOM 2653 O O . ARG B 1 10 ? -10.091 6.213 1.807 1 81.31 10 ARG B O 1
ATOM 2660 N N . ALA B 1 11 ? -10.459 8.271 0.983 1 88.94 11 ALA B N 1
ATOM 2661 C CA . ALA B 1 11 ? -10.234 8.852 2.303 1 88.94 11 ALA B CA 1
ATOM 2662 C C . ALA B 1 11 ? -11.341 8.453 3.274 1 88.94 11 ALA B C 1
ATOM 2664 O O . ALA B 1 11 ? -11.066 7.983 4.381 1 88.94 11 ALA B O 1
ATOM 2665 N N . GLY B 1 12 ? -12.56 8.601 2.896 1 91.62 12 GLY B N 1
ATOM 2666 C CA . GLY B 1 12 ? -13.675 8.3 3.78 1 91.62 12 GLY B CA 1
ATOM 2667 C C . GLY B 1 12 ? -13.769 6.829 4.141 1 91.62 12 GLY B C 1
ATOM 2668 O O . GLY B 1 12 ? -13.61 6.46 5.307 1 91.62 12 GLY B O 1
ATOM 2669 N N . ALA B 1 13 ? -13.915 6.017 3.201 1 86.83 13 ALA B N 1
ATOM 2670 C CA . ALA B 1 13 ? -14.14 4.588 3.405 1 86.83 13 ALA B CA 1
ATOM 2671 C C . ALA B 1 13 ? -12.839 3.873 3.761 1 86.83 13 ALA B C 1
ATOM 2673 O O . ALA B 1 13 ? -12.84 2.928 4.553 1 86.83 13 ALA B O 1
ATOM 2674 N N . GLY B 1 14 ? -11.819 4.413 3.223 1 85.3 14 GLY B N 1
ATOM 2675 C CA . GLY B 1 14 ? -10.57 3.678 3.346 1 85.3 14 GLY B CA 1
ATOM 2676 C C . GLY B 1 14 ? -9.735 4.116 4.534 1 85.3 14 GLY B C 1
ATOM 2677 O O . GLY B 1 14 ? -8.866 3.374 4.996 1 85.3 14 GLY B O 1
ATOM 2678 N N . LEU B 1 15 ? -9.969 5.242 4.988 1 91.39 15 LEU B N 1
ATOM 2679 C CA . LEU B 1 15 ? -9.11 5.762 6.046 1 91.39 15 LEU B CA 1
ATOM 2680 C C . LEU B 1 15 ? -9.935 6.184 7.258 1 91.39 15 LEU B C 1
ATOM 2682 O O . LEU B 1 15 ? -9.802 5.602 8.337 1 91.39 15 LEU B O 1
ATOM 2686 N N . HIS B 1 16 ? -10.886 6.982 7.129 1 95.86 16 HIS B N 1
ATOM 2687 C CA . HIS B 1 16 ? -11.586 7.582 8.259 1 95.86 16 HIS B CA 1
ATOM 2688 C C . HIS B 1 16 ? -12.502 6.571 8.94 1 95.86 16 HIS B C 1
ATOM 2690 O O . HIS B 1 16 ? -12.523 6.475 10.169 1 95.86 16 HIS B O 1
ATOM 2696 N N . LEU B 1 17 ? -13.243 5.812 8.206 1 93.1 17 LEU B N 1
ATOM 2697 C CA . LEU B 1 17 ? -14.156 4.845 8.806 1 93.1 17 LEU B CA 1
ATOM 2698 C C . LEU B 1 17 ? -13.389 3.796 9.604 1 93.1 17 LEU B C 1
ATOM 2700 O O . LEU B 1 17 ? -13.728 3.516 10.756 1 93.1 17 LEU B O 1
ATOM 2704 N N . PRO B 1 18 ? -12.34 3.243 9.021 1 89.64 18 PRO B N 1
ATOM 2705 C CA . PRO B 1 18 ? -11.564 2.283 9.809 1 89.64 18 PRO B CA 1
ATOM 2706 C C . PRO B 1 18 ? -10.996 2.892 11.089 1 89.64 18 PRO B C 1
ATOM 2708 O O . PRO B 1 18 ? -10.984 2.239 12.135 1 89.64 18 PRO B O 1
ATOM 2711 N N . VAL B 1 19 ? -10.518 4.047 11.027 1 94.76 19 VAL B N 1
ATOM 2712 C CA . VAL B 1 19 ? -9.94 4.719 12.187 1 94.76 19 VAL B CA 1
ATOM 2713 C C . VAL B 1 19 ? -11.023 4.959 13.237 1 94.76 19 VAL B C 1
ATOM 2715 O O . VAL B 1 19 ? -10.794 4.754 14.431 1 94.76 19 VAL B O 1
ATOM 2718 N N . LEU B 1 20 ? -12.182 5.377 12.79 1 96.01 20 LEU B N 1
ATOM 2719 C CA . LEU B 1 20 ? -13.298 5.58 13.708 1 96.01 20 LEU B CA 1
ATOM 2720 C C . LEU B 1 20 ? -13.687 4.272 14.389 1 96.01 20 LEU B C 1
ATOM 2722 O O . LEU B 1 20 ? -13.955 4.25 15.592 1 96.01 20 LEU B O 1
ATOM 2726 N N . ALA B 1 21 ? -13.735 3.257 13.627 1 92.15 21 ALA B N 1
ATOM 2727 C CA . ALA B 1 21 ? -14.053 1.952 14.199 1 92.15 21 ALA B CA 1
ATOM 2728 C C . ALA B 1 21 ? -13.044 1.564 15.276 1 92.15 21 ALA B C 1
ATOM 2730 O O . ALA B 1 21 ? -13.423 1.097 16.352 1 92.15 21 ALA B O 1
ATOM 2731 N N . LYS B 1 22 ? -11.867 1.744 14.943 1 92.06 22 LYS B N 1
ATOM 2732 C CA . LYS B 1 22 ? -10.788 1.441 15.879 1 92.06 22 LYS B CA 1
ATOM 2733 C C . LYS B 1 22 ? -10.921 2.265 17.157 1 92.06 22 LYS B C 1
ATOM 2735 O O . LYS B 1 22 ? -10.803 1.731 18.261 1 92.06 22 LYS B O 1
ATOM 2740 N N . LEU B 1 23 ? -11.136 3.526 17.045 1 95.78 23 LEU B N 1
ATOM 2741 C CA . LEU B 1 23 ? -11.228 4.427 18.189 1 95.78 23 LEU B CA 1
ATOM 2742 C C . LEU B 1 23 ? -12.475 4.13 19.016 1 95.78 23 LEU B C 1
AT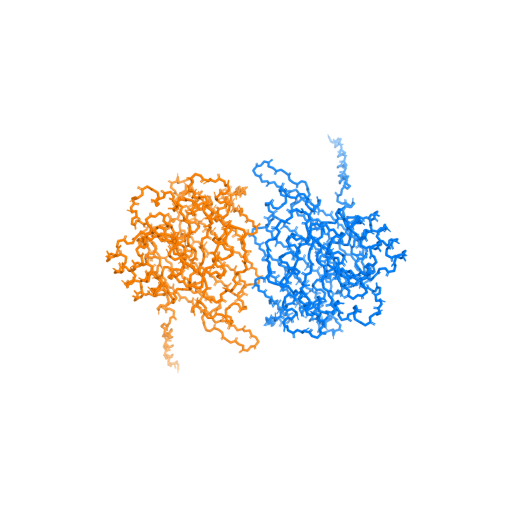OM 2744 O O . LEU B 1 23 ? -12.444 4.215 20.246 1 95.78 23 LEU B O 1
ATOM 2748 N N . ARG B 1 24 ? -13.527 3.807 18.342 1 94.44 24 ARG B N 1
ATOM 2749 C CA . ARG B 1 24 ? -14.752 3.46 19.054 1 94.44 24 ARG B CA 1
ATOM 2750 C C . ARG B 1 24 ? -14.557 2.206 19.9 1 94.44 24 ARG B C 1
ATOM 2752 O O . ARG B 1 24 ? -15.147 2.077 20.975 1 94.44 24 ARG B O 1
ATOM 2759 N N . ALA B 1 25 ? -13.75 1.363 19.417 1 92.4 25 ALA B N 1
ATOM 2760 C CA . ALA B 1 25 ? -13.456 0.139 20.157 1 92.4 25 ALA B CA 1
ATOM 2761 C C . ALA B 1 25 ? -12.51 0.415 21.322 1 92.4 25 ALA B C 1
ATOM 2763 O O . ALA B 1 25 ? -12.692 -0.12 22.418 1 92.4 25 ALA B O 1
ATOM 2764 N N . SER B 1 26 ? -11.551 1.232 21.127 1 93.62 26 SER B N 1
ATOM 2765 C CA . SER B 1 26 ? -10.486 1.402 22.11 1 93.62 26 SER B CA 1
ATOM 2766 C C . SER B 1 26 ? -10.818 2.513 23.1 1 93.62 26 SER B C 1
ATOM 2768 O O . SER B 1 26 ? -10.329 2.512 24.231 1 93.62 26 SER B O 1
ATOM 2770 N N . THR B 1 27 ? -11.56 3.509 22.657 1 94.3 27 THR B N 1
ATOM 2771 C CA . THR B 1 27 ? -11.922 4.645 23.499 1 94.3 27 THR B CA 1
ATOM 2772 C C . THR B 1 27 ? -13.417 4.936 23.4 1 94.3 27 THR B C 1
ATOM 2774 O O . THR B 1 27 ? -13.815 6.045 23.037 1 94.3 27 THR B O 1
ATOM 2777 N N . PRO B 1 28 ? -14.232 4.075 23.886 1 92.44 28 PRO B N 1
ATOM 2778 C CA . PRO B 1 28 ? -15.68 4.193 23.697 1 92.44 28 PRO B CA 1
ATOM 2779 C C . PRO B 1 28 ? -16.268 5.421 24.388 1 92.44 28 PRO B C 1
ATOM 2781 O O . PRO B 1 28 ? -17.295 5.947 23.952 1 92.44 28 PRO B O 1
ATOM 2784 N N . GLN B 1 29 ? -15.62 5.964 25.35 1 92.76 29 GLN B N 1
ATOM 2785 C CA . GLN B 1 29 ? -16.153 7.087 26.115 1 92.76 29 GLN B CA 1
ATOM 2786 C C . G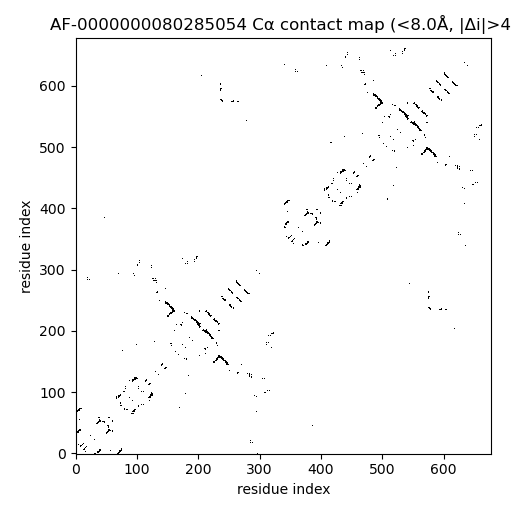LN B 1 29 ? -16.17 8.363 25.279 1 92.76 29 GLN B C 1
ATOM 2788 O O . GLN B 1 29 ? -16.851 9.33 25.627 1 92.76 29 GLN B O 1
ATOM 2793 N N . LEU B 1 30 ? -15.451 8.344 24.195 1 93.98 30 LEU B N 1
ATOM 2794 C CA . LEU B 1 30 ? -15.351 9.52 23.338 1 93.98 30 LEU B CA 1
ATOM 2795 C C . LEU B 1 30 ? -16.488 9.55 22.322 1 93.98 30 LEU B C 1
ATOM 2797 O O . LEU B 1 30 ? -16.746 10.585 21.703 1 93.98 30 LEU B O 1
ATOM 2801 N N . PHE B 1 31 ? -17.171 8.384 22.222 1 94.23 31 PHE B N 1
ATOM 2802 C CA . PHE B 1 31 ? -18.148 8.248 21.148 1 94.23 31 PHE B CA 1
ATOM 2803 C C . PHE B 1 31 ? -19.5 7.809 21.697 1 94.23 31 PHE B C 1
ATOM 2805 O O . PHE B 1 31 ? -19.566 7.113 22.713 1 94.23 31 PHE B O 1
ATOM 2812 N N . GLY B 1 32 ? -20.508 8.254 21.039 1 90.39 32 GLY B N 1
ATOM 2813 C CA . GLY B 1 32 ? -21.827 7.724 21.348 1 90.39 32 GLY B CA 1
ATOM 2814 C C . GLY B 1 32 ? -22.05 6.326 20.803 1 90.39 32 GLY B C 1
ATOM 2815 O O . GLY B 1 32 ? -21.262 5.838 19.99 1 90.39 32 GLY B O 1
ATOM 2816 N N . ASP B 1 33 ? -23.112 5.704 21.156 1 88.99 33 ASP B N 1
ATOM 2817 C CA . ASP B 1 33 ? -23.412 4.319 20.808 1 88.99 33 ASP B CA 1
ATOM 2818 C C . ASP B 1 33 ? -24.045 4.226 19.421 1 88.99 33 ASP B C 1
ATOM 2820 O O . ASP B 1 33 ? -24.089 3.148 18.825 1 88.99 33 ASP B O 1
ATOM 2824 N N . ALA B 1 34 ? -24.464 5.319 18.943 1 91.62 34 ALA B N 1
ATOM 2825 C CA . ALA B 1 34 ? -25.148 5.324 17.653 1 91.62 34 ALA B CA 1
ATOM 2826 C C . ALA B 1 34 ? -24.177 5.022 16.515 1 91.62 34 ALA B C 1
ATOM 2828 O O . ALA B 1 34 ? -22.98 5.298 16.624 1 91.62 34 ALA B O 1
ATOM 2829 N N . PRO B 1 35 ? -24.684 4.482 15.485 1 92.88 35 PRO B N 1
ATOM 2830 C CA . PRO B 1 35 ? -23.836 4.189 14.327 1 92.88 35 PRO B CA 1
ATOM 2831 C C . PRO B 1 35 ? -23.238 5.447 13.701 1 92.88 35 PRO B C 1
ATOM 2833 O O . PRO B 1 35 ? -23.769 6.545 13.884 1 92.88 35 PRO B O 1
ATOM 2836 N N . VAL B 1 36 ? -22.128 5.222 13.035 1 94.99 36 VAL B N 1
ATOM 2837 C CA . VAL B 1 36 ? -21.582 6.291 12.205 1 94.99 36 VAL B CA 1
ATOM 2838 C C . VAL B 1 36 ? -22.514 6.557 11.026 1 94.99 36 VAL B C 1
ATOM 2840 O O . VAL B 1 36 ? -23.039 5.621 10.418 1 94.99 36 VAL B O 1
ATOM 2843 N N . VAL B 1 37 ? -22.77 7.78 10.809 1 95.19 37 VAL B N 1
ATOM 2844 C CA . VAL B 1 37 ? -23.564 8.157 9.645 1 95.19 37 VAL B CA 1
ATOM 2845 C C . VAL B 1 37 ? -22.642 8.609 8.515 1 95.19 37 VAL B C 1
ATOM 2847 O O . VAL B 1 37 ? -21.66 9.318 8.752 1 95.19 37 VAL B O 1
ATOM 2850 N N . ALA B 1 38 ? -22.914 8.172 7.345 1 94.51 38 ALA B N 1
ATOM 2851 C CA . ALA B 1 38 ? -22.133 8.581 6.181 1 94.51 38 ALA B CA 1
ATOM 2852 C C . ALA B 1 38 ? -23.042 9.045 5.046 1 94.51 38 ALA B C 1
ATOM 2854 O O . ALA B 1 38 ? -24.226 8.703 5.012 1 94.51 38 ALA B O 1
ATOM 2855 N N . CYS B 1 39 ? -22.448 9.891 4.249 1 93.14 39 CYS B N 1
ATOM 2856 C CA . CYS B 1 39 ? -23.153 10.391 3.075 1 93.14 39 CYS B CA 1
ATOM 2857 C C . CYS B 1 39 ? -22.254 10.361 1.845 1 93.14 39 CYS B C 1
ATOM 2859 O O . CYS B 1 39 ? -21.168 10.943 1.85 1 93.14 39 CYS B O 1
ATOM 2861 N N . ASP B 1 40 ? -22.669 9.699 0.889 1 87.39 40 ASP B N 1
ATOM 2862 C CA . ASP B 1 40 ? -22.056 9.726 -0.435 1 87.39 40 ASP B CA 1
ATOM 2863 C C . ASP B 1 40 ? -23.1 9.514 -1.529 1 87.39 40 ASP B C 1
ATOM 2865 O O . ASP B 1 40 ? -23.667 8.426 -1.65 1 87.39 40 ASP B O 1
ATOM 2869 N N . PRO B 1 41 ? -23.281 10.576 -2.263 1 77.39 41 PRO B N 1
ATOM 2870 C CA . PRO B 1 41 ? -24.332 10.439 -3.274 1 77.39 41 PRO B CA 1
ATOM 2871 C C . PRO B 1 41 ? -24.004 9.384 -4.328 1 77.39 41 PRO B C 1
ATOM 2873 O O . PRO B 1 41 ? -24.901 8.901 -5.023 1 77.39 41 PRO B O 1
ATOM 2876 N N . ARG B 1 42 ? -22.763 9.055 -4.563 1 72.21 42 ARG B N 1
ATOM 2877 C CA . ARG B 1 42 ? -22.351 8.18 -5.656 1 72.21 42 ARG B CA 1
ATOM 2878 C C . ARG B 1 42 ? -22.256 6.731 -5.191 1 72.21 42 ARG B C 1
ATOM 2880 O O . ARG B 1 42 ? -22.176 5.814 -6.012 1 72.21 42 ARG B O 1
ATOM 2887 N N . GLN B 1 43 ? -22.139 6.651 -3.973 1 65.53 43 GLN B N 1
ATOM 2888 C CA . GLN B 1 43 ? -21.837 5.312 -3.477 1 65.53 43 GLN B CA 1
ATOM 2889 C C . GLN B 1 43 ? -23.059 4.682 -2.815 1 65.53 43 GLN B C 1
ATOM 2891 O O . GLN B 1 43 ? -23.774 5.345 -2.061 1 65.53 43 GLN B O 1
ATOM 2896 N N . ASN B 1 44 ? -23.381 3.661 -3.374 1 56.22 44 ASN B N 1
ATOM 2897 C CA . ASN B 1 44 ? -24.353 2.821 -2.681 1 56.22 44 ASN B CA 1
ATOM 2898 C C . ASN B 1 44 ? -23.671 1.84 -1.732 1 56.22 44 ASN B C 1
ATOM 2900 O O . ASN B 1 44 ? -23.138 0.817 -2.166 1 56.22 44 ASN B O 1
ATOM 2904 N N . VAL B 1 45 ? -23.165 2.531 -0.732 1 55.92 45 VAL B N 1
ATOM 2905 C CA . VAL B 1 45 ? -22.412 1.688 0.191 1 55.92 45 VAL B CA 1
ATOM 2906 C C . VAL B 1 45 ? -23.354 0.698 0.873 1 55.92 45 VAL B C 1
ATOM 2908 O O . VAL B 1 45 ? -24.46 1.063 1.278 1 55.92 45 VAL B O 1
ATOM 2911 N N . ALA B 1 46 ? -23.069 -0.426 0.733 1 52.36 46 ALA B N 1
ATOM 2912 C CA . ALA B 1 46 ? -23.788 -1.527 1.37 1 52.36 46 ALA B CA 1
ATOM 2913 C C . ALA B 1 46 ? -23.833 -1.35 2.885 1 52.36 46 ALA B C 1
ATOM 2915 O O . ALA B 1 46 ? -22.984 -0.666 3.461 1 52.36 46 ALA B O 1
ATOM 2916 N N . ASP B 1 47 ? -24.867 -1.856 3.483 1 58.09 47 ASP B N 1
ATOM 2917 C CA . ASP B 1 47 ? -25.142 -1.832 4.917 1 58.09 47 ASP B CA 1
ATOM 2918 C C . ASP B 1 47 ? -23.973 -2.412 5.71 1 58.09 47 ASP B C 1
ATOM 2920 O O . ASP B 1 47 ? -23.48 -3.497 5.395 1 58.09 47 ASP B O 1
ATOM 2924 N N . ARG B 1 48 ? -23.128 -1.689 6.253 1 65.91 48 ARG B N 1
ATOM 2925 C CA . ARG B 1 48 ? -22.091 -2.105 7.192 1 65.91 48 ARG B CA 1
ATOM 2926 C C . ARG B 1 48 ? -22.54 -1.889 8.633 1 65.91 48 ARG B C 1
ATOM 2928 O O . ARG B 1 48 ? -23.156 -0.87 8.952 1 65.91 48 ARG B O 1
ATOM 29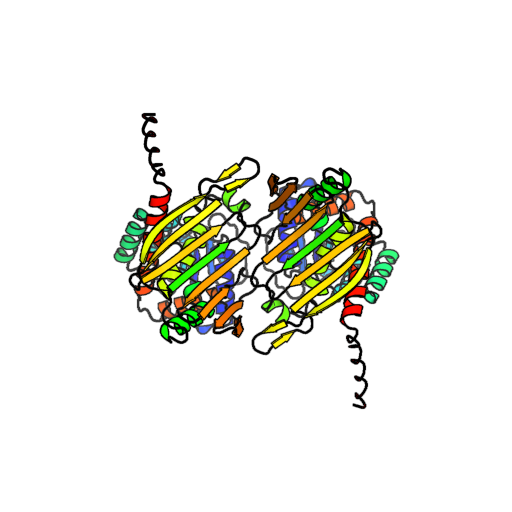35 N N . ALA B 1 49 ? -22.351 -2.959 9.43 1 70.73 49 ALA B N 1
ATOM 2936 C CA . ALA B 1 49 ? -22.711 -2.81 10.837 1 70.73 49 ALA B CA 1
ATOM 2937 C C . ALA B 1 49 ? -22.086 -1.552 11.433 1 70.73 49 ALA B C 1
ATOM 2939 O O . ALA B 1 49 ? -20.902 -1.28 11.223 1 70.73 49 ALA B O 1
ATOM 2940 N N . GLY B 1 50 ? -22.958 -0.771 12.066 1 82.1 50 GLY B N 1
ATOM 2941 C CA . GLY B 1 50 ? -22.482 0.423 12.748 1 82.1 50 GLY B CA 1
ATOM 2942 C C . GLY B 1 50 ? -22.353 1.623 11.829 1 82.1 50 GLY B C 1
ATOM 2943 O O . GLY B 1 50 ? -21.813 2.658 12.224 1 82.1 50 GLY B O 1
ATOM 2944 N N . LEU B 1 51 ? -22.789 1.367 10.59 1 88.24 51 LEU B N 1
ATOM 2945 C CA . LEU B 1 51 ? -22.706 2.439 9.605 1 88.24 51 LEU B CA 1
ATOM 2946 C C . LEU B 1 51 ? -24.041 2.627 8.892 1 88.24 51 LEU B C 1
ATOM 2948 O O . LEU B 1 51 ? -24.651 1.655 8.441 1 88.24 51 LEU B O 1
ATOM 2952 N N . VAL B 1 52 ? -24.53 3.798 8.927 1 88.73 52 VAL B N 1
ATOM 2953 C CA . VAL B 1 52 ? -25.719 4.16 8.162 1 88.73 52 VAL B CA 1
ATOM 2954 C C . VAL B 1 52 ? -25.335 5.114 7.033 1 88.73 52 VAL B C 1
ATOM 2956 O O . VAL B 1 52 ? -24.733 6.162 7.275 1 88.73 52 VAL B O 1
ATOM 2959 N N . VAL B 1 53 ? -25.674 4.735 5.838 1 89.93 53 VAL B N 1
ATOM 2960 C CA . VAL B 1 53 ? -25.326 5.564 4.689 1 89.93 53 VAL B CA 1
ATOM 2961 C C . VAL B 1 53 ? -26.583 6.228 4.131 1 89.93 53 VAL B C 1
ATOM 2963 O O . VAL B 1 53 ? -27.574 5.552 3.843 1 89.93 53 VAL B O 1
ATOM 2966 N N . GLU B 1 54 ? -26.552 7.534 4.061 1 89.57 54 GLU B N 1
ATOM 2967 C CA . GLU B 1 54 ? -27.649 8.333 3.524 1 89.57 54 GLU B CA 1
ATOM 2968 C C . GLU B 1 54 ? -27.29 8.918 2.161 1 89.57 54 GLU B C 1
ATOM 2970 O O . GLU B 1 54 ? -26.127 9.232 1.902 1 89.57 54 GLU B O 1
ATOM 2975 N N . PRO B 1 55 ? -28.178 9.116 1.324 1 87.41 55 PRO B N 1
ATOM 2976 C CA . PRO B 1 55 ? -27.893 9.563 -0.041 1 87.41 55 PRO B CA 1
ATOM 2977 C C . PRO B 1 55 ? -27.615 11.062 -0.125 1 87.41 55 PRO B C 1
ATOM 2979 O O . PRO B 1 55 ? -26.998 11.526 -1.087 1 87.41 55 PRO B O 1
ATOM 2982 N N . THR B 1 56 ? -28.195 11.823 0.843 1 91.36 56 THR B N 1
ATOM 2983 C CA . THR B 1 56 ? -28.004 13.268 0.791 1 91.36 56 THR B CA 1
ATOM 2984 C C . THR B 1 56 ? -27.57 13.806 2.151 1 91.36 56 THR B C 1
ATOM 2986 O O . THR B 1 56 ? -27.788 13.16 3.179 1 91.36 56 THR B O 1
ATOM 2989 N N . LEU B 1 57 ? -27.007 15.013 2.092 1 93.94 57 LEU B N 1
ATOM 2990 C CA . LEU B 1 57 ? -26.588 15.665 3.328 1 93.94 57 LEU B CA 1
ATOM 2991 C C . LEU B 1 57 ? -27.785 15.939 4.232 1 93.94 57 LEU B C 1
ATOM 2993 O O . LEU B 1 57 ? -27.709 15.743 5.447 1 93.94 57 LEU B O 1
ATOM 2997 N N . ASP B 1 58 ? -28.896 16.299 3.632 1 94.17 58 ASP B N 1
ATOM 2998 C CA . ASP B 1 58 ? -30.099 16.627 4.39 1 94.17 58 ASP B CA 1
ATOM 2999 C C . ASP B 1 58 ? -30.643 15.398 5.116 1 94.17 58 ASP B C 1
ATOM 3001 O O . ASP B 1 58 ? -30.97 15.465 6.302 1 94.17 58 ASP B O 1
ATOM 3005 N N . SER B 1 59 ? -30.7 14.345 4.404 1 93.46 59 SER B N 1
ATOM 3006 C CA . SER B 1 59 ? -31.205 13.116 5.007 1 93.46 59 SER B CA 1
ATOM 3007 C C . SER B 1 59 ? -30.276 12.619 6.109 1 93.46 59 SER B C 1
ATOM 3009 O O . SER B 1 59 ? -30.735 12.094 7.126 1 93.46 59 SER B O 1
ATOM 3011 N N . ALA B 1 60 ? -29.019 12.734 5.888 1 93.19 60 ALA B N 1
ATOM 3012 C CA . ALA B 1 60 ? -28.042 12.326 6.895 1 93.19 60 ALA B CA 1
ATOM 3013 C C . ALA B 1 60 ? -28.14 13.2 8.141 1 93.19 60 ALA B C 1
ATOM 3015 O O . ALA B 1 60 ? -28.043 12.703 9.265 1 93.19 60 ALA B O 1
ATOM 3016 N N . ALA B 1 61 ? -28.356 14.481 7.964 1 94.71 61 ALA B N 1
ATOM 3017 C CA . ALA B 1 61 ? -28.392 15.463 9.044 1 94.71 61 ALA B CA 1
ATOM 3018 C C . ALA B 1 61 ? -29.637 15.283 9.908 1 94.71 61 ALA B C 1
ATOM 3020 O O . ALA B 1 61 ? -29.626 15.606 11.099 1 94.71 61 ALA B O 1
ATOM 3021 N N . ASP B 1 62 ? -30.804 14.82 9.356 1 92.26 62 ASP B N 1
ATOM 3022 C CA . ASP B 1 62 ? -32.084 14.704 10.049 1 92.26 62 ASP B CA 1
ATOM 3023 C C . ASP B 1 62 ? -31.95 13.855 11.311 1 92.26 62 ASP B C 1
ATOM 3025 O O . ASP B 1 62 ? -32.607 14.124 12.319 1 92.26 62 ASP B O 1
ATOM 3029 N N . GLY B 1 63 ? -31.067 12.993 11.387 1 87.73 63 GLY B N 1
ATOM 3030 C CA . GLY B 1 63 ? -30.928 12.121 12.542 1 87.73 63 GLY B CA 1
ATOM 3031 C C . GLY B 1 63 ? -29.745 12.48 13.422 1 87.73 63 GLY B C 1
ATOM 3032 O O . GLY B 1 63 ? -29.444 11.772 14.385 1 87.73 63 GLY B O 1
ATOM 3033 N N . LEU B 1 64 ? -29.172 13.654 13.182 1 95.72 64 LEU B N 1
ATOM 3034 C CA . LEU B 1 64 ? -27.963 14.012 13.915 1 95.72 64 LEU B CA 1
ATOM 3035 C C . LEU B 1 64 ? -28.148 15.331 14.657 1 95.72 64 LEU B C 1
ATOM 3037 O O . LEU B 1 64 ? -28.769 16.26 14.135 1 95.72 64 LEU B O 1
ATOM 3041 N N . ASP B 1 65 ? -27.723 15.397 15.86 1 96.36 65 ASP B N 1
ATOM 3042 C CA . ASP B 1 65 ? -27.595 16.658 16.584 1 96.36 65 ASP B CA 1
ATOM 3043 C C . ASP B 1 65 ? -26.29 17.367 16.227 1 96.36 65 ASP B C 1
ATOM 3045 O O . ASP B 1 65 ? -25.209 16.917 16.611 1 96.36 65 ASP B O 1
ATOM 3049 N N . PRO B 1 66 ? -26.342 18.464 15.553 1 96.78 66 PRO B N 1
ATOM 3050 C CA . PRO B 1 66 ? -25.122 19.136 15.098 1 96.78 66 PRO B CA 1
ATOM 3051 C C . PRO B 1 66 ? -24.175 19.479 16.245 1 96.78 66 PRO B C 1
ATOM 3053 O O . PRO B 1 66 ? -22.954 19.449 16.072 1 96.78 66 PRO B O 1
ATOM 3056 N N . ALA B 1 67 ? -24.666 19.798 17.359 1 94.29 67 ALA B N 1
ATOM 3057 C CA . ALA B 1 67 ? -23.849 20.212 18.496 1 94.29 67 ALA B CA 1
ATOM 3058 C C . ALA B 1 67 ? -23.02 19.047 19.029 1 94.29 67 ALA B C 1
ATOM 3060 O O . ALA B 1 67 ? -21.968 19.253 19.639 1 94.29 67 ALA B O 1
ATOM 3061 N N . GLU B 1 68 ? -23.464 17.882 18.72 1 95.41 68 GLU B N 1
ATOM 3062 C CA . GLU B 1 68 ? -22.809 16.702 19.277 1 95.41 68 GLU B CA 1
ATOM 3063 C C . GLU B 1 68 ? -22.163 15.86 18.181 1 95.41 68 GLU B C 1
ATOM 3065 O O . GLU B 1 68 ? -21.755 14.723 18.424 1 95.41 68 GLU B O 1
ATOM 3070 N N . THR B 1 69 ? -22.072 16.419 17.004 1 97.52 69 THR B N 1
ATOM 3071 C CA . THR B 1 69 ? -21.617 15.627 15.866 1 97.52 69 THR B CA 1
ATOM 3072 C C . THR B 1 69 ? -20.343 16.22 15.27 1 97.52 69 THR B C 1
ATOM 3074 O O . THR B 1 69 ? -20.259 17.43 15.051 1 97.52 69 THR B O 1
ATOM 3077 N N . VAL B 1 70 ? -19.364 15.395 15.118 1 97.57 70 VAL B N 1
ATOM 3078 C CA . VAL B 1 70 ? -18.163 15.755 14.373 1 97.57 70 VAL B CA 1
ATOM 3079 C C . VAL B 1 70 ? -18.295 15.292 12.924 1 97.57 70 VAL B C 1
ATOM 3081 O O . VAL B 1 70 ? -18.553 14.115 12.663 1 97.57 70 VAL B O 1
ATOM 3084 N N . VAL B 1 71 ? -18.111 16.206 12.014 1 98.23 71 VAL B N 1
ATOM 3085 C CA . VAL B 1 71 ? -18.259 15.876 10.6 1 98.23 71 VAL B CA 1
ATOM 3086 C C . VAL B 1 71 ? -16.882 15.706 9.962 1 98.23 71 VAL B C 1
ATOM 3088 O O . VAL B 1 71 ? -16.006 16.557 10.125 1 98.23 71 VAL B O 1
ATOM 3091 N N . HIS B 1 72 ? -16.674 14.594 9.321 1 98.19 72 HIS B N 1
ATOM 3092 C CA . HIS B 1 72 ? -15.496 14.347 8.496 1 98.19 72 HIS B CA 1
ATOM 3093 C C . HIS B 1 72 ? -15.776 14.658 7.029 1 98.19 72 HIS B C 1
ATOM 3095 O O . HIS B 1 72 ? -16.551 13.954 6.378 1 98.19 72 HIS B O 1
ATOM 3101 N N . VAL B 1 73 ? -15.184 15.699 6.529 1 97.13 73 VAL B N 1
ATOM 3102 C CA . VAL B 1 73 ? -15.335 16.068 5.125 1 97.13 73 VAL B CA 1
ATOM 3103 C C . VAL B 1 73 ? -14.204 15.452 4.304 1 97.13 73 VAL B C 1
ATOM 3105 O O . VAL B 1 73 ? -13.085 15.97 4.292 1 97.13 73 VAL B O 1
ATOM 3108 N N . CYS B 1 74 ? -14.527 14.424 3.565 1 94.13 74 CYS B N 1
ATOM 3109 C CA . CYS B 1 74 ? -13.546 13.635 2.828 1 94.13 74 CYS B CA 1
ATOM 3110 C C . CYS B 1 74 ? -13.763 13.763 1.325 1 94.13 74 CYS B C 1
ATOM 3112 O O . CYS B 1 74 ? -13.389 12.87 0.562 1 94.13 74 CYS B O 1
ATOM 3114 N N . THR B 1 75 ? -14.369 14.814 0.927 1 88.94 75 THR B N 1
ATOM 3115 C CA . THR B 1 75 ? -14.583 15.096 -0.488 1 88.94 75 THR B CA 1
ATOM 3116 C C . THR B 1 75 ? -13.343 15.736 -1.106 1 88.94 75 THR B C 1
ATOM 3118 O O . THR B 1 75 ? -12.487 16.26 -0.391 1 88.94 75 THR B O 1
ATOM 3121 N N . PRO B 1 76 ? -13.254 15.703 -2.398 1 81.93 76 PRO B N 1
ATOM 3122 C CA . PRO B 1 76 ? -12.136 16.392 -3.045 1 81.93 76 PRO B CA 1
ATOM 3123 C C . PRO B 1 76 ? -12.104 17.887 -2.733 1 81.93 76 PRO B C 1
ATOM 3125 O O . PRO B 1 76 ? -13.14 18.478 -2.418 1 81.93 76 PRO B O 1
ATOM 3128 N N . PRO B 1 77 ? -10.91 18.486 -2.883 1 78.3 77 PRO B N 1
ATOM 3129 C CA . PRO B 1 77 ? -10.771 19.902 -2.537 1 78.3 77 PRO B CA 1
ATOM 3130 C C . PRO B 1 77 ? -11.651 20.809 -3.394 1 78.3 77 PRO B C 1
ATOM 3132 O O . PRO B 1 77 ? -12.083 21.869 -2.935 1 78.3 77 PRO B O 1
ATOM 3135 N N . THR B 1 78 ? -11.988 20.392 -4.559 1 78.97 78 THR B N 1
ATOM 3136 C CA . THR B 1 78 ? -12.767 21.218 -5.474 1 78.97 78 THR B CA 1
ATOM 3137 C C . THR B 1 78 ? -14.218 21.317 -5.011 1 78.97 78 THR B C 1
ATOM 3139 O O . THR B 1 78 ? -14.942 22.231 -5.411 1 78.97 78 THR B O 1
ATOM 3142 N N . GLU B 1 79 ? -14.67 20.455 -4.165 1 84.95 79 GLU B N 1
ATOM 3143 C CA . GLU B 1 79 ? -16.051 20.428 -3.693 1 84.95 79 GLU B CA 1
ATOM 3144 C C . GLU B 1 79 ? -16.151 20.925 -2.254 1 84.95 79 GLU B C 1
ATOM 3146 O O . GLU B 1 79 ? -17.252 21.097 -1.727 1 84.95 79 GLU B O 1
ATOM 3151 N N . ARG B 1 80 ? -15.117 21.261 -1.678 1 89.46 80 ARG B N 1
ATOM 3152 C CA . ARG B 1 80 ? -15.011 21.46 -0.236 1 89.46 80 ARG B CA 1
ATOM 3153 C C . ARG B 1 80 ? -15.817 22.675 0.209 1 89.46 80 ARG B C 1
ATOM 3155 O O . ARG B 1 80 ? -16.568 22.605 1.185 1 89.46 80 ARG B O 1
ATOM 3162 N N . LEU B 1 81 ? -15.653 23.767 -0.562 1 92.3 81 LEU B N 1
ATOM 3163 C CA . LEU B 1 81 ? -16.342 24.994 -0.175 1 92.3 81 LEU B CA 1
ATOM 3164 C C . LEU B 1 81 ? -17.853 24.786 -0.156 1 92.3 81 LEU B C 1
ATOM 3166 O O . LEU B 1 81 ? -18.531 25.22 0.778 1 92.3 81 LEU B O 1
ATOM 3170 N N . THR B 1 82 ? -18.338 24.131 -1.178 1 93.96 82 THR B N 1
ATOM 3171 C CA . THR B 1 82 ? -19.77 23.874 -1.284 1 93.96 82 THR B CA 1
ATOM 3172 C C . THR B 1 82 ? -20.25 23 -0.13 1 93.96 82 THR B C 1
ATOM 3174 O O . THR B 1 82 ? -21.255 23.309 0.514 1 93.96 82 THR B O 1
ATOM 3177 N N . VAL B 1 83 ? -19.562 22.005 0.198 1 95.44 83 VAL B N 1
ATOM 3178 C CA . VAL B 1 83 ? -19.932 21.058 1.244 1 95.44 83 VAL B CA 1
ATOM 3179 C C . VAL B 1 83 ? -19.876 21.744 2.607 1 95.44 83 VAL B C 1
ATOM 3181 O O . VAL B 1 83 ? -20.79 21.597 3.422 1 95.44 83 VAL B O 1
ATOM 3184 N N . LEU B 1 84 ? -18.831 22.506 2.832 1 96.78 84 LEU B N 1
ATOM 3185 C CA . LEU B 1 84 ? -18.684 23.219 4.096 1 96.78 84 LEU B CA 1
ATOM 3186 C C . LEU B 1 84 ? -19.817 24.222 4.289 1 96.78 84 LEU B C 1
ATOM 3188 O O . LEU B 1 84 ? -20.342 24.366 5.396 1 96.78 84 LEU B O 1
ATOM 3192 N N . SER B 1 85 ? -20.156 24.855 3.19 1 97.25 85 SER B N 1
ATOM 3193 C CA . SER B 1 85 ? -21.242 25.828 3.251 1 97.25 85 SER B CA 1
ATOM 3194 C C . SER B 1 85 ? -22.563 25.161 3.62 1 97.25 85 SER B C 1
ATOM 3196 O O . SER B 1 85 ? -23.309 25.671 4.458 1 97.25 85 SER B O 1
ATOM 3198 N N . GLU B 1 86 ? -22.835 24.091 3.048 1 97.35 86 GLU B N 1
ATOM 3199 C CA . GLU B 1 86 ? -24.067 23.358 3.321 1 97.35 86 GLU B CA 1
ATOM 3200 C C . GLU B 1 86 ? -24.099 22.848 4.759 1 97.35 86 GLU B C 1
ATOM 3202 O O . GLU B 1 86 ? -25.126 22.946 5.435 1 97.35 86 GLU B O 1
ATOM 3207 N N . LEU B 1 87 ? -23.049 22.336 5.206 1 97.64 87 LEU B N 1
ATOM 3208 C CA . LEU B 1 87 ? -22.958 21.825 6.569 1 97.64 87 LEU B CA 1
ATOM 3209 C C . LEU B 1 87 ? -23.17 22.943 7.584 1 97.64 87 LEU B C 1
ATOM 3211 O O . LEU B 1 87 ? -23.857 22.751 8.59 1 97.64 87 LEU B O 1
ATOM 3215 N N . ALA B 1 88 ? -22.55 24.085 7.287 1 97.43 88 ALA B N 1
ATOM 3216 C CA . ALA B 1 88 ? -22.704 25.242 8.164 1 97.43 88 ALA B CA 1
ATOM 3217 C C . ALA B 1 88 ? -24.167 25.661 8.268 1 97.43 88 ALA B C 1
ATOM 3219 O O . ALA B 1 88 ? -24.657 25.964 9.359 1 97.43 88 ALA B O 1
ATOM 3220 N N . LYS B 1 89 ? -24.849 25.652 7.143 1 97.29 89 LYS B N 1
ATOM 3221 C CA . LYS B 1 89 ? -26.264 26.009 7.113 1 97.29 89 LYS B CA 1
ATOM 3222 C C . LYS B 1 89 ? -27.098 25.019 7.92 1 97.29 89 LYS B C 1
ATOM 3224 O O . LYS B 1 89 ? -28.113 25.392 8.512 1 97.29 89 LYS B O 1
ATOM 3229 N N . LEU B 1 90 ? -26.636 23.806 7.98 1 97.51 90 LEU B N 1
ATOM 3230 C CA . LEU B 1 90 ? -27.347 22.754 8.698 1 97.51 90 LEU B CA 1
ATOM 3231 C C . LEU B 1 90 ? -27.002 22.782 10.184 1 97.51 90 LEU B C 1
ATOM 3233 O O . LEU B 1 90 ? -27.56 22.012 10.969 1 97.51 90 LEU B O 1
ATOM 3237 N N . GLY B 1 91 ? -26.046 23.615 10.556 1 97.33 91 GLY B N 1
ATOM 3238 C CA . GLY B 1 91 ? -25.777 23.874 11.961 1 97.33 91 GLY B CA 1
ATOM 3239 C C . GLY B 1 91 ? -24.544 23.153 12.475 1 97.33 91 GLY B C 1
ATOM 3240 O O . GLY B 1 91 ? -24.172 23.303 13.641 1 97.33 91 GLY B O 1
ATOM 3241 N N . PHE B 1 92 ? -23.874 22.376 11.661 1 97.68 92 PHE B N 1
ATOM 3242 C CA . PHE B 1 92 ? -22.675 21.671 12.097 1 97.68 92 PHE B CA 1
ATOM 3243 C C . PHE B 1 92 ? -21.508 22.637 12.259 1 97.68 92 PHE B C 1
ATOM 3245 O O . PHE B 1 92 ? -21.329 23.545 11.444 1 97.68 92 PHE B O 1
ATOM 3252 N N . ARG B 1 93 ? -20.722 22.408 13.321 1 95.95 93 ARG B N 1
ATOM 3253 C CA . ARG B 1 93 ? -19.64 23.351 13.587 1 95.95 93 ARG B CA 1
ATOM 3254 C C . ARG B 1 93 ? -18.315 22.622 13.787 1 95.95 93 ARG B C 1
ATOM 3256 O O . ARG B 1 93 ? -17.245 23.212 13.621 1 95.95 93 ARG B O 1
ATOM 3263 N N . LYS B 1 94 ? -18.295 21.408 14.24 1 96.76 94 LYS B N 1
ATOM 3264 C CA . LYS B 1 94 ? -17.099 20.595 14.437 1 96.76 94 LYS B CA 1
ATOM 3265 C C . LYS B 1 94 ? -16.753 19.811 13.174 1 96.76 94 LYS B C 1
ATOM 3267 O O . LYS B 1 94 ? -17.427 18.835 12.84 1 96.76 94 LYS B O 1
ATOM 3272 N N . ILE B 1 95 ? -15.66 20.241 12.527 1 97.15 95 ILE B N 1
ATOM 3273 C CA . ILE B 1 95 ? -15.427 19.708 11.189 1 97.15 95 ILE B CA 1
ATOM 3274 C C . ILE B 1 95 ? -13.972 19.265 11.056 1 97.15 95 ILE B C 1
ATOM 3276 O O . ILE B 1 95 ? -13.057 19.993 11.449 1 97.15 95 ILE B O 1
ATOM 3280 N N . ILE B 1 96 ? -13.786 18.074 10.63 1 97.03 96 ILE B N 1
ATOM 3281 C CA . ILE B 1 96 ? -12.495 17.563 10.181 1 97.03 96 ILE B CA 1
ATOM 3282 C C . ILE B 1 96 ? -12.435 17.582 8.655 1 97.03 96 ILE B C 1
ATOM 3284 O O . ILE B 1 96 ? -13.338 17.072 7.987 1 97.03 96 ILE B O 1
ATOM 3288 N N . VAL B 1 97 ? -11.43 18.201 8.119 1 96.14 97 VAL B N 1
ATOM 3289 C CA . VAL B 1 97 ? -11.302 18.307 6.669 1 96.14 97 VAL B CA 1
ATOM 3290 C C . VAL B 1 97 ? -10.009 17.634 6.213 1 96.14 97 VAL B C 1
ATOM 3292 O O . VAL B 1 97 ? -8.964 17.788 6.85 1 96.14 97 VAL B O 1
ATOM 3295 N N . GLU B 1 98 ? -10.125 16.903 5.136 1 93.08 98 GLU B N 1
ATOM 3296 C CA . GLU B 1 98 ? -8.936 16.313 4.528 1 93.08 98 GLU B CA 1
ATOM 3297 C C . GLU B 1 98 ? -8.009 17.39 3.971 1 93.08 98 GLU B C 1
ATOM 3299 O O . GLU B 1 98 ? -8.465 18.465 3.577 1 93.08 98 GLU B O 1
ATOM 3304 N N . LYS B 1 99 ? -6.755 17.062 3.95 1 89.59 99 LYS B N 1
ATOM 3305 C CA . LYS B 1 99 ? -5.774 17.963 3.351 1 89.59 99 LYS B CA 1
ATOM 3306 C C . LYS B 1 99 ? -5.78 17.849 1.829 1 89.59 99 LYS B C 1
ATOM 3308 O O . LYS B 1 99 ? -6.09 16.788 1.282 1 89.59 99 LYS B O 1
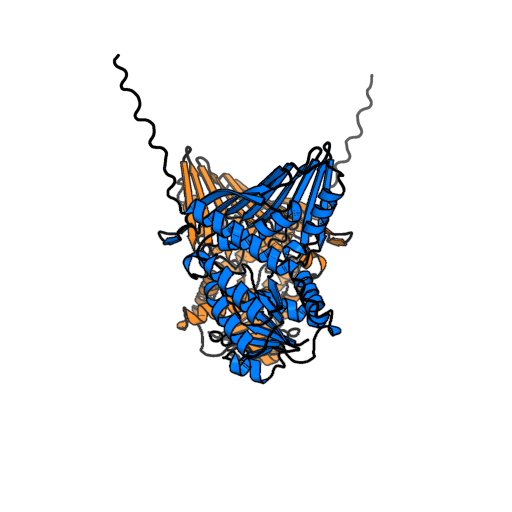ATOM 3313 N N . PRO B 1 100 ? -5.344 18.869 1.115 1 88.19 100 PRO B N 1
ATOM 3314 C CA . PRO B 1 100 ? -5.148 20.226 1.631 1 88.19 100 PRO B CA 1
ATOM 3315 C C . PRO B 1 100 ? -6.464 20.95 1.905 1 88.19 100 PRO B C 1
ATOM 3317 O O . PRO B 1 100 ? -7.503 20.581 1.35 1 88.19 100 PRO B O 1
ATOM 3320 N N . LEU B 1 101 ? -6.395 21.961 2.779 1 91.13 101 LEU B N 1
ATOM 3321 C CA . LEU B 1 101 ? -7.582 22.701 3.192 1 91.13 101 LEU B CA 1
ATOM 3322 C C . LEU B 1 101 ? -8.29 23.311 1.987 1 91.13 101 LEU B C 1
ATOM 3324 O O . LEU B 1 101 ? -9.521 23.348 1.938 1 91.13 101 LEU B O 1
ATOM 3328 N N . ALA B 1 102 ? -7.504 23.771 1.035 1 89.59 102 ALA B N 1
ATOM 3329 C CA . ALA B 1 102 ? -8.01 24.363 -0.201 1 89.59 102 ALA B CA 1
ATOM 3330 C C . ALA B 1 102 ? -7.074 24.073 -1.371 1 89.59 102 ALA B C 1
ATOM 3332 O O . ALA B 1 102 ? -5.888 23.801 -1.172 1 89.59 102 ALA B O 1
ATOM 3333 N N . ALA B 1 103 ? -7.683 24.176 -2.565 1 82.52 103 ALA B N 1
ATOM 3334 C CA . ALA B 1 103 ? -6.882 23.917 -3.759 1 82.52 103 ALA B CA 1
ATOM 3335 C C . ALA B 1 103 ? -6.025 25.127 -4.118 1 82.52 103 ALA B C 1
ATOM 3337 O O . ALA B 1 103 ? -4.967 24.985 -4.734 1 82.52 103 ALA B O 1
ATOM 3338 N N . ASP B 1 104 ? -6.531 26.291 -3.798 1 86.14 104 ASP B N 1
ATOM 3339 C CA . ASP B 1 104 ? -5.807 27.522 -4.101 1 86.14 104 ASP B CA 1
ATOM 3340 C C . ASP B 1 104 ? -6.158 28.625 -3.104 1 86.14 104 ASP B C 1
ATOM 3342 O O . ASP B 1 104 ? -6.94 28.405 -2.177 1 86.14 104 ASP B O 1
ATOM 3346 N N . ILE B 1 105 ? -5.543 29.812 -3.379 1 92.14 105 ILE B N 1
ATOM 3347 C CA . ILE B 1 105 ? -5.615 30.907 -2.417 1 92.14 105 ILE B CA 1
ATOM 3348 C C . ILE B 1 105 ? -7.018 31.509 -2.425 1 92.14 105 ILE B C 1
ATOM 3350 O O . ILE B 1 105 ? -7.504 31.98 -1.394 1 92.14 105 ILE B O 1
ATOM 3354 N N . ASP B 1 106 ? -7.662 31.514 -3.55 1 92.89 106 ASP B N 1
ATOM 3355 C CA . ASP B 1 106 ? -9.011 32.066 -3.627 1 92.89 106 ASP B CA 1
ATOM 3356 C C . ASP B 1 106 ? -9.993 31.235 -2.804 1 92.89 106 ASP B C 1
ATOM 3358 O O . ASP B 1 106 ? -10.775 31.781 -2.024 1 92.89 106 ASP B O 1
ATOM 3362 N N . ASP B 1 107 ? -9.921 29.994 -2.971 1 91.58 107 ASP B N 1
ATOM 3363 C CA . ASP B 1 107 ? -10.761 29.091 -2.189 1 91.58 107 ASP B CA 1
ATOM 3364 C C . ASP B 1 107 ? -10.429 29.183 -0.702 1 91.58 107 ASP B C 1
ATOM 3366 O O . ASP B 1 107 ? -11.321 29.09 0.145 1 91.58 107 ASP B O 1
ATOM 3370 N N . LEU B 1 108 ? -9.168 29.323 -0.456 1 94.53 108 LEU B N 1
ATOM 3371 C CA . LEU B 1 108 ? -8.746 29.463 0.934 1 94.53 108 LEU B CA 1
ATOM 3372 C C . LEU B 1 108 ? -9.396 30.682 1.579 1 94.53 108 LEU B C 1
ATOM 3374 O O . LEU B 1 108 ? -9.925 30.595 2.69 1 94.53 108 LEU B O 1
ATOM 3378 N N . ALA B 1 109 ? -9.389 31.759 0.899 1 96.55 109 ALA B N 1
ATOM 3379 C CA . ALA B 1 109 ? -9.992 32.984 1.416 1 96.55 109 ALA B CA 1
ATOM 3380 C C . ALA B 1 109 ? -11.481 32.792 1.685 1 96.55 109 ALA B C 1
ATOM 3382 O O . ALA B 1 109 ? -12.005 33.278 2.689 1 96.55 109 ALA B O 1
ATOM 3383 N N . ARG B 1 110 ? -12.124 32.135 0.836 1 96.24 110 ARG B N 1
ATOM 3384 C CA . ARG B 1 110 ? -13.555 31.891 0.983 1 96.24 110 ARG B CA 1
ATOM 3385 C C . ARG B 1 110 ? -13.836 30.984 2.177 1 96.24 110 ARG B C 1
ATOM 3387 O O . ARG B 1 110 ? -14.815 31.184 2.898 1 96.24 110 ARG B O 1
ATOM 3394 N N . ILE B 1 111 ? -12.993 30.058 2.378 1 95.68 111 ILE B N 1
ATOM 3395 C CA . ILE B 1 111 ? -13.156 29.148 3.507 1 95.68 111 ILE B CA 1
ATOM 3396 C C . ILE B 1 111 ? -12.909 29.898 4.814 1 95.68 111 ILE B C 1
ATOM 3398 O O . ILE B 1 111 ? -13.621 29.693 5.799 1 95.68 111 ILE B O 1
ATOM 3402 N N . ILE B 1 112 ? -11.896 30.749 4.809 1 96.33 112 ILE B N 1
ATOM 3403 C CA . ILE B 1 112 ? -11.602 31.561 5.984 1 96.33 112 ILE B CA 1
ATOM 3404 C C . ILE B 1 112 ? -12.816 32.417 6.338 1 96.33 112 ILE B C 1
ATOM 3406 O O . ILE B 1 112 ? -13.204 32.503 7.505 1 96.33 112 ILE B O 1
ATOM 3410 N N . ARG B 1 113 ? -13.442 32.99 5.32 1 97.08 113 ARG B N 1
ATOM 3411 C CA . ARG B 1 113 ? -14.63 33.81 5.535 1 97.08 113 ARG B CA 1
ATOM 3412 C C . ARG B 1 113 ? -15.788 32.969 6.062 1 97.08 113 ARG B C 1
ATOM 3414 O O . ARG B 1 113 ? -16.5 33.389 6.977 1 97.08 113 ARG B O 1
ATOM 3421 N N . LEU B 1 114 ? -15.951 31.889 5.474 1 96.89 114 LEU B N 1
ATOM 3422 C CA . LEU B 1 114 ? -17.013 30.978 5.885 1 96.89 114 LEU B CA 1
ATOM 3423 C C . LEU B 1 114 ? -16.829 30.549 7.337 1 96.89 114 LEU B C 1
ATOM 3425 O O . LEU B 1 114 ? -17.794 30.506 8.103 1 96.89 114 LEU B O 1
ATOM 3429 N N . ARG B 1 115 ? -15.611 30.182 7.698 1 96.24 115 ARG B N 1
ATOM 3430 C CA . ARG B 1 115 ? -15.274 29.776 9.058 1 96.24 115 ARG B CA 1
ATOM 3431 C C . ARG B 1 115 ? -15.624 30.872 10.059 1 96.24 115 ARG B C 1
ATOM 3433 O O . ARG B 1 115 ? -16.216 30.599 11.106 1 96.24 115 ARG B O 1
ATOM 3440 N N . ARG B 1 116 ? -15.261 32.091 9.735 1 95.27 116 ARG B N 1
ATOM 3441 C CA . ARG B 1 116 ? -15.528 33.226 10.614 1 95.27 116 ARG B CA 1
ATOM 3442 C C . ARG B 1 116 ? -17.025 33.488 10.731 1 95.27 116 ARG B C 1
ATOM 3444 O O . ARG B 1 116 ? -17.545 33.668 11.834 1 95.27 116 ARG B O 1
ATOM 3451 N N . LYS B 1 117 ? -17.657 33.468 9.653 1 96.59 117 LYS B N 1
ATOM 3452 C CA . LYS B 1 117 ? -19.081 33.784 9.592 1 96.59 117 LYS B CA 1
ATOM 3453 C C . LYS B 1 117 ? -19.9 32.798 10.42 1 96.59 117 LYS B C 1
ATOM 3455 O O . LYS B 1 117 ? -20.833 33.194 11.122 1 96.59 117 LYS B O 1
ATOM 3460 N N . HIS B 1 118 ? -19.541 31.593 10.393 1 95.91 118 HIS B N 1
ATOM 3461 C CA . HIS B 1 118 ? -20.37 30.564 11.009 1 95.91 118 HIS B CA 1
ATOM 3462 C C . HIS B 1 118 ? -19.7 29.988 12.252 1 95.91 118 HIS B C 1
ATOM 3464 O O . HIS B 1 118 ? -20.2 29.027 12.843 1 95.91 118 HIS B O 1
ATOM 3470 N N . LYS B 1 119 ? -18.505 30.505 12.622 1 93.75 119 LYS B N 1
ATOM 3471 C CA . LYS B 1 119 ? -17.75 30.07 13.793 1 93.75 119 LYS B CA 1
ATOM 3472 C C . LYS B 1 119 ? -17.449 28.575 13.73 1 93.75 119 LYS B C 1
ATOM 3474 O O . LYS B 1 119 ? -17.692 27.846 14.694 1 93.75 119 LYS B O 1
ATOM 3479 N N . LEU B 1 120 ? -16.989 28.197 12.603 1 95.62 120 LEU B N 1
ATOM 3480 C CA . LEU B 1 120 ? -16.646 26.793 12.408 1 95.62 120 LEU B CA 1
ATOM 3481 C C . LEU B 1 120 ? -15.36 26.44 13.146 1 95.62 120 LEU B C 1
ATOM 3483 O O . LEU B 1 120 ? -14.405 27.22 13.147 1 95.62 120 LEU B O 1
ATOM 3487 N N . HIS B 1 121 ? -15.349 25.308 13.841 1 95.73 121 HIS B N 1
ATOM 3488 C CA . HIS B 1 121 ? -14.129 24.685 14.34 1 95.73 121 HIS B CA 1
ATOM 3489 C C . HIS B 1 121 ? -13.597 23.649 13.356 1 95.73 121 HIS B C 1
ATOM 3491 O O . HIS B 1 121 ? -14.063 22.507 13.338 1 95.73 121 HIS B O 1
ATOM 3497 N N . ILE B 1 122 ? -12.545 23.999 12.628 1 96.09 122 ILE B N 1
ATOM 3498 C CA . ILE B 1 122 ? -12.047 23.156 11.546 1 96.09 122 ILE B CA 1
ATOM 3499 C C . ILE B 1 122 ? -10.673 22.601 11.915 1 96.09 122 ILE B C 1
ATOM 3501 O O . ILE B 1 122 ? -9.763 23.358 12.26 1 96.09 122 ILE B O 1
ATOM 3505 N N . GLU B 1 123 ? -10.598 21.354 11.928 1 95.72 123 GLU B N 1
ATOM 3506 C CA . GLU B 1 123 ? -9.317 20.66 12.02 1 95.72 123 GLU B CA 1
ATOM 3507 C C . GLU B 1 123 ? -8.932 20.032 10.684 1 95.72 123 GLU B C 1
ATOM 3509 O O . GLU B 1 123 ? -9.739 19.338 10.063 1 95.72 123 GLU B O 1
ATOM 3514 N N . VAL B 1 124 ? -7.737 20.309 10.218 1 95.79 124 VAL B N 1
ATOM 3515 C CA . VAL B 1 124 ? -7.263 19.785 8.941 1 95.79 124 VAL B CA 1
ATOM 3516 C C . VAL B 1 124 ? -6.37 18.57 9.181 1 95.79 124 VAL B C 1
ATOM 3518 O O . VAL B 1 124 ? -5.426 18.632 9.971 1 95.79 124 VAL B O 1
ATOM 3521 N N . VAL B 1 125 ? -6.639 17.515 8.482 1 95.64 125 VAL B N 1
ATOM 3522 C CA . VAL B 1 125 ? -5.966 16.24 8.704 1 95.64 125 VAL B CA 1
ATOM 3523 C C . VAL B 1 125 ? -4.485 16.369 8.353 1 95.64 125 VAL B C 1
ATOM 3525 O O . VAL B 1 125 ? -4.13 16.547 7.186 1 95.64 125 VAL B O 1
ATOM 3528 N N . GLU B 1 126 ? -3.633 16.181 9.368 1 95.09 126 GLU B N 1
ATOM 3529 C CA . GLU B 1 126 ? -2.178 16.182 9.249 1 95.09 126 GLU B CA 1
ATOM 3530 C C . GLU B 1 126 ? -1.551 15.111 10.138 1 95.09 126 GLU B C 1
ATOM 3532 O O . GLU B 1 126 ? -0.917 15.428 11.147 1 95.09 126 GLU B O 1
ATOM 3537 N N . PRO B 1 127 ? -1.644 13.896 9.635 1 94.85 127 PRO B N 1
ATOM 3538 C CA . PRO B 1 127 ? -1.263 12.792 10.519 1 94.85 127 PRO B CA 1
ATOM 3539 C C . PRO B 1 127 ? 0.214 12.827 10.904 1 94.85 127 PRO B C 1
ATOM 3541 O O . PRO B 1 127 ? 0.577 12.428 12.013 1 94.85 127 PRO B O 1
ATOM 3544 N N . TRP B 1 128 ? 1.122 13.292 10.068 1 96.28 128 TRP B N 1
ATOM 3545 C CA . TRP B 1 128 ? 2.552 13.266 10.359 1 96.28 128 TRP B CA 1
ATOM 3546 C C . TRP B 1 128 ? 2.88 14.154 11.555 1 96.28 128 TRP B C 1
ATOM 3548 O O . TRP B 1 128 ? 3.923 13.987 12.191 1 96.28 128 TRP B O 1
ATOM 3558 N N . LEU B 1 129 ? 2.019 15.119 11.828 1 95.82 129 LEU B N 1
ATOM 3559 C CA . LEU B 1 129 ? 2.284 16.038 12.929 1 95.82 129 LEU B CA 1
ATOM 3560 C C . LEU B 1 129 ? 2.084 15.347 14.274 1 95.82 129 LEU B C 1
ATOM 3562 O O . LEU B 1 129 ? 2.54 15.844 15.306 1 95.82 129 LEU B O 1
ATOM 3566 N N . THR B 1 130 ? 1.397 14.219 14.292 1 95.36 130 THR B N 1
ATOM 3567 C CA . THR B 1 130 ? 1.19 13.462 15.521 1 95.36 130 THR B CA 1
ATOM 3568 C C . THR B 1 130 ? 1.993 12.165 15.499 1 95.36 130 THR B C 1
ATOM 3570 O O . THR B 1 130 ? 1.786 11.286 16.338 1 95.36 130 THR B O 1
ATOM 3573 N N . SER B 1 131 ? 2.788 12.003 14.539 1 97.22 131 SER B N 1
ATOM 3574 C CA . SER B 1 131 ? 3.644 10.83 14.398 1 97.22 131 SER B CA 1
ATOM 3575 C C . SER B 1 131 ? 4.68 10.765 15.515 1 97.22 131 SER B C 1
ATOM 3577 O O . SER B 1 131 ? 5.255 11.786 15.896 1 97.22 131 SER B O 1
ATOM 3579 N N . THR B 1 132 ? 4.931 9.568 16.033 1 97.36 132 THR B N 1
ATOM 3580 C CA . THR B 1 132 ? 6 9.352 17.002 1 97.36 132 THR B CA 1
ATOM 3581 C C . THR B 1 132 ? 7.351 9.747 16.414 1 97.36 132 THR B C 1
ATOM 3583 O O . THR B 1 132 ? 8.206 10.29 17.117 1 97.36 132 THR B O 1
ATOM 3586 N N . LEU B 1 133 ? 7.525 9.46 15.166 1 98.32 133 LEU B N 1
ATOM 3587 C CA . LEU B 1 133 ? 8.761 9.844 14.493 1 98.32 133 LEU B CA 1
ATOM 3588 C C . LEU B 1 133 ? 8.948 11.357 14.522 1 98.32 133 LEU B C 1
ATOM 3590 O O . LEU B 1 133 ? 10.034 11.847 14.842 1 98.32 133 LEU B O 1
ATOM 3594 N N . THR B 1 134 ? 7.896 12.084 14.15 1 98.59 134 THR B N 1
ATOM 3595 C CA . THR B 1 134 ? 7.968 13.541 14.166 1 98.59 134 THR B CA 1
ATOM 3596 C C . THR B 1 134 ? 8.302 14.051 15.565 1 98.59 134 THR B C 1
ATOM 3598 O O . THR B 1 134 ? 9.128 14.952 15.723 1 98.59 134 THR B O 1
ATOM 3601 N N . TRP B 1 135 ? 7.71 13.492 16.561 1 98.02 135 TRP B N 1
ATOM 3602 C CA . TRP B 1 135 ? 7.994 13.882 17.937 1 98.02 135 TRP B CA 1
ATOM 3603 C C . TRP B 1 135 ? 9.464 13.659 18.274 1 98.02 135 TRP B C 1
ATOM 3605 O O . TRP B 1 135 ? 10.101 14.513 18.896 1 98.02 135 TRP B O 1
ATOM 3615 N N . ARG B 1 136 ? 9.972 12.508 17.899 1 98.02 136 ARG B N 1
ATOM 3616 C CA . ARG B 1 136 ? 11.376 12.21 18.162 1 98.02 136 ARG B CA 1
ATOM 3617 C C . ARG B 1 136 ? 12.288 13.217 17.468 1 98.02 136 ARG B C 1
ATOM 3619 O O . ARG B 1 136 ? 13.311 13.621 18.023 1 98.02 136 ARG B O 1
ATOM 3626 N N . LEU B 1 137 ? 11.938 13.575 16.28 1 98.47 137 LEU B N 1
ATOM 3627 C CA . LEU B 1 137 ? 12.734 14.543 15.534 1 98.47 137 LEU B CA 1
ATOM 3628 C C . LEU B 1 137 ? 12.67 15.919 16.188 1 98.47 137 LEU B C 1
ATOM 3630 O O . LEU B 1 137 ? 13.684 16.615 16.281 1 98.47 137 LEU B O 1
ATOM 3634 N N . VAL B 1 138 ? 11.484 16.34 16.606 1 98.17 138 VAL B N 1
ATOM 3635 C CA . VAL B 1 138 ? 11.33 17.612 17.304 1 98.17 138 VAL B CA 1
ATOM 3636 C C . VAL B 1 138 ? 12.201 17.622 18.558 1 98.17 138 VAL B C 1
ATOM 3638 O O . VAL B 1 138 ? 12.896 18.604 18.832 1 98.17 138 VAL B O 1
ATOM 3641 N N . GLU B 1 139 ? 12.142 16.52 19.302 1 97.51 139 GLU B N 1
ATOM 3642 C CA . GLU B 1 139 ? 12.956 16.405 20.508 1 97.51 139 GLU B CA 1
ATOM 3643 C C . GLU B 1 139 ? 14.444 16.504 20.182 1 97.51 139 GLU B C 1
ATOM 3645 O O . GLU B 1 139 ? 15.207 17.13 20.921 1 97.51 139 GLU B O 1
ATOM 3650 N N . LEU B 1 140 ? 14.805 15.876 19.137 1 96.99 140 LEU B N 1
ATOM 3651 C CA . LEU B 1 140 ? 16.201 15.904 18.717 1 96.99 140 LEU B CA 1
ATOM 3652 C C . LEU B 1 140 ? 16.634 17.323 18.363 1 96.99 140 LEU B C 1
ATOM 3654 O O . LEU B 1 140 ? 17.734 17.749 18.723 1 96.99 140 LEU B O 1
ATOM 3658 N N . ILE B 1 141 ? 15.823 18.053 17.687 1 97.05 141 ILE B N 1
ATOM 3659 C CA . ILE B 1 141 ? 16.115 19.414 17.25 1 97.05 141 ILE B CA 1
ATOM 3660 C C . ILE B 1 141 ? 16.147 20.348 18.457 1 97.05 141 ILE B C 1
ATOM 3662 O O . ILE B 1 141 ? 17.067 21.156 18.601 1 97.05 141 ILE B O 1
ATOM 3666 N N . ARG B 1 142 ? 15.231 20.195 19.36 1 95.79 142 ARG B N 1
ATOM 3667 C CA . ARG B 1 142 ? 15.125 21.063 20.528 1 95.79 142 ARG B CA 1
ATOM 3668 C C . ARG B 1 142 ? 16.203 20.733 21.555 1 95.79 142 ARG B C 1
ATOM 3670 O O . ARG B 1 142 ? 16.698 21.623 22.251 1 95.79 142 ARG B O 1
ATOM 3677 N N . GLY B 1 143 ? 16.503 19.453 21.652 1 94.73 143 GLY B N 1
ATOM 3678 C CA . GLY B 1 143 ? 17.447 19.001 22.662 1 94.73 143 GLY B CA 1
ATOM 3679 C C . GLY B 1 143 ? 18.882 19.383 22.35 1 94.73 143 GLY B C 1
ATOM 3680 O O . GLY B 1 143 ? 19.738 19.376 23.237 1 94.73 143 GLY B O 1
ATOM 3681 N N . GLY B 1 144 ? 19.242 19.571 21.112 1 92.96 144 GLY B N 1
ATOM 3682 C CA . GLY B 1 144 ? 20.552 20.079 20.737 1 92.96 144 GLY B CA 1
ATOM 3683 C C . GLY B 1 144 ? 21.626 19.007 20.724 1 92.96 144 GLY B C 1
ATOM 3684 O O . GLY B 1 144 ? 22.814 19.314 20.606 1 92.96 144 GLY B O 1
ATOM 3685 N N . ARG B 1 145 ? 21.181 17.775 20.935 1 92 145 ARG B N 1
ATOM 3686 C CA . ARG B 1 145 ? 22.11 16.653 21.011 1 92 145 ARG B CA 1
ATOM 3687 C C . ARG B 1 145 ? 23.104 16.685 19.855 1 92 145 ARG B C 1
ATOM 3689 O O . ARG B 1 145 ? 24.292 16.414 20.043 1 92 145 ARG B O 1
ATOM 3696 N N . PHE B 1 146 ? 22.667 17.021 18.67 1 96.25 146 PHE B N 1
ATOM 3697 C CA . PHE B 1 146 ? 23.505 16.982 17.477 1 96.25 146 PHE B CA 1
ATOM 3698 C C . PHE B 1 146 ? 23.84 18.391 17.004 1 96.25 146 PHE B C 1
ATOM 3700 O O . PHE B 1 146 ? 24.331 18.577 15.889 1 96.25 146 PHE B O 1
ATOM 3707 N N . GLY B 1 147 ? 23.531 19.45 17.833 1 95.97 147 GLY B N 1
ATOM 3708 C CA . GLY B 1 147 ? 23.695 20.826 17.393 1 95.97 147 GLY B CA 1
ATOM 3709 C C . GLY B 1 147 ? 22.54 21.323 16.545 1 95.97 147 GLY B C 1
ATOM 3710 O O . GLY B 1 147 ? 21.478 20.699 16.505 1 95.97 147 GLY B O 1
ATOM 3711 N N . ALA B 1 148 ? 22.783 22.42 15.874 1 96.3 148 ALA B N 1
ATOM 3712 C CA . ALA B 1 148 ? 21.724 23.071 15.108 1 96.3 148 ALA B CA 1
ATOM 3713 C C . ALA B 1 148 ? 21.434 22.31 13.817 1 96.3 148 ALA B C 1
ATOM 3715 O O . ALA B 1 148 ? 22.353 21.816 13.16 1 96.3 148 ALA B O 1
ATOM 3716 N N . PRO B 1 149 ? 20.14 22.16 13.524 1 97.92 149 PRO B N 1
ATOM 3717 C CA . PRO B 1 149 ? 19.829 21.59 12.211 1 97.92 149 PRO B CA 1
ATOM 3718 C C . PRO B 1 149 ? 20.256 22.496 11.059 1 97.92 149 PRO B C 1
ATOM 3720 O O . PRO B 1 149 ? 20.15 23.721 11.16 1 97.92 149 PRO B O 1
ATOM 3723 N N . LYS B 1 150 ? 20.741 21.893 9.991 1 97.99 150 LYS B N 1
ATOM 3724 C CA . LYS B 1 150 ? 21.22 22.644 8.834 1 97.99 150 LYS B CA 1
ATOM 3725 C C . LYS B 1 150 ? 20.277 22.482 7.645 1 97.99 150 LYS B C 1
ATOM 3727 O O . LYS B 1 150 ? 20 23.447 6.93 1 97.99 150 LYS B O 1
ATOM 3732 N N . SER B 1 151 ? 19.842 21.315 7.448 1 98.74 151 SER B N 1
ATOM 3733 C CA . SER B 1 151 ? 18.979 21.061 6.298 1 98.74 151 SER B CA 1
ATOM 3734 C C . SER B 1 151 ? 18.013 19.914 6.576 1 98.74 151 SER B C 1
ATOM 3736 O O . SER B 1 151 ? 18.284 19.057 7.419 1 98.74 151 SER B O 1
ATOM 3738 N N . ILE B 1 152 ? 16.922 19.938 5.919 1 98.87 152 ILE B N 1
ATOM 3739 C CA . ILE B 1 152 ? 15.897 18.9 5.966 1 98.87 152 ILE B CA 1
ATOM 3740 C C . ILE B 1 152 ? 15.537 18.466 4.547 1 98.87 152 ILE B C 1
ATOM 3742 O O . ILE B 1 152 ? 15.241 19.303 3.691 1 98.87 152 ILE B O 1
ATOM 3746 N N . ASP B 1 153 ? 15.668 17.211 4.265 1 98.9 153 ASP B N 1
ATOM 3747 C CA . ASP B 1 153 ? 15.265 16.621 2.992 1 98.9 153 ASP B CA 1
ATOM 3748 C C . ASP B 1 153 ? 14.088 15.665 3.178 1 98.9 153 ASP B C 1
ATOM 3750 O O . ASP B 1 153 ? 14.169 14.718 3.962 1 98.9 153 ASP B O 1
ATOM 3754 N N . ILE B 1 154 ? 13.006 15.961 2.503 1 98.9 154 ILE B N 1
ATOM 3755 C CA . ILE B 1 154 ? 11.806 15.137 2.607 1 98.9 154 ILE B CA 1
ATOM 3756 C C . ILE B 1 154 ? 11.49 14.513 1.249 1 98.9 154 ILE B C 1
ATOM 3758 O O . ILE B 1 154 ? 11.372 15.221 0.246 1 98.9 154 ILE B O 1
ATOM 3762 N N . VAL B 1 155 ? 11.379 13.218 1.224 1 98.8 155 VAL B N 1
ATOM 3763 C CA . VAL B 1 155 ? 11.088 12.468 0.006 1 98.8 155 VAL B CA 1
ATOM 3764 C C . VAL B 1 155 ? 9.794 11.678 0.183 1 98.8 155 VAL B C 1
ATOM 3766 O O . VAL B 1 155 ? 9.623 10.967 1.176 1 98.8 155 VAL B O 1
ATOM 3769 N N . GLN B 1 156 ? 8.873 11.824 -0.746 1 98.14 156 GLN B N 1
ATOM 3770 C CA . GLN B 1 156 ? 7.614 11.086 -0.78 1 98.14 156 GLN B CA 1
ATOM 3771 C C . GLN B 1 156 ? 7.354 10.507 -2.168 1 98.14 156 GLN B C 1
ATOM 3773 O O . GLN B 1 156 ? 6.614 11.093 -2.962 1 98.14 156 GLN B O 1
ATOM 3778 N N . ASN B 1 157 ? 7.842 9.326 -2.405 1 97.66 157 ASN B N 1
ATOM 3779 C CA . ASN B 1 157 ? 7.763 8.708 -3.725 1 97.66 157 ASN B CA 1
ATOM 3780 C C . ASN B 1 157 ? 6.777 7.544 -3.741 1 97.66 157 ASN B C 1
ATOM 3782 O O . ASN B 1 157 ? 6.702 6.775 -2.78 1 97.66 157 ASN B O 1
ATOM 3786 N N . LYS B 1 158 ? 6.093 7.46 -4.782 1 96.42 158 LYS B N 1
ATOM 3787 C CA . LYS B 1 158 ? 5.246 6.302 -5.057 1 96.42 158 LYS B CA 1
ATOM 3788 C C . LYS B 1 158 ? 4.776 6.297 -6.509 1 96.42 158 LYS B C 1
ATOM 3790 O O . LYS B 1 158 ? 4.679 7.352 -7.139 1 96.42 158 LYS B O 1
ATOM 3795 N N . PRO B 1 159 ? 4.423 5.097 -7.041 1 94.51 159 PRO B N 1
ATOM 3796 C CA . PRO B 1 159 ? 3.725 5.096 -8.329 1 94.51 159 PRO B CA 1
ATOM 3797 C C . PRO B 1 159 ? 2.259 5.506 -8.205 1 94.51 159 PRO B C 1
ATOM 3799 O O . PRO B 1 159 ? 1.564 5.06 -7.288 1 94.51 159 PRO B O 1
ATOM 3802 N N . ARG B 1 160 ? 1.843 6.328 -9.03 1 93.43 160 ARG B N 1
ATOM 3803 C CA . ARG B 1 160 ? 0.454 6.775 -9.03 1 93.43 160 ARG B CA 1
ATOM 3804 C C . ARG B 1 160 ? -0.062 6.957 -10.453 1 93.43 160 ARG B C 1
ATOM 3806 O O . ARG B 1 160 ? -0.692 7.969 -10.766 1 93.43 160 ARG B O 1
ATOM 3813 N N . PHE B 1 161 ? 0.124 6.055 -11.307 1 92.83 161 PHE B N 1
ATOM 3814 C CA . PHE B 1 161 ? -0.209 6.141 -12.724 1 92.83 161 PHE B CA 1
ATOM 3815 C C . PHE B 1 161 ? -1.72 6.117 -12.927 1 92.83 161 PHE B C 1
ATOM 3817 O O . PHE B 1 161 ? -2.286 7.037 -13.522 1 92.83 161 PHE B O 1
ATOM 3824 N N . ARG B 1 162 ? -2.334 5.097 -12.366 1 87.74 162 ARG B N 1
ATOM 3825 C CA . ARG B 1 162 ? -3.761 4.888 -12.586 1 87.74 162 ARG B CA 1
ATOM 3826 C C . ARG B 1 162 ? -4.573 6.073 -12.073 1 87.74 162 ARG B C 1
ATOM 3828 O O . ARG B 1 162 ? -5.383 6.642 -12.808 1 87.74 162 ARG B O 1
ATOM 3835 N N . ARG B 1 163 ? -4.384 6.448 -10.892 1 84.87 163 ARG B N 1
ATOM 3836 C CA . ARG B 1 163 ? -5.167 7.513 -10.273 1 84.87 163 ARG B CA 1
ATOM 3837 C C . ARG B 1 163 ? -4.906 8.852 -10.955 1 84.87 163 ARG B C 1
ATOM 3839 O O . ARG B 1 163 ? -5.816 9.673 -11.089 1 84.87 163 ARG B O 1
ATOM 3846 N N . SER B 1 164 ? -3.673 9.046 -11.333 1 86.72 164 SER B N 1
ATOM 3847 C CA . SER B 1 164 ? -3.313 10.308 -11.971 1 86.72 164 SER B CA 1
ATOM 3848 C C . SER B 1 164 ? -3.955 10.434 -13.349 1 86.72 164 SER B C 1
ATOM 3850 O O . SER B 1 164 ? -4.301 11.535 -13.78 1 86.72 164 SER B O 1
ATOM 3852 N N . LEU B 1 165 ? -4.128 9.309 -13.983 1 83.5 165 LEU B N 1
ATOM 3853 C CA . LEU B 1 165 ? -4.645 9.349 -15.346 1 83.5 165 LEU B CA 1
ATOM 3854 C C . LEU B 1 165 ? -6.168 9.278 -15.353 1 83.5 165 LEU B C 1
ATOM 3856 O O . LEU B 1 165 ? -6.814 9.795 -16.267 1 83.5 165 LEU B O 1
ATOM 3860 N N . MET B 1 166 ? -6.825 8.591 -14.447 1 75.11 166 MET B N 1
ATOM 3861 C CA . MET B 1 166 ? -8.261 8.332 -14.5 1 75.11 166 MET B CA 1
ATOM 3862 C C . MET B 1 166 ? -9.028 9.354 -13.668 1 75.11 166 MET B C 1
ATOM 3864 O O . MET B 1 166 ? -10.202 9.62 -13.932 1 75.11 166 MET B O 1
ATOM 3868 N N . ALA B 1 167 ? -8.621 9.727 -12.546 1 63.56 167 ALA B N 1
ATOM 3869 C CA . ALA B 1 167 ? -9.47 10.479 -11.625 1 63.56 167 ALA B CA 1
ATOM 3870 C C . ALA B 1 167 ? -8.918 11.883 -11.393 1 63.56 167 ALA B C 1
ATOM 3872 O O . ALA B 1 167 ? -7.89 12.051 -10.733 1 63.56 167 ALA B O 1
ATOM 3873 N N . PRO B 1 168 ? -9.657 12.765 -12.049 1 62.24 168 PRO B N 1
ATOM 3874 C CA . PRO B 1 168 ? -9.218 14.148 -11.851 1 62.24 168 PRO B CA 1
ATOM 3875 C C . PRO B 1 168 ? -9.472 14.651 -10.432 1 62.24 168 PRO B C 1
ATOM 3877 O O . PRO B 1 168 ? -10.625 14.758 -10.008 1 62.24 168 PRO B O 1
ATOM 3880 N N . GLY B 1 169 ? -8.682 14.188 -9.351 1 63.78 169 GLY B N 1
ATOM 3881 C CA . GLY B 1 169 ? -8.931 14.757 -8.036 1 63.78 169 GLY B CA 1
ATOM 3882 C C . GLY B 1 169 ? -7.85 15.723 -7.589 1 63.78 169 GLY B C 1
ATOM 3883 O O . GLY B 1 169 ? -8.103 16.61 -6.771 1 63.78 169 GLY B O 1
ATOM 3884 N N . HIS B 1 170 ? -6.734 15.487 -8.102 1 75.98 170 HIS B N 1
ATOM 3885 C CA . HIS B 1 170 ? -5.646 16.416 -7.816 1 75.98 170 HIS B CA 1
ATOM 3886 C C . HIS B 1 170 ? -5.106 17.044 -9.097 1 75.98 170 HIS B C 1
ATOM 3888 O O . HIS B 1 170 ? -4.633 16.336 -9.989 1 75.98 170 HIS B O 1
ATOM 3894 N N . PRO B 1 171 ? -5.121 18.343 -9.131 1 78.91 171 PRO B N 1
ATOM 3895 C CA . PRO B 1 171 ? -4.735 19.012 -10.376 1 78.91 171 PRO B CA 1
ATOM 3896 C C . PRO B 1 171 ? -3.251 18.851 -10.697 1 78.91 171 PRO B C 1
ATOM 3898 O O . PRO B 1 171 ? -2.867 18.834 -11.87 1 78.91 171 PRO B O 1
ATOM 3901 N N . THR B 1 172 ? -2.446 18.795 -9.67 1 89.39 172 THR B N 1
ATOM 3902 C CA . THR B 1 172 ? -1.01 18.676 -9.896 1 89.39 172 THR B CA 1
ATOM 3903 C C . THR B 1 172 ? -0.364 17.799 -8.827 1 89.39 172 THR B C 1
ATOM 3905 O O . THR B 1 172 ? -0.985 17.498 -7.806 1 89.39 172 THR B O 1
ATOM 3908 N N . ALA B 1 173 ? 0.88 17.446 -9.1 1 93.92 173 ALA B N 1
ATOM 3909 C CA . ALA B 1 173 ? 1.647 16.653 -8.142 1 93.92 173 ALA B CA 1
ATOM 3910 C C . ALA B 1 173 ? 1.844 17.414 -6.834 1 93.92 173 ALA B C 1
ATOM 3912 O O . ALA B 1 173 ? 2.052 16.808 -5.781 1 93.92 173 ALA B O 1
ATOM 3913 N N . PHE B 1 174 ? 1.71 18.745 -6.802 1 94.26 174 PHE B N 1
ATOM 3914 C CA . PHE B 1 174 ? 1.854 19.575 -5.612 1 94.26 174 PHE B CA 1
ATOM 3915 C C . PHE B 1 174 ? 0.721 19.312 -4.628 1 94.26 174 PHE B C 1
ATOM 3917 O O . PHE B 1 174 ? 0.844 19.608 -3.438 1 94.26 174 PHE B O 1
ATOM 3924 N N . ASP B 1 175 ? -0.32 18.695 -5.107 1 90.46 175 ASP B N 1
ATOM 3925 C CA . ASP B 1 175 ? -1.529 18.548 -4.302 1 90.46 175 ASP B CA 1
ATOM 3926 C C . ASP B 1 175 ? -1.644 17.134 -3.738 1 90.46 175 ASP B C 1
ATOM 3928 O O . ASP B 1 175 ? -2.603 16.819 -3.029 1 90.46 175 ASP B O 1
ATOM 3932 N N . VAL B 1 176 ? -0.68 16.321 -4.03 1 91.4 176 VAL B N 1
ATOM 3933 C CA . VAL B 1 176 ? -0.828 14.912 -3.677 1 91.4 176 VAL B CA 1
ATOM 3934 C C . VAL B 1 176 ? -0.108 14.631 -2.36 1 91.4 176 VAL B C 1
ATOM 3936 O O . VAL B 1 176 ? -0.747 14.486 -1.315 1 91.4 176 VAL B O 1
ATOM 3939 N N . GLU B 1 177 ? 1.225 14.678 -2.37 1 94.26 177 GLU B N 1
ATOM 3940 C CA . GLU B 1 177 ? 1.983 14.293 -1.184 1 94.26 177 GLU B CA 1
ATOM 3941 C C . GLU B 1 177 ? 2.617 15.51 -0.515 1 94.26 177 GLU B C 1
ATOM 3943 O O . GLU B 1 177 ? 2.847 15.51 0.696 1 94.26 177 GLU B O 1
ATOM 3948 N N . LEU B 1 178 ? 2.851 16.583 -1.212 1 96.26 178 LEU B N 1
ATOM 3949 C CA . LEU B 1 178 ? 3.671 17.7 -0.757 1 96.26 178 LEU B CA 1
ATOM 3950 C C . LEU B 1 178 ? 3.027 18.396 0.438 1 96.26 178 LEU B C 1
ATOM 3952 O O . LEU B 1 178 ? 3.727 18.896 1.321 1 96.26 178 LEU B O 1
ATOM 3956 N N . PRO B 1 179 ? 1.722 18.457 0.504 1 95.68 179 PRO B N 1
ATOM 3957 C CA . PRO B 1 179 ? 1.153 19.081 1.701 1 95.68 179 PRO B CA 1
ATOM 3958 C C . PRO B 1 179 ? 1.676 18.461 2.995 1 95.68 179 PRO B C 1
ATOM 3960 O O . PRO B 1 179 ? 1.957 19.178 3.958 1 95.68 179 PRO B O 1
ATOM 3963 N N . HIS B 1 180 ? 1.863 17.142 3.056 1 96.34 180 HIS B N 1
ATOM 3964 C CA . HIS B 1 180 ? 2.421 16.488 4.234 1 96.34 180 HIS B CA 1
ATOM 3965 C C . HIS B 1 180 ? 3.853 16.943 4.491 1 96.34 180 HIS B C 1
ATOM 3967 O O . HIS B 1 180 ? 4.239 17.173 5.639 1 96.34 180 HIS B O 1
ATOM 3973 N N . GLY B 1 181 ? 4.571 17.037 3.431 1 98.11 181 GLY B N 1
ATOM 3974 C CA . GLY B 1 181 ? 5.962 17.442 3.555 1 98.11 181 GLY B CA 1
ATOM 3975 C C . GLY B 1 181 ? 6.127 18.873 4.031 1 98.11 181 GLY B C 1
ATOM 3976 O O . GLY B 1 181 ? 6.975 19.156 4.881 1 98.11 181 GLY B O 1
ATOM 3977 N N . VAL B 1 182 ? 5.353 19.747 3.443 1 98.26 182 VAL B N 1
ATOM 3978 C CA . VAL B 1 182 ? 5.425 21.152 3.83 1 98.26 182 VAL B CA 1
ATOM 3979 C C . VAL B 1 182 ? 5.032 21.305 5.298 1 98.26 182 VAL B C 1
ATOM 3981 O O . VAL B 1 182 ? 5.702 22.01 6.056 1 98.26 182 VAL B O 1
ATOM 3984 N N . ALA B 1 183 ? 3.985 20.628 5.674 1 97.89 183 ALA B N 1
ATOM 3985 C CA . ALA B 1 183 ? 3.558 20.675 7.07 1 97.89 183 ALA B CA 1
ATOM 3986 C C . ALA B 1 183 ? 4.66 20.169 7.997 1 97.89 183 ALA B C 1
ATOM 3988 O O . ALA B 1 183 ? 4.932 20.776 9.036 1 97.89 183 ALA B O 1
ATOM 3989 N N . LEU B 1 184 ? 5.249 19.083 7.638 1 98.54 184 LEU B N 1
ATOM 3990 C CA . LEU B 1 184 ? 6.327 18.521 8.444 1 98.54 184 LEU B CA 1
ATOM 3991 C C . LEU B 1 184 ? 7.487 19.504 8.56 1 98.54 184 LEU B C 1
ATOM 3993 O O . LEU B 1 184 ? 8.026 19.709 9.65 1 98.54 184 LEU B O 1
ATOM 3997 N N . ALA B 1 185 ? 7.864 20.095 7.466 1 98.7 185 ALA B N 1
ATOM 3998 C CA . ALA B 1 185 ? 8.96 21.061 7.451 1 98.7 185 ALA B CA 1
ATOM 3999 C C . ALA B 1 185 ? 8.675 22.23 8.389 1 98.7 185 ALA B C 1
ATOM 4001 O O . ALA B 1 185 ? 9.544 22.642 9.161 1 98.7 185 ALA B O 1
ATOM 4002 N N . LEU B 1 186 ? 7.489 22.747 8.294 1 98.21 186 LEU B N 1
ATOM 4003 C CA . LEU B 1 186 ? 7.107 23.872 9.14 1 98.21 186 LEU B CA 1
ATOM 4004 C C . LEU B 1 186 ? 7.108 23.47 10.611 1 98.21 186 LEU B C 1
ATOM 4006 O O . LEU B 1 186 ? 7.473 24.268 11.477 1 98.21 186 LEU B O 1
ATOM 4010 N N . ARG B 1 187 ? 6.683 22.29 10.897 1 97.84 187 ARG B N 1
ATOM 4011 C CA . ARG B 1 187 ? 6.688 21.795 12.27 1 97.84 187 ARG B CA 1
ATOM 4012 C C . ARG B 1 187 ? 8.11 21.684 12.807 1 97.84 187 ARG B C 1
ATOM 4014 O O . ARG B 1 187 ? 8.368 22.007 13.969 1 97.84 187 ARG B O 1
ATOM 4021 N N . LEU B 1 188 ? 9.01 21.241 11.993 1 98.3 188 LEU B N 1
ATOM 4022 C CA . LEU B 1 188 ? 10.368 20.946 12.436 1 98.3 188 LEU B CA 1
ATOM 4023 C C . LEU B 1 188 ? 11.213 22.215 12.48 1 98.3 188 LEU B C 1
ATOM 4025 O O . LEU B 1 188 ? 12.049 22.379 13.37 1 98.3 188 LEU B O 1
ATOM 4029 N N . ALA B 1 189 ? 10.97 23.165 11.478 1 98.13 189 ALA B N 1
ATOM 4030 C CA . ALA B 1 189 ? 11.943 24.244 11.325 1 98.13 189 ALA B CA 1
ATOM 4031 C C . ALA B 1 189 ? 11.261 25.608 11.374 1 98.13 189 ALA B C 1
ATOM 4033 O O . ALA B 1 189 ? 11.926 26.645 11.312 1 98.13 189 ALA B O 1
ATOM 4034 N N . GLY B 1 190 ? 9.918 25.625 11.397 1 96.99 190 GLY B N 1
ATOM 4035 C CA . GLY B 1 190 ? 9.211 26.886 11.56 1 96.99 190 GLY B CA 1
ATOM 4036 C C . GLY B 1 190 ? 8.86 27.547 10.24 1 96.99 190 GLY B C 1
ATOM 4037 O O . GLY B 1 190 ? 8.967 26.927 9.181 1 96.99 190 GLY B O 1
ATOM 4038 N N . ALA B 1 191 ? 8.479 28.811 10.278 1 97.36 191 ALA B N 1
ATOM 4039 C CA . ALA B 1 191 ? 7.998 29.588 9.139 1 97.36 191 ALA B CA 1
ATOM 4040 C C . ALA B 1 191 ? 9.053 29.656 8.038 1 97.36 191 ALA B C 1
ATOM 4042 O O . ALA B 1 191 ? 10.253 29.68 8.32 1 97.36 191 ALA B O 1
ATOM 4043 N N . ALA B 1 192 ? 8.531 29.712 6.79 1 98.5 192 ALA B N 1
ATOM 4044 C CA . ALA B 1 192 ? 9.452 29.641 5.658 1 98.5 192 ALA B CA 1
ATOM 4045 C C . ALA B 1 192 ? 8.894 30.387 4.45 1 98.5 192 ALA B C 1
ATOM 4047 O O . ALA B 1 192 ? 7.731 30.798 4.449 1 98.5 192 ALA B O 1
ATOM 4048 N N . ARG B 1 193 ? 9.754 30.572 3.453 1 98.47 193 ARG B N 1
ATOM 4049 C CA . ARG B 1 193 ? 9.372 31.053 2.129 1 98.47 193 ARG B CA 1
ATOM 4050 C C . ARG B 1 193 ? 9.832 30.088 1.042 1 98.47 193 ARG B C 1
ATOM 4052 O O . ARG B 1 193 ? 10.827 29.38 1.212 1 98.47 193 ARG B O 1
ATOM 4059 N N . VAL B 1 194 ? 9.145 30.129 -0.07 1 98.62 194 VAL B N 1
ATOM 4060 C CA . VAL B 1 194 ? 9.491 29.26 -1.19 1 98.62 194 VAL B CA 1
ATOM 4061 C C . VAL B 1 194 ? 10.676 29.846 -1.954 1 98.62 194 VAL B C 1
ATOM 4063 O O . VAL B 1 194 ? 10.681 31.034 -2.287 1 98.62 194 VAL B O 1
ATOM 4066 N N . THR B 1 195 ? 11.668 29.005 -2.226 1 98.6 195 THR B N 1
ATOM 4067 C CA . THR B 1 195 ? 12.84 29.483 -2.951 1 98.6 195 THR B CA 1
ATOM 4068 C C . THR B 1 195 ? 12.807 29.012 -4.402 1 98.6 195 THR B C 1
ATOM 4070 O O . THR B 1 195 ? 13.324 29.691 -5.292 1 98.6 195 THR B O 1
ATOM 4073 N N . HIS B 1 196 ? 12.291 27.88 -4.678 1 97.94 196 HIS B N 1
ATOM 4074 C CA . HIS B 1 196 ? 12.132 27.343 -6.025 1 97.94 196 HIS B CA 1
ATOM 4075 C C . HIS B 1 196 ? 11.079 26.241 -6.058 1 97.94 196 HIS B C 1
ATOM 4077 O O . HIS B 1 196 ? 10.719 25.688 -5.016 1 97.94 196 HIS B O 1
ATOM 4083 N N . ALA B 1 197 ? 10.59 25.944 -7.216 1 98.35 197 ALA B N 1
ATOM 4084 C CA . ALA B 1 197 ? 9.606 24.888 -7.444 1 98.35 197 ALA B CA 1
ATOM 4085 C C . ALA B 1 197 ? 9.658 24.392 -8.886 1 98.35 197 ALA B C 1
ATOM 4087 O O . ALA B 1 197 ? 9.863 25.179 -9.813 1 98.35 197 ALA B O 1
ATOM 4088 N N . SER B 1 198 ? 9.541 23.126 -9.06 1 97.42 198 SER B N 1
ATOM 4089 C CA . SER B 1 198 ? 9.485 22.52 -10.386 1 97.42 198 SER B CA 1
ATOM 4090 C C . SER B 1 198 ? 8.574 21.297 -10.397 1 97.42 198 SER B C 1
ATOM 4092 O O . SER B 1 198 ? 8.328 20.69 -9.353 1 97.42 198 SER B O 1
ATOM 4094 N N . GLY B 1 199 ? 8.001 21.008 -11.528 1 96.05 199 GLY B N 1
ATOM 4095 C CA . GLY B 1 199 ? 7.143 19.852 -11.736 1 96.05 199 GLY B CA 1
ATOM 4096 C C . GLY B 1 199 ? 7.438 19.113 -13.027 1 96.05 199 GLY B C 1
ATOM 4097 O O . GLY B 1 199 ? 8.168 19.617 -13.883 1 96.05 199 GLY B O 1
ATOM 4098 N N . SER B 1 200 ? 7.036 17.933 -13.08 1 95.43 200 SER B N 1
ATOM 4099 C CA . SER B 1 200 ? 7.167 17.127 -14.289 1 95.43 200 SER B CA 1
ATOM 4100 C C . SER B 1 200 ? 5.831 16.51 -14.689 1 95.43 200 SER B C 1
ATOM 4102 O O . SER B 1 200 ? 4.911 16.424 -13.873 1 95.43 200 SER B O 1
ATOM 4104 N N . ASP B 1 201 ? 5.782 16.16 -15.968 1 93.85 201 ASP B N 1
ATOM 4105 C CA . ASP B 1 201 ? 4.578 15.518 -16.487 1 93.85 201 ASP B CA 1
ATOM 4106 C C . ASP B 1 201 ? 4.631 14.005 -16.282 1 93.85 201 ASP B C 1
ATOM 4108 O O . ASP B 1 201 ? 5.707 13.438 -16.082 1 93.85 201 ASP B O 1
ATOM 4112 N N . LEU B 1 202 ? 3.447 13.463 -16.219 1 93.56 202 LEU B N 1
ATOM 4113 C CA . LEU B 1 202 ? 3.291 12.012 -16.235 1 93.56 202 LEU B CA 1
ATOM 4114 C C . LEU B 1 202 ? 2.95 11.518 -17.636 1 93.56 202 LEU B C 1
ATOM 4116 O O . LEU B 1 202 ? 2.058 12.062 -18.291 1 93.56 202 LEU B O 1
ATOM 4120 N N . GLU B 1 203 ? 3.698 10.505 -18.104 1 88.58 203 GLU B N 1
ATOM 4121 C CA . GLU B 1 203 ? 3.416 9.927 -19.414 1 88.58 203 GLU B CA 1
ATOM 4122 C C . GLU B 1 203 ? 3.359 8.404 -19.345 1 88.58 203 GLU B C 1
ATOM 4124 O O . GLU B 1 203 ? 4.292 7.764 -18.855 1 88.58 203 GLU B O 1
ATOM 4129 N N . VAL B 1 204 ? 2.229 7.868 -19.743 1 88.83 204 VAL B N 1
ATOM 4130 C CA . VAL B 1 204 ? 2.066 6.421 -19.832 1 88.83 204 VAL B CA 1
ATOM 4131 C C . VAL B 1 204 ? 1.406 6.057 -21.16 1 88.83 204 VAL B C 1
ATOM 4133 O O . VAL B 1 204 ? 0.266 6.45 -21.422 1 88.83 204 VAL B O 1
ATOM 4136 N N . GLU B 1 205 ? 2.052 5.207 -21.916 1 83.5 205 GLU B N 1
ATOM 4137 C CA . GLU B 1 205 ? 1.519 4.69 -23.173 1 83.5 205 GLU B CA 1
ATOM 4138 C C . GLU B 1 205 ? 0.869 5.8 -23.994 1 83.5 205 GLU B C 1
ATOM 4140 O O . GLU B 1 205 ? -0.264 5.653 -24.459 1 83.5 205 GLU B O 1
ATOM 4145 N N . GLY B 1 206 ? 1.478 6.96 -24.056 1 82.63 206 GLY B N 1
ATOM 4146 C CA . GLY B 1 206 ? 1.003 8.056 -24.886 1 82.63 206 GLY B CA 1
ATOM 4147 C C . GLY B 1 206 ? 0.051 8.987 -24.158 1 82.63 206 GLY B C 1
ATOM 4148 O O . GLY B 1 206 ? -0.287 10.058 -24.665 1 82.63 206 GLY B O 1
ATOM 4149 N N . ASN B 1 207 ? -0.463 8.556 -23.004 1 87.84 207 ASN B N 1
ATOM 4150 C CA . ASN B 1 207 ? -1.298 9.436 -22.194 1 87.84 207 ASN B CA 1
ATOM 4151 C C . ASN B 1 207 ? -0.456 10.373 -21.333 1 87.84 207 ASN B C 1
ATOM 4153 O O . ASN B 1 207 ? 0.543 9.952 -20.746 1 87.84 207 ASN B O 1
ATOM 4157 N N . LEU B 1 208 ? -0.876 11.593 -21.388 1 87.73 208 LEU B N 1
ATOM 4158 C CA . LEU B 1 208 ? -0.112 12.614 -20.68 1 87.73 208 LEU B CA 1
ATOM 4159 C C . LEU B 1 208 ? -0.93 13.214 -19.541 1 87.73 208 LEU B C 1
ATOM 4161 O O . LEU B 1 208 ? -2.099 13.56 -19.727 1 87.73 208 LEU B O 1
ATOM 4165 N N . GLY B 1 209 ? -0.434 13.27 -18.364 1 89.71 209 GLY B N 1
ATOM 4166 C CA . GLY B 1 209 ? -0.924 14.046 -17.236 1 89.71 209 GLY B CA 1
ATOM 4167 C C . GLY B 1 209 ? -0.027 15.218 -16.883 1 89.71 209 GLY B C 1
ATOM 4168 O O . GLY B 1 209 ? 0.977 15.05 -16.187 1 89.71 209 GLY B O 1
ATOM 4169 N N . PRO B 1 210 ? -0.431 16.37 -17.37 1 88.79 210 PRO B N 1
ATOM 4170 C CA . PRO B 1 210 ? 0.434 17.528 -17.134 1 88.79 210 PRO B CA 1
ATOM 4171 C C . PRO B 1 210 ? 0.66 17.803 -15.649 1 88.79 210 PRO B C 1
ATOM 4173 O O . PRO B 1 210 ? -0.296 17.832 -14.87 1 88.79 210 PRO B O 1
ATOM 4176 N N . ARG B 1 211 ? 1.907 17.921 -15.304 1 91.49 211 ARG B N 1
ATOM 4177 C CA . ARG B 1 211 ? 2.354 18.305 -13.969 1 91.49 211 ARG B CA 1
ATOM 4178 C C . ARG B 1 211 ? 1.962 17.253 -12.937 1 91.49 211 ARG B C 1
ATOM 4180 O O . ARG B 1 211 ? 1.821 17.562 -11.752 1 91.49 211 ARG B O 1
ATOM 4187 N N . MET B 1 212 ? 1.789 16.008 -13.398 1 93.91 212 MET B N 1
ATOM 4188 C CA . MET B 1 212 ? 1.355 14.949 -12.492 1 93.91 212 MET B CA 1
ATOM 4189 C C . MET B 1 212 ? 2.459 13.915 -12.294 1 93.91 212 MET B C 1
ATOM 4191 O O . MET B 1 212 ? 2.282 12.945 -11.555 1 93.91 212 MET B O 1
ATOM 4195 N N . GLY B 1 213 ? 3.579 14.193 -12.892 1 95.83 213 GLY B N 1
ATOM 4196 C CA . GLY B 1 213 ? 4.672 13.241 -12.768 1 95.83 213 GLY B CA 1
ATOM 4197 C C . GLY B 1 213 ? 5.411 13.351 -11.448 1 95.83 213 GLY B C 1
ATOM 4198 O O . GLY B 1 213 ? 5.81 12.338 -10.869 1 95.83 213 GLY B O 1
ATOM 4199 N N . GLY B 1 214 ? 5.644 14.528 -11.035 1 97.28 214 GLY B N 1
ATOM 4200 C CA . GLY B 1 214 ? 6.356 14.821 -9.802 1 97.28 214 GLY B CA 1
ATOM 4201 C C . GLY B 1 214 ? 6.47 16.306 -9.517 1 97.28 214 GLY B C 1
ATOM 4202 O O . GLY B 1 214 ? 6.084 17.134 -10.345 1 97.28 214 GLY B O 1
ATOM 4203 N N . ALA B 1 215 ? 6.92 16.616 -8.311 1 98.07 215 ALA B N 1
ATOM 4204 C CA . ALA B 1 215 ? 7.09 18.005 -7.891 1 98.07 215 ALA B CA 1
ATOM 4205 C C . ALA B 1 215 ? 8.236 18.14 -6.893 1 98.07 215 ALA B C 1
ATOM 4207 O O . ALA B 1 215 ? 8.51 17.215 -6.124 1 98.07 215 ALA B O 1
ATOM 4208 N N . VAL B 1 216 ? 8.886 19.226 -6.967 1 98.41 216 VAL B N 1
ATOM 4209 C CA . VAL B 1 216 ? 9.947 19.604 -6.04 1 98.41 216 VAL B CA 1
ATOM 4210 C C . VAL B 1 216 ? 9.714 21.029 -5.541 1 98.41 216 VAL B C 1
ATOM 4212 O O . VAL B 1 216 ? 9.338 21.911 -6.316 1 98.41 216 VAL B O 1
ATOM 4215 N N . VAL B 1 217 ? 9.888 21.254 -4.254 1 98.6 217 VAL B N 1
ATOM 4216 C CA . VAL B 1 217 ? 9.791 22.586 -3.665 1 98.6 217 VAL B CA 1
ATOM 4217 C C . VAL B 1 217 ? 10.957 22.813 -2.706 1 98.6 217 VAL B C 1
ATOM 4219 O O . VAL B 1 217 ? 11.309 21.926 -1.926 1 98.6 217 VAL B O 1
ATOM 4222 N N . GLY B 1 218 ? 11.563 23.945 -2.814 1 98.78 218 GLY B N 1
ATOM 4223 C CA . GLY B 1 218 ? 12.556 24.392 -1.851 1 98.78 218 GLY B CA 1
ATOM 4224 C C . GLY B 1 218 ? 12.036 25.465 -0.912 1 98.78 218 GLY B C 1
ATOM 4225 O O . GLY B 1 218 ? 11.304 26.364 -1.333 1 98.78 218 GLY B O 1
ATOM 4226 N N . LEU B 1 219 ? 12.367 25.343 0.366 1 98.84 219 LEU B N 1
ATOM 4227 C CA . LEU B 1 219 ? 11.97 26.318 1.376 1 98.84 219 LEU B CA 1
ATOM 4228 C C . LEU B 1 219 ? 13.19 26.872 2.105 1 98.84 219 LEU B C 1
ATOM 4230 O O . LEU B 1 219 ? 14.161 26.149 2.338 1 98.84 219 LEU B O 1
ATOM 4234 N N . ARG B 1 220 ? 13.138 28.118 2.453 1 98.79 220 ARG B N 1
ATOM 4235 C CA . ARG B 1 220 ? 14.055 28.747 3.399 1 98.79 220 ARG B CA 1
ATOM 4236 C C . ARG B 1 220 ? 13.318 29.209 4.651 1 98.79 220 ARG B C 1
ATOM 4238 O O . ARG B 1 220 ? 12.42 30.051 4.575 1 98.79 220 ARG B O 1
ATOM 4245 N N . HIS B 1 221 ? 13.752 28.673 5.734 1 98.58 221 HIS B N 1
ATOM 4246 C CA . HIS B 1 221 ? 13.088 28.989 6.993 1 98.58 221 HIS B CA 1
ATOM 4247 C C . HIS B 1 221 ? 13.711 30.215 7.652 1 98.58 221 HIS B C 1
ATOM 4249 O O . HIS B 1 221 ? 14.865 30.553 7.379 1 98.58 221 HIS B O 1
ATOM 4255 N N . ASN B 1 222 ? 12.976 30.873 8.558 1 97.35 222 ASN B N 1
ATOM 4256 C CA . ASN B 1 222 ? 13.481 32.024 9.298 1 97.35 222 ASN B CA 1
ATOM 4257 C C . ASN B 1 222 ? 14.651 31.642 10.201 1 97.35 222 ASN B C 1
ATOM 4259 O O . ASN B 1 222 ? 15.508 32.475 10.5 1 97.35 222 ASN B O 1
ATOM 4263 N N . THR B 1 223 ? 14.732 30.394 10.634 1 95.41 223 THR B N 1
ATOM 4264 C CA . THR B 1 223 ? 15.784 29.884 11.506 1 95.41 223 THR B CA 1
ATOM 4265 C C . THR B 1 223 ? 17.09 29.713 10.735 1 95.41 223 THR B C 1
ATOM 4267 O O . THR B 1 223 ? 18.137 29.449 11.329 1 95.41 223 THR B O 1
ATOM 4270 N N . GLY B 1 224 ? 16.95 29.784 9.414 1 96.28 224 GLY B N 1
ATOM 4271 C CA . GLY B 1 224 ? 18.132 29.575 8.594 1 96.28 224 GLY B CA 1
ATOM 4272 C C . GLY B 1 224 ? 18.203 28.184 7.991 1 96.28 224 GLY B C 1
ATOM 4273 O O . GLY B 1 224 ? 18.986 27.939 7.071 1 96.28 224 GLY B O 1
ATOM 4274 N N . VAL B 1 225 ? 17.407 27.304 8.401 1 98.17 225 VAL B N 1
ATOM 4275 C CA . VAL B 1 225 ? 17.366 25.939 7.885 1 98.17 225 VAL B CA 1
ATOM 4276 C C . VAL B 1 225 ? 16.834 25.943 6.454 1 98.17 225 VAL B C 1
ATOM 4278 O O . VAL B 1 225 ? 15.934 26.719 6.121 1 98.17 225 VAL B O 1
ATOM 4281 N N . HIS B 1 226 ? 17.405 25.096 5.625 1 98.49 226 HIS B N 1
ATOM 4282 C CA . HIS B 1 226 ? 16.902 24.883 4.273 1 98.49 226 HIS B CA 1
ATOM 4283 C C . HIS B 1 226 ? 16.205 23.532 4.151 1 98.49 226 HIS B C 1
ATOM 4285 O O . HIS B 1 226 ? 16.691 22.529 4.676 1 98.49 226 HIS B O 1
ATOM 4291 N N . THR B 1 227 ? 1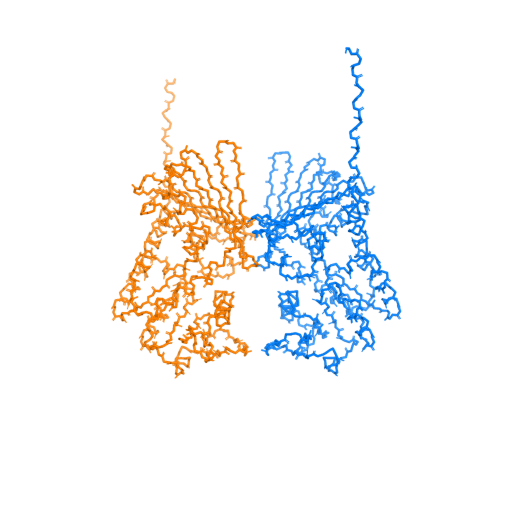5.073 23.55 3.469 1 98.77 227 THR B N 1
ATOM 4292 C CA . THR B 1 227 ? 14.327 22.312 3.271 1 98.77 227 THR B CA 1
ATOM 4293 C C . THR B 1 227 ? 14.081 22.06 1.786 1 98.77 227 THR B C 1
ATOM 4295 O O . THR B 1 227 ? 13.787 22.991 1.034 1 98.77 227 THR B O 1
ATOM 4298 N N . GLU B 1 228 ? 14.26 20.888 1.349 1 98.86 228 GLU B N 1
ATOM 4299 C CA . GLU B 1 228 ? 13.819 20.435 0.033 1 98.86 228 GLU B CA 1
ATOM 4300 C C . GLU B 1 228 ? 12.818 19.29 0.15 1 98.86 228 GLU B C 1
ATOM 4302 O O . GLU B 1 228 ? 13.047 18.331 0.891 1 98.86 228 GLU B O 1
ATOM 4307 N N . ILE B 1 229 ? 11.699 19.405 -0.527 1 98.87 229 ILE B N 1
ATOM 4308 C CA . ILE B 1 229 ? 10.635 18.407 -0.539 1 98.87 229 ILE B CA 1
ATOM 4309 C C . ILE B 1 229 ? 10.43 17.887 -1.96 1 98.87 229 ILE B C 1
ATOM 4311 O O . ILE B 1 229 ? 10.222 18.67 -2.89 1 98.87 229 ILE B O 1
ATOM 4315 N N . ARG B 1 230 ? 10.5 16.637 -2.131 1 98.72 230 ARG B N 1
ATOM 4316 C CA . ARG B 1 230 ? 10.358 16.029 -3.45 1 98.72 230 ARG B CA 1
ATOM 4317 C C . ARG B 1 230 ? 9.333 14.9 -3.426 1 98.72 230 ARG B C 1
ATOM 4319 O O . ARG B 1 230 ? 9.268 14.134 -2.461 1 98.72 230 ARG B O 1
ATOM 4326 N N . SER B 1 231 ? 8.567 14.831 -4.447 1 98.47 231 SER B N 1
ATOM 4327 C CA . SER B 1 231 ? 7.649 13.72 -4.676 1 98.47 231 SER B CA 1
ATOM 4328 C C . SER B 1 231 ? 7.698 13.253 -6.127 1 98.47 231 SER B C 1
ATOM 4330 O O . SER B 1 231 ? 7.525 14.053 -7.049 1 98.47 231 SER B O 1
ATOM 4332 N N . ASP B 1 232 ? 8.036 12.044 -6.367 1 97.85 232 ASP B N 1
ATOM 4333 C CA . ASP B 1 232 ? 7.994 11.403 -7.678 1 97.85 232 ASP B CA 1
ATOM 4334 C C . ASP B 1 232 ? 6.845 10.401 -7.763 1 97.85 232 ASP B C 1
ATOM 4336 O O . ASP B 1 232 ? 6.913 9.32 -7.175 1 97.85 232 ASP B O 1
ATOM 4340 N N . LEU B 1 233 ? 5.83 10.727 -8.555 1 96.8 233 LEU B N 1
ATOM 4341 C CA . LEU B 1 233 ? 4.631 9.902 -8.658 1 96.8 233 LEU B CA 1
ATOM 4342 C C . LEU B 1 233 ? 4.797 8.835 -9.734 1 96.8 233 LEU B C 1
ATOM 4344 O O . LEU B 1 233 ? 3.865 8.077 -10.012 1 96.8 233 LEU B O 1
ATOM 4348 N N . THR B 1 234 ? 5.993 8.769 -10.303 1 96.32 234 THR B N 1
ATOM 4349 C CA . THR B 1 234 ? 6.317 7.737 -11.281 1 96.32 234 THR B CA 1
ATOM 4350 C C . THR B 1 234 ? 7.337 6.754 -10.714 1 96.32 234 THR B C 1
ATOM 4352 O O . THR B 1 234 ? 7.824 5.876 -11.428 1 96.32 234 THR B O 1
ATOM 4355 N N . SER B 1 235 ? 7.659 6.941 -9.475 1 96.74 235 SER B N 1
ATOM 4356 C CA . SER B 1 235 ? 8.68 6.11 -8.846 1 96.74 235 SER B CA 1
ATOM 4357 C C . SER B 1 235 ? 8.238 4.652 -8.772 1 96.74 235 SER B C 1
ATOM 4359 O O . SER B 1 235 ? 7.108 4.36 -8.377 1 96.74 235 SER B O 1
ATOM 4361 N N . PRO B 1 236 ? 9.134 3.725 -9.099 1 96.1 236 PRO B N 1
ATOM 4362 C CA . PRO B 1 236 ? 8.764 2.313 -8.976 1 96.1 236 PRO B CA 1
ATOM 4363 C C . PRO B 1 236 ? 8.797 1.818 -7.532 1 96.1 236 PRO B C 1
ATOM 4365 O O . PRO B 1 236 ? 8.341 0.708 -7.245 1 96.1 236 PRO B O 1
ATOM 4368 N N . VAL B 1 237 ? 9.35 2.581 -6.655 1 96.86 237 VAL B N 1
ATOM 4369 C CA . VAL B 1 237 ? 9.46 2.23 -5.243 1 96.86 237 VAL B CA 1
ATOM 4370 C C . VAL B 1 237 ? 8.628 3.197 -4.403 1 96.86 237 VAL B C 1
ATOM 4372 O O . VAL B 1 237 ? 8.436 4.354 -4.785 1 96.86 237 VAL B O 1
ATOM 4375 N N . ARG B 1 238 ? 8.105 2.742 -3.301 1 97.2 238 ARG B N 1
ATOM 4376 C CA . ARG B 1 238 ? 7.395 3.597 -2.355 1 97.2 238 ARG B CA 1
ATOM 4377 C C . ARG B 1 238 ? 8.281 3.95 -1.165 1 97.2 238 ARG B C 1
ATOM 4379 O O . ARG B 1 238 ? 8.887 3.068 -0.552 1 97.2 238 ARG B O 1
ATOM 4386 N N . GLU B 1 239 ? 8.315 5.206 -0.95 1 97.32 239 GLU B N 1
ATOM 4387 C CA . GLU B 1 239 ? 9.2 5.706 0.098 1 97.32 239 GLU B CA 1
ATOM 4388 C C . GLU B 1 239 ? 8.659 6.995 0.709 1 97.32 239 GLU B C 1
ATOM 4390 O O . GLU B 1 239 ? 8.156 7.864 -0.006 1 97.32 239 GLU B O 1
ATOM 4395 N N . ARG B 1 240 ? 8.725 7.109 2.011 1 98.24 240 ARG B N 1
ATOM 4396 C CA . ARG B 1 240 ? 8.463 8.32 2.782 1 98.24 240 ARG B CA 1
ATOM 4397 C C . ARG B 1 240 ? 9.589 8.592 3.775 1 98.24 240 ARG B C 1
ATOM 4399 O O . ARG B 1 240 ? 9.584 8.062 4.888 1 98.24 240 ARG B O 1
ATOM 4406 N N . ARG B 1 241 ? 10.458 9.456 3.417 1 98.73 241 ARG B N 1
ATOM 4407 C CA . ARG B 1 241 ? 11.694 9.613 4.178 1 98.73 241 ARG B CA 1
ATOM 4408 C C . ARG B 1 241 ? 11.937 11.076 4.531 1 98.73 241 ARG B C 1
ATOM 4410 O O . ARG B 1 241 ? 11.685 11.967 3.717 1 98.73 241 ARG B O 1
ATOM 4417 N N . VAL B 1 242 ? 12.416 11.323 5.659 1 98.86 242 VAL B N 1
ATOM 4418 C CA . VAL B 1 242 ? 12.93 12.623 6.076 1 98.86 242 VAL B CA 1
ATOM 4419 C C . VAL B 1 242 ? 14.372 12.479 6.557 1 98.86 242 VAL B C 1
ATOM 4421 O O . VAL B 1 242 ? 14.696 11.546 7.295 1 98.86 242 VAL B O 1
ATOM 4424 N N . THR B 1 243 ? 15.197 13.252 6.099 1 98.91 243 THR B N 1
ATOM 4425 C CA . THR B 1 243 ? 16.58 13.338 6.553 1 98.91 243 THR B CA 1
ATOM 4426 C C . THR B 1 243 ? 16.868 14.711 7.155 1 98.91 243 THR B C 1
ATOM 4428 O O . THR B 1 243 ? 16.605 15.738 6.525 1 98.91 243 THR B O 1
ATOM 4431 N N . VAL B 1 244 ? 17.343 14.757 8.296 1 98.8 244 VAL B N 1
ATOM 4432 C CA . VAL B 1 244 ? 17.782 15.99 8.941 1 98.8 244 VAL B CA 1
ATOM 4433 C C . VAL B 1 244 ? 19.295 15.955 9.147 1 98.8 244 VAL B C 1
ATOM 4435 O O . VAL B 1 244 ? 19.818 15.045 9.796 1 98.8 244 VAL B O 1
ATOM 4438 N N . GLU B 1 245 ? 19.939 16.904 8.603 1 98.62 245 GLU B N 1
ATOM 4439 C CA . GLU B 1 245 ? 21.371 17.07 8.832 1 98.62 245 GLU B CA 1
ATOM 4440 C C . GLU B 1 245 ? 21.639 18.093 9.932 1 98.62 245 GLU B C 1
ATOM 4442 O O . GLU B 1 245 ? 21.121 19.211 9.887 1 98.62 245 GLU B O 1
ATOM 4447 N N . PHE B 1 246 ? 22.442 17.657 10.862 1 98.05 246 PHE B N 1
ATOM 4448 C CA . PHE B 1 246 ? 22.842 18.534 11.957 1 98.05 246 PHE B CA 1
ATOM 4449 C C . PHE B 1 246 ? 24.326 18.868 11.868 1 98.05 246 PHE B C 1
ATOM 4451 O O . PHE B 1 246 ? 25.04 18.327 11.021 1 98.05 246 PHE B O 1
ATOM 4458 N N . GLU B 1 247 ? 24.753 19.743 12.743 1 97.09 247 GLU B N 1
ATOM 4459 C CA . GLU B 1 247 ? 26.163 20.111 12.829 1 97.09 247 GLU B CA 1
ATOM 4460 C C . GLU B 1 247 ? 27.032 18.897 13.144 1 97.09 247 GLU B C 1
ATOM 4462 O O . GLU B 1 247 ? 28.135 18.76 12.609 1 97.09 247 GLU B O 1
ATOM 4467 N N . LYS B 1 248 ? 26.526 17.994 13.986 1 96.7 248 LYS B N 1
ATOM 4468 C CA . LYS B 1 248 ? 27.375 16.92 14.493 1 96.7 248 LYS B CA 1
ATOM 4469 C C . LYS B 1 248 ? 26.699 15.561 14.328 1 96.7 248 LYS B C 1
ATOM 4471 O O . LYS B 1 248 ? 26.923 14.65 15.127 1 96.7 248 LYS B O 1
ATOM 4476 N N . GLY B 1 249 ? 25.904 15.484 13.382 1 97.26 249 GLY B N 1
ATOM 4477 C CA . GLY B 1 249 ? 25.238 14.208 13.171 1 97.26 249 GLY B CA 1
ATOM 4478 C C . GLY B 1 249 ? 24.103 14.287 12.169 1 97.26 249 GLY B C 1
ATOM 4479 O O . GLY B 1 249 ? 23.968 15.28 11.452 1 97.26 249 GLY B O 1
ATOM 4480 N N . GLY B 1 250 ? 23.404 13.156 12.042 1 98.35 250 GLY B N 1
ATOM 4481 C CA . GLY B 1 250 ? 22.284 13.068 11.119 1 98.35 250 GLY B CA 1
ATOM 4482 C C . GLY B 1 250 ? 21.185 12.14 11.601 1 98.35 250 GLY B C 1
ATOM 4483 O O . GLY B 1 250 ? 21.422 11.275 12.446 1 98.35 250 GLY B O 1
ATOM 4484 N N . ALA B 1 251 ? 20.036 12.443 11.148 1 98.72 251 ALA B N 1
ATOM 4485 C CA . ALA B 1 251 ? 18.869 11.605 11.411 1 98.72 251 ALA B CA 1
ATOM 4486 C C . ALA B 1 251 ? 18.134 11.266 10.117 1 98.72 251 ALA B C 1
ATOM 4488 O O . ALA B 1 251 ? 17.892 12.144 9.285 1 98.72 251 ALA B O 1
ATOM 4489 N N . VAL B 1 252 ? 17.873 10.016 9.931 1 98.84 252 VAL B N 1
ATOM 4490 C CA . VAL B 1 252 ? 17.046 9.562 8.818 1 98.84 252 VAL B CA 1
ATOM 4491 C C . VAL B 1 252 ? 15.8 8.859 9.352 1 98.84 252 VAL B C 1
ATOM 4493 O O . VAL B 1 252 ? 15.902 7.852 10.057 1 98.84 252 VAL B O 1
ATOM 4496 N N . GLY B 1 253 ? 14.7 9.441 9.091 1 98.73 253 GLY B N 1
ATOM 4497 C CA . GLY B 1 253 ? 13.423 8.866 9.482 1 98.73 253 GLY B CA 1
ATOM 4498 C C . GLY B 1 253 ? 12.601 8.381 8.303 1 98.73 253 GLY B C 1
ATOM 4499 O O . GLY B 1 253 ? 12.567 9.028 7.255 1 98.73 253 GLY B O 1
ATOM 4500 N N . HIS B 1 254 ? 12.002 7.224 8.477 1 98.67 254 HIS B N 1
ATOM 4501 C CA . HIS B 1 254 ? 11.06 6.699 7.495 1 98.67 254 HIS B CA 1
ATOM 4502 C C . HIS B 1 254 ? 9.663 6.564 8.09 1 98.67 254 HIS B C 1
ATOM 4504 O O . HIS B 1 254 ? 9.458 5.804 9.04 1 98.67 254 HIS B O 1
ATOM 4510 N N . PHE B 1 255 ? 8.74 7.302 7.495 1 98.05 255 PHE B N 1
ATOM 4511 C CA . PHE B 1 255 ? 7.347 7.138 7.895 1 98.05 255 PHE B CA 1
ATOM 4512 C C . PHE B 1 255 ? 6.767 5.852 7.32 1 98.05 255 PHE B C 1
ATOM 4514 O O . PHE B 1 255 ? 7.334 5.268 6.394 1 98.05 255 PHE B O 1
ATOM 4521 N N . ALA B 1 256 ? 5.682 5.46 7.901 1 94.99 256 ALA B N 1
ATOM 4522 C CA . ALA B 1 256 ? 5.002 4.28 7.373 1 94.99 256 ALA B CA 1
ATOM 4523 C C . ALA B 1 256 ? 4.648 4.465 5.9 1 94.99 256 ALA B C 1
ATOM 4525 O O . ALA B 1 256 ? 4.116 5.506 5.509 1 94.99 256 ALA B O 1
ATOM 4526 N N . VAL B 1 257 ? 4.894 3.476 5.079 1 92.13 257 VAL B N 1
ATOM 4527 C CA . VAL B 1 257 ? 4.763 3.643 3.636 1 92.13 257 VAL B CA 1
ATOM 4528 C C . VAL B 1 257 ? 3.334 3.317 3.206 1 92.13 257 VAL B C 1
ATOM 4530 O O . VAL B 1 257 ? 2.95 3.572 2.062 1 92.13 257 VAL B O 1
ATOM 4533 N N . SER B 1 258 ? 2.562 2.688 4.068 1 86 258 SER B N 1
ATOM 4534 C CA . SER B 1 258 ? 1.167 2.38 3.768 1 86 258 SER B CA 1
ATOM 4535 C C . SER B 1 258 ? 0.363 2.157 5.044 1 86 258 SER B C 1
ATOM 4537 O O . SER B 1 258 ? 0.923 2.145 6.143 1 86 258 SER B O 1
ATOM 4539 N N . GLY B 1 259 ? -0.912 1.952 4.859 1 82.56 259 GLY B N 1
ATOM 4540 C CA . GLY B 1 259 ? -1.787 1.67 5.985 1 82.56 259 GLY B CA 1
ATOM 4541 C C . GLY B 1 259 ? -1.662 0.248 6.497 1 82.56 259 GLY B C 1
ATOM 4542 O O . GLY B 1 259 ? -2.185 -0.082 7.564 1 82.56 259 GLY B O 1
ATOM 4543 N N . ASP B 1 260 ? -0.815 -0.541 5.866 1 81.15 260 ASP B N 1
ATOM 4544 C CA . ASP B 1 260 ? -0.705 -1.953 6.22 1 81.15 260 ASP B CA 1
ATOM 4545 C C . ASP B 1 260 ? 0.183 -2.143 7.447 1 81.15 260 ASP B C 1
ATOM 4547 O O . ASP B 1 260 ? 0.128 -3.185 8.104 1 81.15 260 ASP B O 1
ATOM 4551 N N . ASP B 1 261 ? 1.051 -1.158 7.628 1 87.51 261 ASP B N 1
ATOM 4552 C CA . ASP B 1 261 ? 2.007 -1.271 8.726 1 87.51 261 ASP B CA 1
ATOM 4553 C C . ASP B 1 261 ? 2.263 0.087 9.374 1 87.51 261 ASP B C 1
ATOM 4555 O O . ASP B 1 261 ? 2.871 0.968 8.762 1 87.51 261 ASP B O 1
ATOM 4559 N N . HIS B 1 262 ? 1.88 0.231 10.625 1 91.61 262 HIS B N 1
ATOM 4560 C CA . HIS B 1 262 ? 2.002 1.503 11.329 1 91.61 262 HIS B CA 1
ATOM 4561 C C . HIS B 1 262 ? 3.299 1.568 12.129 1 91.61 262 HIS B C 1
ATOM 4563 O O . HIS B 1 262 ? 3.27 1.668 13.358 1 91.61 262 HIS B O 1
ATOM 4569 N N . HIS B 1 263 ? 4.346 1.438 11.541 1 95.12 263 HIS B N 1
ATOM 4570 C CA . HIS B 1 263 ? 5.656 1.599 12.162 1 95.12 263 HIS B CA 1
ATOM 4571 C C . HIS B 1 263 ? 6.522 2.576 11.375 1 95.12 263 HIS B C 1
ATOM 4573 O O . HIS B 1 263 ? 6.477 2.598 10.142 1 95.12 263 HIS B O 1
ATOM 4579 N N . SER B 1 264 ? 7.128 3.376 12.014 1 96.9 264 SER B N 1
ATOM 4580 C CA . SER B 1 264 ? 8.171 4.231 11.457 1 96.9 264 SER B CA 1
ATOM 4581 C C . SER B 1 264 ? 9.557 3.766 11.891 1 96.9 264 SER B C 1
ATOM 4583 O O . SER B 1 264 ? 9.684 2.911 12.769 1 96.9 264 SER B O 1
ATOM 4585 N N . GLN B 1 265 ? 10.533 4.238 11.237 1 97.84 265 GLN B N 1
ATOM 4586 C CA . GLN B 1 265 ? 11.908 3.879 11.568 1 97.84 265 GLN B CA 1
ATOM 4587 C C . GLN B 1 265 ? 12.794 5.118 11.661 1 97.84 265 GLN B C 1
ATOM 4589 O O . GLN B 1 265 ? 12.658 6.047 10.862 1 97.84 265 GLN B O 1
ATOM 4594 N N . LEU B 1 266 ? 13.689 5.126 12.59 1 98.17 266 LEU B N 1
ATOM 4595 C CA . LEU B 1 266 ? 14.607 6.239 12.804 1 98.17 266 LEU B CA 1
ATOM 4596 C C . LEU B 1 266 ? 16.039 5.74 12.965 1 98.17 266 LEU B C 1
ATOM 4598 O O . LEU B 1 266 ? 16.306 4.862 13.789 1 98.17 266 LEU B O 1
ATOM 4602 N N . THR B 1 267 ? 16.869 6.192 12.167 1 98.4 267 THR B N 1
ATOM 4603 C CA . THR B 1 267 ? 18.298 5.927 12.295 1 98.4 267 THR B CA 1
ATOM 4604 C C . THR B 1 267 ? 19.055 7.203 12.651 1 98.4 267 THR B C 1
ATOM 4606 O O . THR B 1 267 ? 18.967 8.203 11.936 1 98.4 267 THR B O 1
ATOM 4609 N N . LEU B 1 268 ? 19.714 7.224 13.723 1 98.18 268 LEU B N 1
ATOM 4610 C CA . LEU B 1 268 ? 20.584 8.318 14.143 1 98.18 268 LEU B CA 1
ATOM 4611 C C . LEU B 1 268 ? 22.049 7.973 13.898 1 98.18 268 LEU B C 1
ATOM 4613 O O . LEU B 1 268 ? 22.473 6.84 14.14 1 98.18 268 LEU B O 1
ATOM 4617 N N . SER B 1 269 ? 22.684 8.869 13.309 1 98.04 269 SER B N 1
ATOM 4618 C CA . SER B 1 269 ? 24.103 8.65 13.049 1 98.04 269 SER B CA 1
ATOM 4619 C C . SER B 1 269 ? 24.947 9.806 13.575 1 98.04 269 SER B C 1
ATOM 4621 O O . SER B 1 269 ? 24.606 10.973 13.372 1 98.04 269 SER B O 1
ATOM 4623 N N . SER B 1 270 ? 26.021 9.51 14.297 1 95.65 270 SER B N 1
ATOM 4624 C CA . SER B 1 270 ? 26.993 10.478 14.794 1 95.65 270 SER B CA 1
ATOM 4625 C C . SER B 1 270 ? 28.334 9.814 15.09 1 95.65 270 SER B C 1
ATOM 4627 O O . SER B 1 270 ? 28.379 8.729 15.674 1 95.65 270 SER B O 1
ATOM 4629 N N . ASN B 1 271 ? 29.425 10.456 14.664 1 93.04 271 ASN B N 1
ATOM 4630 C CA . ASN B 1 271 ? 30.78 10.008 14.967 1 93.04 271 ASN B CA 1
ATOM 4631 C C . ASN B 1 271 ? 30.975 8.535 14.619 1 93.04 271 ASN B C 1
ATOM 4633 O O . ASN B 1 271 ? 31.478 7.761 15.436 1 93.04 271 ASN B O 1
ATOM 4637 N N . GLY B 1 272 ? 30.513 8.16 13.547 1 90.73 272 GLY B N 1
ATOM 4638 C CA . GLY B 1 272 ? 30.738 6.814 13.043 1 90.73 272 GLY B CA 1
ATOM 4639 C C . GLY B 1 272 ? 29.802 5.786 13.65 1 90.73 272 GLY B C 1
ATOM 4640 O O . GLY B 1 272 ? 29.862 4.604 13.304 1 90.73 272 GLY B O 1
ATOM 4641 N N . ARG B 1 273 ? 28.994 6.145 14.553 1 94.2 273 ARG B N 1
ATOM 4642 C CA . ARG B 1 273 ? 28.027 5.24 15.165 1 94.2 273 ARG B CA 1
ATOM 4643 C C . ARG B 1 273 ? 26.628 5.473 14.603 1 94.2 273 ARG B C 1
ATOM 4645 O O . ARG B 1 273 ? 26.278 6.598 14.242 1 94.2 273 ARG B O 1
ATOM 4652 N N . SER B 1 274 ? 25.907 4.33 14.495 1 95.91 274 SER B N 1
ATOM 4653 C CA . SER B 1 274 ? 24.533 4.406 14.011 1 95.91 274 SER B CA 1
ATOM 4654 C C . SER B 1 274 ? 23.585 3.623 14.912 1 95.91 274 SER B C 1
ATOM 4656 O O . SER B 1 274 ? 23.897 2.505 15.328 1 95.91 274 SER B O 1
ATOM 4658 N N . ASP B 1 275 ? 22.536 4.295 15.287 1 95.27 275 ASP B N 1
ATOM 4659 C CA . ASP B 1 275 ? 21.474 3.677 16.076 1 95.27 275 ASP B CA 1
ATOM 4660 C C . ASP B 1 275 ? 20.158 3.655 15.303 1 95.27 275 ASP B C 1
ATOM 4662 O O . ASP B 1 275 ? 19.71 4.687 14.799 1 95.27 275 ASP B O 1
ATOM 4666 N N . HIS B 1 276 ? 19.563 2.475 15.236 1 96 276 HIS B N 1
ATOM 4667 C CA . HIS B 1 276 ? 18.335 2.295 14.47 1 96 276 HIS B CA 1
ATOM 4668 C C . HIS B 1 276 ? 17.186 1.847 15.368 1 96 276 HIS B C 1
ATOM 4670 O O . HIS B 1 276 ? 17.309 0.858 16.094 1 96 276 HIS B O 1
ATOM 4676 N N . ASP B 1 277 ? 16.117 2.572 15.265 1 95.68 277 ASP B N 1
ATOM 4677 C CA . ASP B 1 277 ? 14.932 2.272 16.061 1 95.68 277 ASP B CA 1
ATOM 4678 C C . ASP B 1 277 ? 13.708 2.069 15.17 1 95.68 277 ASP B C 1
ATOM 4680 O O . ASP B 1 277 ? 13.523 2.79 14.188 1 95.68 277 ASP B O 1
ATOM 4684 N N . VAL B 1 278 ? 12.962 1.068 15.474 1 96.29 278 VAL B N 1
ATOM 4685 C CA . VAL B 1 278 ? 11.632 0.874 14.903 1 96.29 278 VAL B CA 1
ATOM 4686 C C . VAL B 1 278 ? 10.571 1.356 15.89 1 96.29 278 VAL B C 1
ATOM 4688 O O . VAL B 1 278 ? 10.555 0.933 17.049 1 96.29 278 VAL B O 1
ATOM 4691 N N . LEU B 1 279 ? 9.694 2.223 15.401 1 95.27 279 LEU B N 1
ATOM 4692 C CA . LEU B 1 279 ? 8.739 2.909 16.264 1 95.27 279 LEU B CA 1
ATOM 4693 C C . LEU B 1 279 ? 7.307 2.541 15.891 1 95.27 279 LEU B C 1
ATOM 4695 O O . LEU B 1 279 ? 6.907 2.681 14.733 1 95.27 279 LEU B O 1
ATOM 4699 N N . ARG B 1 280 ? 6.556 2.07 16.84 1 93.16 280 ARG B N 1
ATOM 4700 C CA . ARG B 1 280 ? 5.12 2.016 16.583 1 93.16 280 ARG B CA 1
ATOM 4701 C C . ARG B 1 280 ? 4.559 3.409 16.316 1 93.16 280 ARG B C 1
ATOM 4703 O O . ARG B 1 280 ? 4.817 4.344 17.077 1 93.16 280 ARG B O 1
ATOM 4710 N N . ASP B 1 281 ? 3.766 3.507 15.255 1 94.65 281 ASP B N 1
ATOM 4711 C CA . ASP B 1 281 ? 3.431 4.855 14.807 1 94.65 281 ASP B CA 1
ATOM 4712 C C . ASP B 1 281 ? 2.091 4.874 14.075 1 94.65 281 ASP B C 1
ATOM 4714 O O . ASP B 1 281 ? 2.038 5.147 12.874 1 94.65 281 ASP B O 1
ATOM 4718 N N . ASP B 1 282 ? 1.025 4.754 14.765 1 93.8 282 ASP B N 1
ATOM 4719 C CA . ASP B 1 282 ? -0.32 4.877 14.211 1 93.8 282 ASP B CA 1
ATOM 4720 C C . ASP B 1 282 ? -0.792 6.329 14.233 1 93.8 282 ASP B C 1
ATOM 4722 O O . ASP B 1 282 ? -1.757 6.663 14.924 1 93.8 282 ASP B O 1
ATOM 4726 N N . ALA B 1 283 ? -0.192 7.078 13.374 1 95.36 283 ALA B N 1
ATOM 4727 C CA . ALA B 1 283 ? -0.272 8.536 13.406 1 95.36 283 ALA B CA 1
ATOM 4728 C C . ALA B 1 283 ? -1.685 9.014 13.084 1 95.36 283 ALA B C 1
ATOM 4730 O O . ALA B 1 283 ? -2.166 9.988 13.67 1 95.36 283 ALA B O 1
ATOM 4731 N N . MET B 1 284 ? -2.38 8.391 12.156 1 95.49 284 MET B N 1
ATOM 4732 C CA . MET B 1 284 ? -3.719 8.818 11.76 1 95.49 284 MET B CA 1
ATOM 4733 C C . MET B 1 284 ? -4.71 8.634 12.905 1 95.49 284 MET B C 1
ATOM 4735 O O . MET B 1 284 ? -5.498 9.533 13.201 1 95.49 284 MET B O 1
ATOM 4739 N N . THR B 1 285 ? -4.684 7.526 13.559 1 96 285 THR B N 1
ATOM 4740 C CA . THR B 1 285 ? -5.563 7.254 14.691 1 96 285 THR B CA 1
ATOM 4741 C C . THR B 1 285 ? -5.307 8.244 15.824 1 96 285 THR B C 1
ATOM 4743 O O . THR B 1 285 ? -6.249 8.793 16.4 1 96 285 THR B O 1
ATOM 4746 N N . GLU B 1 286 ? -4.03 8.415 16.052 1 96 286 GLU B N 1
ATOM 4747 C CA . GLU B 1 286 ? -3.667 9.369 17.096 1 96 286 GLU B CA 1
ATOM 4748 C C . GLU B 1 286 ? -4.16 10.773 16.755 1 96 286 GLU B C 1
ATOM 4750 O O . GLU B 1 286 ? -4.659 11.489 17.626 1 96 286 GLU B O 1
ATOM 4755 N N . TRP B 1 287 ? -4.043 11.17 15.586 1 96.47 287 TRP B N 1
ATOM 4756 C CA . TRP B 1 287 ? -4.48 12.5 15.174 1 96.47 287 TRP B CA 1
ATOM 4757 C C . TRP B 1 287 ? -5.985 12.662 15.364 1 96.47 287 TRP B C 1
ATOM 4759 O O . TRP B 1 287 ? -6.442 13.661 15.925 1 96.47 287 TRP B O 1
ATOM 4769 N N . VAL B 1 288 ? -6.759 11.732 14.906 1 97.18 288 VAL B N 1
ATOM 4770 C CA . VAL B 1 288 ? -8.212 11.803 15.024 1 97.18 288 VAL B CA 1
ATOM 4771 C C . VAL B 1 288 ? -8.611 11.821 16.498 1 97.18 288 VAL B C 1
ATOM 4773 O O . VAL B 1 288 ? -9.496 12.58 16.898 1 97.18 288 VAL B O 1
ATOM 4776 N N . PHE B 1 289 ? -7.953 11.05 17.281 1 97 289 PHE B N 1
ATOM 4777 C CA . PHE B 1 289 ? -8.206 11.023 18.716 1 97 289 PHE B CA 1
ATOM 4778 C C . PHE B 1 289 ? -8.025 12.408 19.324 1 97 289 PHE B C 1
ATOM 4780 O O . PHE B 1 289 ? -8.895 12.89 20.054 1 97 289 PHE B O 1
ATOM 4787 N N . GLN B 1 290 ? -6.96 13.003 18.983 1 94.96 290 GLN B N 1
ATOM 4788 C CA . GLN B 1 290 ? -6.685 14.332 19.517 1 94.96 290 GLN B CA 1
ATOM 4789 C C . GLN B 1 290 ? -7.708 15.348 19.019 1 94.96 290 GLN B C 1
ATOM 4791 O O . GLN B 1 290 ? -8.101 16.254 19.756 1 94.96 290 GLN B O 1
ATOM 4796 N N . ALA B 1 291 ? -8.054 15.23 17.774 1 95.54 291 ALA B N 1
ATOM 4797 C CA . ALA B 1 291 ? -9.066 16.137 17.239 1 95.54 291 ALA B CA 1
ATOM 4798 C C . ALA B 1 291 ? -10.373 16.021 18.019 1 95.54 291 ALA B C 1
ATOM 4800 O O . ALA B 1 291 ? -10.97 17.032 18.396 1 95.54 291 ALA B O 1
ATOM 4801 N N . TYR B 1 292 ? -10.826 14.844 18.319 1 96.12 292 TYR B N 1
ATOM 4802 C CA . TYR B 1 292 ? -12.062 14.626 19.063 1 96.12 292 TYR B CA 1
ATOM 4803 C C . TYR B 1 292 ? -11.95 15.174 20.48 1 96.12 292 TYR B C 1
ATOM 4805 O O . TYR B 1 292 ? -12.909 15.737 21.013 1 96.12 292 TYR B O 1
ATOM 4813 N N . GLN B 1 293 ? -10.798 15.007 21.042 1 94.01 293 GLN B N 1
ATOM 4814 C CA . GLN B 1 293 ? -10.58 15.573 22.37 1 94.01 293 GLN B CA 1
ATOM 4815 C C . GLN B 1 293 ? -10.714 17.093 22.349 1 94.01 293 GLN B C 1
ATOM 4817 O O . GLN B 1 293 ? -11.302 17.682 23.258 1 94.01 293 GLN B O 1
ATOM 4822 N N . LYS B 1 294 ? -10.156 17.681 21.32 1 93.52 294 LYS B N 1
ATOM 4823 C CA . LYS B 1 294 ? -10.265 19.13 21.179 1 93.52 294 LYS B CA 1
ATOM 4824 C C . LYS B 1 294 ? -11.724 19.561 21.049 1 93.52 294 LYS B C 1
ATOM 4826 O O . LYS B 1 294 ? -12.138 20.557 21.644 1 93.52 294 LYS B O 1
ATOM 4831 N N . PHE B 1 295 ? -12.449 18.878 20.251 1 94.47 295 PHE B N 1
ATOM 4832 C CA . PHE B 1 295 ? -13.855 19.209 20.05 1 94.47 295 PHE B CA 1
ATOM 4833 C C . PHE B 1 295 ? -14.636 19.064 21.351 1 94.47 295 PHE B C 1
ATOM 4835 O O . PHE B 1 295 ? -15.551 19.845 21.621 1 94.47 295 PHE B O 1
ATOM 4842 N N . GLN B 1 296 ? -14.331 18.086 22.108 1 91.53 296 GLN B N 1
ATOM 4843 C CA . GLN B 1 296 ? -15.007 17.85 23.379 1 91.53 296 GLN B CA 1
ATOM 4844 C C . GLN B 1 296 ? -14.737 18.984 24.365 1 91.53 296 GLN B C 1
ATOM 4846 O O . GLN B 1 296 ? -15.624 19.378 25.124 1 91.53 296 GLN B O 1
ATOM 4851 N N . LEU B 1 297 ? -13.56 19.449 24.344 1 87.85 297 LEU B N 1
ATOM 4852 C CA . LEU B 1 297 ? -13.181 20.526 25.252 1 87.85 297 LEU B CA 1
ATOM 4853 C C . LEU B 1 297 ? -13.813 21.846 24.822 1 87.85 297 LEU B C 1
ATOM 4855 O O . LEU B 1 297 ? -13.952 22.765 25.633 1 87.85 297 LEU B O 1
ATOM 4859 N N . GLY B 1 298 ? -14.292 21.948 23.627 1 78.62 298 GLY B N 1
ATOM 4860 C CA . GLY B 1 298 ? -14.984 23.129 23.137 1 78.62 298 GLY B CA 1
ATOM 4861 C C . GLY B 1 298 ? -14.055 24.302 22.882 1 78.62 298 GLY B C 1
ATOM 4862 O O . GLY B 1 298 ? -14.512 25.414 22.612 1 78.62 298 GLY B O 1
ATOM 4863 N N . GLU B 1 299 ? -12.827 24.258 23.142 1 66.62 299 GLU B N 1
ATOM 4864 C CA . GLU B 1 299 ? -11.914 25.375 22.918 1 66.62 299 GLU B CA 1
ATOM 4865 C C . GLU B 1 299 ? -11.386 25.378 21.486 1 66.62 299 GLU B C 1
ATOM 4867 O O . GLU B 1 299 ? -10.813 24.388 21.028 1 66.62 299 GLU B O 1
ATOM 4872 N N . GLU B 1 300 ? -12.096 26.25 20.721 1 65.06 300 GLU B N 1
ATOM 4873 C CA . GLU B 1 300 ? -11.528 26.361 19.381 1 65.06 300 GLU B CA 1
ATOM 4874 C C . GLU B 1 300 ? -10.074 26.82 19.434 1 65.06 300 GLU B C 1
ATOM 4876 O O . GLU B 1 300 ? -9.773 27.886 19.975 1 65.06 300 GLU B O 1
ATOM 4881 N N . GLN B 1 301 ? -9.21 25.86 19.209 1 67.06 301 GLN B N 1
ATOM 4882 C CA . GLN B 1 301 ? -7.821 26.261 19.012 1 67.06 301 GLN B CA 1
ATOM 4883 C C . GLN B 1 301 ? -7.541 26.574 17.545 1 67.06 301 GLN B C 1
ATOM 4885 O O . GLN B 1 301 ? -7.838 25.763 16.665 1 67.06 301 GLN B O 1
ATOM 4890 N N . THR B 1 302 ? -7.271 27.841 17.24 1 79.73 302 THR B N 1
ATOM 4891 C CA . THR B 1 302 ? -7.099 28.337 15.879 1 79.73 302 THR B CA 1
ATOM 4892 C C . THR B 1 302 ? -5.707 28 15.352 1 79.73 302 THR B C 1
ATOM 4894 O O . THR B 1 302 ? -5.439 28.138 14.157 1 79.73 302 THR B O 1
ATOM 4897 N N . LEU B 1 303 ? -4.972 27.477 16.222 1 82.23 303 LEU B N 1
ATOM 4898 C CA . LEU B 1 303 ? -3.58 27.256 15.844 1 82.23 303 LEU B CA 1
ATOM 4899 C C . LEU B 1 303 ? -3.479 26.227 14.723 1 82.23 303 LEU B C 1
ATOM 4901 O O . LEU B 1 303 ? -2.706 26.406 13.779 1 82.23 303 LEU B O 1
ATOM 4905 N N . GLY B 1 304 ? -4.288 25.232 14.859 1 87.48 304 GLY B N 1
ATOM 4906 C CA . GLY B 1 304 ? -4.269 24.209 13.825 1 87.48 304 GLY B CA 1
ATOM 4907 C C . GLY B 1 304 ? -4.746 24.714 12.477 1 87.48 304 GLY B C 1
ATOM 4908 O O . GLY B 1 304 ? -4.147 24.404 11.445 1 87.48 304 GLY B O 1
ATOM 4909 N N . PHE B 1 305 ? -5.748 25.541 12.449 1 93.2 305 PHE B N 1
ATOM 4910 C CA . PHE B 1 305 ? -6.293 26.1 11.217 1 93.2 305 PHE B CA 1
ATOM 4911 C C . PHE B 1 305 ? -5.299 27.058 10.572 1 93.2 305 PHE B C 1
ATOM 4913 O O . PHE B 1 305 ? -5.083 27.013 9.359 1 93.2 305 PHE B O 1
ATOM 4920 N N . THR B 1 306 ? -4.706 27.929 11.397 1 93.34 306 THR B N 1
ATOM 4921 C CA . THR B 1 306 ? -3.719 28.882 10.902 1 93.34 306 THR B CA 1
ATOM 4922 C C . THR B 1 306 ? -2.534 28.155 10.271 1 93.34 306 THR B C 1
ATOM 4924 O O . THR B 1 306 ? -2.04 28.562 9.218 1 93.34 306 THR B O 1
ATOM 4927 N N . PHE B 1 307 ? -2.111 27.17 10.928 1 93.9 307 PHE B N 1
ATOM 4928 C CA . PHE B 1 307 ? -1.025 26.342 10.417 1 93.9 307 PHE B CA 1
ATOM 4929 C C . PHE B 1 307 ? -1.377 25.771 9.049 1 93.9 307 PHE B C 1
ATOM 4931 O O . PHE B 1 307 ? -0.57 25.834 8.118 1 93.9 307 PHE B O 1
ATOM 4938 N N . ALA B 1 308 ? -2.582 25.212 8.906 1 94.14 308 ALA B N 1
ATOM 4939 C CA . ALA B 1 308 ? -3.036 24.631 7.645 1 94.14 308 ALA B CA 1
ATOM 4940 C C . ALA B 1 308 ? -3.111 25.69 6.549 1 94.14 308 ALA B C 1
ATOM 4942 O O . ALA B 1 308 ? -2.846 25.402 5.379 1 94.14 308 ALA B O 1
ATOM 4943 N N . THR B 1 309 ? -3.48 26.886 6.922 1 95.62 309 THR B N 1
ATOM 4944 C CA . THR B 1 309 ? -3.526 27.997 5.978 1 95.62 309 THR B CA 1
ATOM 4945 C C . THR B 1 309 ? -2.132 28.305 5.439 1 95.62 309 THR B C 1
ATOM 4947 O O . THR B 1 309 ? -1.966 28.565 4.245 1 95.62 309 THR B O 1
ATOM 4950 N N . GLU B 1 310 ? -1.166 28.281 6.323 1 96.04 310 GLU B N 1
ATOM 4951 C CA . GLU B 1 310 ? 0.212 28.538 5.915 1 96.04 310 GLU B CA 1
ATOM 4952 C C . GLU B 1 310 ? 0.696 27.492 4.915 1 96.04 310 GLU B C 1
ATOM 4954 O O . GLU B 1 310 ? 1.393 27.821 3.953 1 96.04 310 GLU B O 1
ATOM 4959 N N . VAL B 1 311 ? 0.341 26.29 5.085 1 96.37 311 VAL B N 1
ATOM 4960 C CA . VAL B 1 311 ? 0.713 25.206 4.181 1 96.37 311 VAL B CA 1
ATOM 4961 C C . VAL B 1 311 ? 0.153 25.481 2.788 1 96.37 311 VAL B C 1
ATOM 4963 O O . VAL B 1 311 ? 0.877 25.398 1.793 1 96.37 311 VAL B O 1
ATOM 4966 N N . VAL B 1 312 ? -1.125 25.858 2.686 1 95.44 312 VAL B N 1
ATOM 4967 C CA . VAL B 1 312 ? -1.776 26.125 1.408 1 95.44 312 VAL B CA 1
ATOM 4968 C C . VAL B 1 312 ? -1.108 27.318 0.728 1 95.44 312 VAL B C 1
ATOM 4970 O O . VAL B 1 312 ? -0.899 27.31 -0.488 1 95.44 312 VAL B O 1
ATOM 4973 N N . GLN B 1 313 ? -0.76 28.306 1.505 1 96.82 313 GLN B N 1
ATOM 4974 C CA . GLN B 1 313 ? -0.128 29.5 0.954 1 96.82 313 GLN B CA 1
ATOM 4975 C C . GLN B 1 313 ? 1.219 29.168 0.32 1 96.82 313 GLN B C 1
ATOM 4977 O O . GLN B 1 313 ? 1.506 29.593 -0.801 1 96.82 313 GLN B O 1
ATOM 4982 N N . LEU B 1 314 ? 2.033 28.399 0.994 1 97.42 314 LEU B N 1
ATOM 4983 C CA . LEU B 1 314 ? 3.339 28.018 0.465 1 97.42 314 LEU B CA 1
ATOM 4984 C C . LEU B 1 314 ? 3.189 27.174 -0.796 1 97.42 314 LEU B C 1
ATOM 4986 O O . LEU B 1 314 ? 3.911 27.379 -1.774 1 97.42 314 LEU B O 1
ATOM 4990 N N . LEU B 1 315 ? 2.248 26.273 -0.783 1 96.44 315 LEU B N 1
ATOM 4991 C CA . LEU B 1 315 ? 2.017 25.423 -1.946 1 96.44 315 LEU B CA 1
ATOM 4992 C C . LEU B 1 315 ? 1.523 26.246 -3.131 1 96.44 315 LEU B C 1
ATOM 4994 O O . LEU B 1 315 ? 1.9 25.982 -4.276 1 96.44 315 LEU B O 1
ATOM 4998 N N . SER B 1 316 ? 0.666 27.187 -2.836 1 95.34 316 SER B N 1
ATOM 4999 C CA . SER B 1 316 ? 0.165 28.054 -3.898 1 95.34 316 SER B CA 1
ATOM 5000 C C . SER B 1 316 ? 1.298 28.837 -4.553 1 95.34 316 SER B C 1
ATOM 5002 O O . SER B 1 316 ? 1.344 28.965 -5.778 1 95.34 316 SER B O 1
ATOM 5004 N N . VAL B 1 317 ? 2.182 29.376 -3.751 1 96.32 317 VAL B N 1
ATOM 5005 C CA . VAL B 1 317 ? 3.34 30.093 -4.276 1 96.32 317 VAL B CA 1
ATOM 5006 C C . VAL B 1 317 ? 4.184 29.154 -5.135 1 96.32 317 VAL B C 1
ATOM 5008 O O . VAL B 1 317 ? 4.612 29.522 -6.231 1 96.32 317 VAL B O 1
ATOM 5011 N N . ALA B 1 318 ? 4.429 27.951 -4.67 1 96.92 318 ALA B N 1
ATOM 5012 C CA . ALA B 1 318 ? 5.218 26.966 -5.404 1 96.92 318 ALA B CA 1
ATOM 5013 C C . ALA B 1 318 ? 4.589 26.658 -6.76 1 96.92 318 ALA B C 1
ATOM 5015 O O . ALA B 1 318 ? 5.284 26.609 -7.777 1 96.92 318 ALA B O 1
ATOM 5016 N N . LYS B 1 319 ? 3.312 26.453 -6.774 1 94.98 319 LYS B N 1
ATOM 5017 C CA . LYS B 1 319 ? 2.598 26.169 -8.015 1 94.98 319 LYS B CA 1
ATOM 5018 C C . LYS B 1 319 ? 2.723 27.328 -9 1 94.98 319 LYS B C 1
ATOM 5020 O O . LYS B 1 319 ? 2.871 27.113 -10.204 1 94.98 319 LYS B O 1
ATOM 5025 N N . ASN B 1 320 ? 2.625 28.528 -8.485 1 93.86 320 ASN B N 1
ATOM 5026 C CA . ASN B 1 320 ? 2.763 29.711 -9.329 1 93.86 320 ASN B CA 1
ATOM 5027 C C . ASN B 1 320 ? 4.162 29.812 -9.928 1 93.86 320 ASN B C 1
ATOM 5029 O O . ASN B 1 320 ? 4.316 30.157 -11.101 1 93.86 320 ASN B O 1
ATOM 5033 N N . ILE B 1 321 ? 5.145 29.511 -9.139 1 94.35 321 ILE B N 1
ATOM 5034 C CA . ILE B 1 321 ? 6.523 29.538 -9.618 1 94.35 321 ILE B CA 1
ATOM 5035 C C . ILE B 1 321 ? 6.696 28.523 -10.746 1 94.35 321 ILE B C 1
ATOM 5037 O O . ILE B 1 321 ? 7.321 28.821 -11.767 1 94.35 321 ILE B O 1
ATOM 5041 N N . CYS B 1 322 ? 6.17 27.378 -10.586 1 91.42 322 CYS B N 1
ATOM 5042 C CA . CYS B 1 322 ? 6.301 26.295 -11.554 1 91.42 322 CYS B CA 1
ATOM 5043 C C . CYS B 1 322 ? 5.578 26.632 -12.852 1 91.42 322 CYS B C 1
ATOM 5045 O O . CYS B 1 322 ? 5.991 26.199 -13.929 1 91.42 322 CYS B O 1
ATOM 5047 N N . ALA B 1 323 ? 4.476 27.27 -12.785 1 85.22 323 ALA B N 1
ATOM 5048 C CA . ALA B 1 323 ? 3.66 27.606 -13.949 1 85.22 323 ALA B CA 1
ATOM 5049 C C . ALA B 1 323 ? 4.312 28.711 -14.775 1 85.22 323 ALA B C 1
ATOM 5051 O O . ALA B 1 323 ? 3.989 28.887 -15.953 1 85.22 323 ALA B O 1
ATOM 5052 N N . GLU B 1 324 ? 5.137 29.519 -14.179 1 74.4 324 GLU B N 1
ATOM 5053 C CA . GLU B 1 324 ? 5.789 30.606 -14.902 1 74.4 324 GLU B CA 1
ATOM 5054 C C . GLU B 1 324 ? 6.799 30.07 -15.913 1 74.4 324 GLU B C 1
ATOM 5056 O O . GLU B 1 324 ? 7.573 29.162 -15.602 1 74.4 324 GLU B O 1
ATOM 5061 N N . PRO B 1 325 ? 6.511 30.303 -17.223 1 61.48 325 PRO B N 1
ATOM 5062 C CA . PRO B 1 325 ? 7.472 29.851 -18.232 1 61.48 325 PRO B CA 1
ATOM 5063 C C . PRO B 1 325 ? 8.916 30.184 -17.864 1 61.48 325 PRO B C 1
ATOM 5065 O O . PRO B 1 325 ? 9.174 31.214 -17.235 1 61.48 325 PRO B O 1
ATOM 5068 N N . VAL B 1 326 ? 9.7 29.184 -17.58 1 52.48 326 VAL B N 1
ATOM 5069 C CA . VAL B 1 326 ? 11.121 29.43 -17.362 1 52.48 326 VAL B CA 1
ATOM 5070 C C . VAL B 1 326 ? 11.642 30.412 -18.41 1 52.48 326 VAL B C 1
ATOM 5072 O O . VAL B 1 326 ? 11.564 30.146 -19.611 1 52.48 326 VAL B O 1
ATOM 5075 N N . SER B 1 327 ? 11.474 31.635 -18.182 1 42.18 327 SER B N 1
ATOM 5076 C CA . SER B 1 327 ? 12.172 32.543 -19.088 1 42.18 327 SER B CA 1
ATOM 5077 C C . SER B 1 327 ? 13.614 32.101 -19.31 1 42.18 327 SER B C 1
ATOM 5079 O O . SER B 1 327 ? 14.429 32.138 -18.386 1 42.18 327 SER B O 1
ATOM 5081 N N . ARG B 1 328 ? 13.718 31.059 -20.021 1 42.65 328 ARG B N 1
ATOM 5082 C CA . ARG B 1 328 ? 15.088 30.761 -20.428 1 42.65 328 ARG B CA 1
ATOM 5083 C C . ARG B 1 328 ? 15.858 32.04 -20.735 1 42.65 328 ARG B C 1
ATOM 5085 O O . ARG B 1 328 ? 15.411 32.863 -21.537 1 42.65 328 ARG B O 1
ATOM 5092 N N . PRO B 1 329 ? 16.637 32.323 -19.812 1 39.42 329 PRO B N 1
ATOM 5093 C CA . PRO B 1 329 ? 17.453 33.451 -20.268 1 39.42 329 PRO B CA 1
ATOM 5094 C C . PRO B 1 329 ? 17.984 33.259 -21.687 1 39.42 329 PRO B C 1
ATOM 5096 O O . PRO B 1 329 ? 18.301 32.135 -22.085 1 39.42 329 PRO B O 1
ATOM 5099 N N . GLU B 1 330 ? 17.514 34.019 -22.641 1 43.63 330 GLU B N 1
ATOM 5100 C CA . GLU B 1 330 ? 18.121 34.038 -23.968 1 43.63 330 GLU B CA 1
ATOM 5101 C C . GLU B 1 330 ? 19.643 33.966 -23.88 1 43.63 330 GLU B C 1
ATOM 5103 O O . GLU B 1 330 ? 20.257 34.666 -23.071 1 43.63 330 GLU B O 1
ATOM 5108 N N . PRO B 1 331 ? 20.102 32.83 -24.248 1 43.69 331 PRO B N 1
ATOM 5109 C CA . PRO B 1 331 ? 21.566 32.808 -24.264 1 43.69 331 PRO B CA 1
ATOM 5110 C C . PRO B 1 331 ? 22.17 34.114 -24.776 1 43.69 331 PRO B C 1
ATOM 5112 O O . PRO B 1 331 ? 21.579 34.779 -25.63 1 43.69 331 PRO B O 1
ATOM 5115 N N . PRO B 1 332 ? 22.882 34.749 -23.934 1 37.59 332 PRO B N 1
ATOM 5116 C CA . PRO B 1 332 ? 23.499 35.944 -24.515 1 37.59 332 PRO B CA 1
ATOM 5117 C C . PRO B 1 332 ? 24.108 35.684 -25.891 1 37.59 332 PRO B C 1
ATOM 5119 O O . PRO B 1 332 ? 24.544 34.565 -26.176 1 37.59 332 PRO B O 1
ATOM 5122 N N . VAL B 1 333 ? 23.583 36.306 -26.929 1 42.57 333 VAL B N 1
ATOM 5123 C CA . VAL B 1 333 ? 24.136 36.251 -28.278 1 42.57 333 VAL B CA 1
ATOM 5124 C C . VAL B 1 333 ? 25.656 36.388 -28.22 1 42.57 333 VAL B C 1
ATOM 5126 O O . VAL B 1 333 ? 26.179 37.311 -27.591 1 42.57 333 VAL B O 1
ATOM 5129 N N . GLY B 1 334 ? 26.359 35.27 -28.334 1 36.55 334 GLY B N 1
ATOM 5130 C CA . GLY B 1 334 ? 27.802 35.093 -28.378 1 36.55 334 GLY B CA 1
ATOM 5131 C C . GLY B 1 334 ? 28.518 36.207 -29.118 1 36.55 334 GLY B C 1
ATOM 5132 O O . GLY B 1 334 ? 28.058 36.656 -30.17 1 36.55 334 GLY B O 1
ATOM 5133 N N . ALA B 1 335 ? 29.284 37.067 -28.416 1 41.84 335 ALA B N 1
ATOM 5134 C CA . ALA B 1 335 ? 30.29 38.008 -28.902 1 41.84 335 ALA B CA 1
ATOM 5135 C C . ALA B 1 335 ? 31.126 37.39 -30.019 1 41.84 335 ALA B C 1
ATOM 5137 O O . ALA B 1 335 ? 31.665 36.291 -29.865 1 41.84 335 ALA B O 1
ATOM 5138 N N . THR B 1 336 ? 30.787 37.675 -31.312 1 36.35 336 THR B N 1
ATOM 5139 C CA . THR B 1 336 ? 31.586 37.406 -32.502 1 36.35 336 THR B CA 1
ATOM 5140 C C . THR B 1 336 ? 33.076 37.524 -32.192 1 36.35 336 THR B C 1
ATOM 5142 O O . THR B 1 336 ? 33.504 38.471 -31.529 1 36.35 336 THR B O 1
ATOM 5145 N N . ARG B 1 337 ? 33.765 36.361 -32.31 1 28.88 337 ARG B N 1
ATOM 5146 C CA . ARG B 1 337 ? 35.213 36.18 -32.328 1 28.88 337 ARG B CA 1
ATOM 5147 C C . ARG B 1 337 ? 35.888 37.251 -33.178 1 28.88 337 ARG B C 1
ATOM 5149 O O . ARG B 1 337 ? 35.717 37.283 -34.398 1 28.88 337 ARG B O 1
ATOM 5156 N N . ALA B 1 338 ? 36.018 38.458 -32.664 1 30.45 338 ALA B N 1
ATOM 5157 C CA . ALA B 1 338 ? 36.919 39.434 -33.272 1 30.45 338 ALA B CA 1
ATOM 5158 C C . ALA B 1 338 ? 38.298 38.829 -33.517 1 30.45 338 ALA B C 1
ATOM 5160 O O . ALA B 1 338 ? 39.233 39.534 -33.903 1 30.45 338 ALA B O 1
ATOM 5161 N N . GLY B 1 339 ? 38.475 37.32 -33.6 1 23.71 339 GLY B N 1
ATOM 5162 C CA . GLY B 1 339 ? 39.685 37.174 -34.392 1 23.71 339 GLY B CA 1
ATOM 5163 C C . GLY B 1 339 ? 39.492 37.547 -35.85 1 23.71 339 GLY B C 1
ATOM 5164 O O . GLY B 1 339 ? 38.368 37.539 -36.355 1 23.71 339 GLY B O 1
#

Radius of gyration: 27.75 Å; Cα contacts (8 Å, |Δi|>4): 1397; chains: 2; bounding box: 90×79×60 Å

InterPro domains:
  IPR000683 Gfo/Idh/MocA-like oxidoreductase, N-terminal [PF01408] (3-121)
  IPR036291 NAD(P)-binding domain superfamily [SSF51735] (2-146)
  IPR051450 Gfo/Idh/MocA Oxidoreductases [PTHR43377] (2-274)

Secondary structure (DSSP, 8-state):
-EEEEE--SHHIIIIIHHHHHHHHHH-GGGS-SSPEEEE-TT-----BTTEEEESSHHHHHHT--GGGEEEEE-S-GGGHHHHHHHHHHTT--EEEEPSSS-SSHHHHHHHHHHHHHHT-EEEE--GGGG-HHHHHHHHHHHHTTT-SEEEEEEEEEEE-HHHHHH-TT-SSGGGTTHHHHHHHHHHHH--EEEEEEEEEEEEETTEEEEEEEEEEEEEEETTS-EEEEEEETEEEEEEEEEEEEETTEEEEEE--SSTT--EEEEEEEETTEEEEEEEE--HHHHHHHHHHHHHHHT----HHHHHHHHHHHHHHHHHHHHHS---------------/-EEEEE--SHHIIIIIHHHHHHHHHH-GGGS-SSPEEEE-TT-----BTTEEEESSHHHHHHT--GGGEEEEE-S-GGGHHHHHHHHHHTT--EEEEPSSS-SSHHHHHHHHHHHHHHT-EEEE--GGGG-HHHHHHHHHHHH-TT-SEEEEEEEEEEE-HHHHHH-TT-SSGGGTTHHHHHHHHHHHH--EEEEEEEEEEEEETTEEEEEEEEEEEEEEETTS-EEEEEEETEEEEEEEEEEEEETTEEEEEE--SSTT--EEEEEEEETTEEEEEEEE--HHHHHHHHHHHHHHHT----HHHHHHHHHHHHHHHHHHHHHS---------------

Foldseek 3Di:
DAEEEEDCPCCRVVPVVVLVVVCCVVPVVLYDPAAHEYEDLPDPDDDDVSYHYDNDPVVSLVPDDQLSYAYEYEDFQVCQLVVLLVSLVSPHAHYEYEPLNHLADVSVVSVVVSCVVSVHQYFYQQLVCQWPLLVVLLCCCVVCPQHHWAEKEKEFEEADQVCLQPPPRHLAQLRPCVLNVLLSCCSRQNDWAWDAKAFDWDDDPRGIRPRHQWMKIWIAGPNRYIYIYIYGNRDHDGWTWMKIDHPFWIKIKTADRDPVAQWIKIWIGGPHDIDIDIGRTPRRSSRVVVSSVVSVVVDRDCPSVVSSSSSNVRSNVNVVRHPPPPVPPPPPPPDPPPD/DAEEEEDCPCCRVVPVVVLVVVCCVVPVVLYDPAAHEYEDLPDPDDDDVSYHYDNDPVVSLVPDDQLSYAYEYEDFQVCQLVVLLVSLVSPHAHYEYEPLNHLADVSVVSVVVSCVVSVHQYFYQQLVCQWPLLVVLLCCCVVCPQHHWAEKEKEFEEADQVCLQPPPRHLAQLRPCVLNVLLSCCSRQNDWAWDAKAFDWDDDPRGIRPRHQWMKIWIAGPNRYIYIYIYGNRDHDGWTWMKIDHPFWIKIKTADRDPVAQWIKIWIGGPHDIDIDIGRTPRRSSRVVVSSVVSVVVDRDCPSVVSSSSSNVRSNVNVVRHPPPPPPPPPPPDDPPPD

Nearest PDB structures (foldseek):
  5uib-assembly1_A  TM=7.823E-01  e=4.187E-17  Rhizobium rhizogenes K84
  4hkt-assembly1_D  TM=7.313E-01  e=2.611E-17  Sinorhizobium meliloti 1021
  3euw-assembly1_C  TM=7.370E-01  e=4.991E-16  Corynebacterium glutamicum ATCC 13032
  3e18-assembly1_B  TM=7.262E-01  e=3.706E-14  Listeria innocua
  3e18-assembly1_A  TM=7.190E-01  e=4.170E-14  Listeria innocua